Protein AF-A0AA37W764-F1 (afdb_monomer_lite)

InterPro domains:
  IPR003367 Thrombospondin, type 3-like repeat [PF02412] (171-203)
  IPR003367 Thrombospondin, type 3-like repeat [PF02412] (281-312)
  IPR003367 Thrombospondin, type 3-like repeat [PF02412] (316-348)
  IPR003367 Thrombospondin, type 3-like repeat [PF02412] (392-423)
  IPR013783 Immunoglobulin-like fold [G3DSA:2.60.40.10] (619-708)
  IPR028974 TSP type-3 repeat [G3DSA:4.10.1080.10] (48-159)
  IPR028974 TSP type-3 repeat [G3DSA:4.10.1080.10] (160-237)
  IPR028974 TSP type-3 repeat [G3DSA:4.10.1080.10] (282-380)
  IPR028974 TSP type-3 repeat [G3DSA:4.10.1080.10] (381-455)
  IPR028974 TSP type-3 repeat [G3DSA:4.10.1080.10] (456-530)
  IPR028974 TSP type-3 repeat [G3DSA:4.10.1080.10] (531-614)
  IPR028974 TSP type-3 repeat [SSF103647] (56-159)
  IPR028974 TSP type-3 repeat [SSF103647] (162-278)
  IPR028974 TSP type-3 repeat [SSF103647] (284-381)
  IPR028974 TSP type-3 repeat [SSF103647] (383-454)
  IPR028974 TSP type-3 repeat [SSF103647] (457-532)
  IPR028974 TSP type-3 repeat [SSF103647] (515-608)
  IPR059100 Bacterial TSP3 repeat [PF18884] (147-166)
  IPR059100 Bacterial TSP3 repeat [PF18884] (220-241)
  IPR059100 Bacterial TSP3 repeat [PF18884] (367-386)

Structure (mmCIF, N/CA/C/O backbone):
data_AF-A0AA37W764-F1
#
_entry.id   AF-A0AA37W764-F1
#
loop_
_atom_site.group_PDB
_atom_site.id
_atom_site.type_symbol
_atom_site.label_atom_id
_atom_site.label_alt_id
_atom_site.label_comp_id
_atom_site.label_asym_id
_atom_site.label_entity_id
_atom_site.label_seq_id
_atom_site.pdbx_PDB_ins_code
_atom_site.Cartn_x
_atom_site.Cartn_y
_atom_site.Cartn_z
_atom_site.occupancy
_atom_site.B_iso_or_equiv
_atom_site.auth_seq_id
_atom_site.auth_comp_id
_atom_site.auth_asym_id
_atom_site.auth_atom_id
_atom_site.pdbx_PDB_model_num
ATOM 1 N N . MET A 1 1 ? -7.351 -2.931 47.004 1.00 35.28 1 MET A N 1
ATOM 2 C CA . MET A 1 1 ? -6.899 -2.934 48.425 1.00 35.28 1 MET A CA 1
ATOM 3 C C . MET A 1 1 ? -5.927 -1.769 48.658 1.00 35.28 1 MET A C 1
ATOM 5 O O . MET A 1 1 ? -5.354 -1.312 47.680 1.00 35.28 1 MET A O 1
ATOM 9 N N . PRO A 1 2 ? -5.862 -1.166 49.862 1.00 55.09 2 PRO A N 1
ATOM 10 C CA . PRO A 1 2 ? -6.569 0.113 50.032 1.00 55.09 2 PRO A CA 1
ATOM 11 C C . PRO A 1 2 ? -5.695 1.365 50.213 1.00 55.09 2 PRO A C 1
ATOM 13 O O . PRO A 1 2 ? -4.593 1.311 50.752 1.00 55.09 2 PRO A O 1
ATOM 16 N N . ASN A 1 3 ? -6.300 2.518 49.907 1.00 31.22 3 ASN A N 1
ATOM 17 C CA . ASN A 1 3 ? -5.935 3.823 50.458 1.00 31.22 3 ASN A CA 1
ATOM 18 C C . ASN A 1 3 ? -7.087 4.380 51.319 1.00 31.22 3 ASN A C 1
ATOM 20 O O . ASN A 1 3 ? -8.260 4.134 51.055 1.00 31.22 3 ASN A O 1
ATOM 24 N N . LEU A 1 4 ? -6.723 5.137 52.355 1.00 39.97 4 LEU A N 1
ATOM 25 C CA . LEU A 1 4 ? -7.597 6.025 53.145 1.00 39.97 4 LEU A CA 1
ATOM 26 C C . LEU A 1 4 ? -7.902 7.319 52.335 1.00 39.97 4 LEU A C 1
ATOM 28 O O . LEU A 1 4 ? -7.205 7.526 51.340 1.00 39.97 4 LEU A O 1
ATOM 32 N N . PRO A 1 5 ? -8.818 8.243 52.740 1.00 49.19 5 PRO A N 1
ATOM 33 C CA . PRO A 1 5 ? -9.393 8.431 54.089 1.00 49.19 5 PRO A CA 1
ATOM 34 C C . PRO A 1 5 ? -10.896 8.829 54.156 1.00 49.19 5 PRO A C 1
ATOM 36 O O . PRO A 1 5 ? -11.517 9.112 53.144 1.00 49.19 5 PRO A O 1
ATOM 39 N N . PHE A 1 6 ? -11.461 8.977 55.368 1.00 31.19 6 PHE A N 1
ATOM 40 C CA . PHE A 1 6 ? -11.915 10.277 55.928 1.00 31.19 6 PHE A CA 1
ATOM 41 C C . PHE A 1 6 ? -12.577 10.126 57.314 1.00 31.19 6 PHE A C 1
ATOM 43 O O . PHE A 1 6 ? -13.236 9.138 57.606 1.00 31.19 6 PHE A O 1
ATOM 50 N N . THR A 1 7 ? -12.448 11.152 58.168 1.00 33.25 7 THR A N 1
ATOM 51 C CA . THR A 1 7 ? -13.275 11.326 59.385 1.00 33.25 7 THR A CA 1
ATOM 52 C C . THR A 1 7 ? -13.580 12.807 59.602 1.00 33.25 7 THR A C 1
ATOM 54 O O . THR A 1 7 ? -12.686 13.647 59.463 1.00 33.25 7 THR A O 1
ATOM 57 N N . LEU A 1 8 ? -14.820 13.143 59.970 1.00 31.52 8 LEU A N 1
ATOM 58 C CA . LEU A 1 8 ? -15.278 14.519 60.209 1.00 31.52 8 LEU A CA 1
ATOM 59 C C . LEU A 1 8 ? -16.082 14.645 61.519 1.00 31.52 8 LEU A C 1
ATOM 61 O O . LEU A 1 8 ? -16.435 13.655 62.147 1.00 31.52 8 LEU A O 1
ATOM 65 N N . LYS A 1 9 ? -16.273 15.883 62.002 1.00 32.34 9 LYS A N 1
ATOM 66 C CA . LYS A 1 9 ? -16.597 16.198 63.413 1.00 32.34 9 LYS A CA 1
ATOM 67 C C . LYS A 1 9 ? -17.902 16.985 63.581 1.00 32.34 9 LYS A C 1
ATOM 69 O O . LYS A 1 9 ? -18.085 17.949 62.840 1.00 32.34 9 LYS A O 1
ATOM 74 N N . LYS A 1 10 ? -18.631 16.735 64.684 1.00 29.45 10 LYS A N 1
ATOM 75 C CA . LYS A 1 10 ? -19.266 17.684 65.659 1.00 29.45 10 LYS A CA 1
ATOM 76 C C . LYS A 1 10 ? -19.907 16.833 66.794 1.00 29.45 10 LYS A C 1
ATOM 78 O O . LYS A 1 10 ? -20.270 15.705 66.517 1.00 29.45 10 LYS A O 1
ATOM 83 N N . ARG A 1 11 ? -19.864 17.148 68.106 1.00 32.59 11 ARG A N 1
ATOM 84 C CA . ARG A 1 11 ? -20.290 18.335 68.909 1.00 32.59 11 ARG A CA 1
ATOM 85 C C . ARG A 1 11 ? -21.831 18.494 68.956 1.00 32.59 11 ARG A C 1
ATOM 87 O O . ARG A 1 11 ? -22.416 18.493 67.888 1.00 32.59 11 ARG A O 1
ATOM 94 N N . HIS A 1 12 ? -22.510 18.730 70.097 1.00 30.16 12 HIS A N 1
ATOM 95 C CA . HIS A 1 12 ? -22.062 19.057 71.478 1.00 30.16 12 HIS A CA 1
ATOM 96 C C . HIS A 1 12 ? -23.191 18.915 72.555 1.00 30.16 12 HIS A C 1
ATOM 98 O O . HIS A 1 12 ? -24.293 18.530 72.200 1.00 30.16 12 HIS A O 1
ATOM 104 N N . PHE A 1 13 ? -22.915 19.357 73.807 1.00 30.58 13 PHE A N 1
ATOM 105 C CA . PHE A 1 13 ? -23.752 19.404 75.050 1.00 30.58 13 PHE A CA 1
ATOM 106 C C . PHE A 1 13 ? -23.756 18.095 75.891 1.00 30.58 13 PHE A C 1
ATOM 108 O O . PHE A 1 13 ? -23.715 17.029 75.299 1.00 30.58 13 PHE A O 1
ATOM 115 N N . LYS A 1 14 ? -23.575 18.036 77.237 1.00 32.16 14 LYS A N 1
ATOM 116 C CA . LYS A 1 14 ? -23.908 18.855 78.456 1.00 32.16 14 LYS A CA 1
ATOM 117 C C . LYS A 1 14 ? -25.303 18.512 79.043 1.00 32.16 14 LYS A C 1
ATOM 119 O O . LYS A 1 14 ? -26.220 18.392 78.254 1.00 32.16 14 LYS A O 1
ATOM 124 N N . GLN A 1 15 ? -25.545 18.414 80.369 1.00 31.00 15 GLN A N 1
ATOM 125 C CA . GLN A 1 15 ? -24.768 18.820 81.572 1.00 31.00 15 GLN A CA 1
ATOM 126 C C . GLN A 1 15 ? -25.272 18.145 82.892 1.00 31.00 15 GLN A C 1
ATOM 128 O O . GLN A 1 15 ? -26.470 17.948 83.002 1.00 31.00 15 GLN A O 1
ATOM 133 N N . ILE A 1 16 ? -24.402 18.022 83.926 1.00 30.77 16 ILE A N 1
ATOM 134 C CA . ILE A 1 16 ? -24.704 17.975 85.403 1.00 30.77 16 ILE A CA 1
ATOM 135 C C . ILE A 1 16 ? -25.405 16.705 85.990 1.00 30.77 16 ILE A C 1
ATOM 137 O O . ILE A 1 16 ? -26.176 16.080 85.285 1.00 30.77 16 ILE A O 1
ATOM 141 N N . ALA A 1 17 ? -25.310 16.342 87.292 1.00 30.30 17 ALA A N 1
ATOM 142 C CA . ALA A 1 17 ? -24.194 16.080 88.254 1.00 30.30 17 ALA A CA 1
ATOM 143 C C . ALA A 1 17 ? -24.726 15.961 89.728 1.00 30.30 17 ALA A C 1
ATOM 145 O O . ALA A 1 17 ? -25.899 16.232 89.948 1.00 30.30 17 ALA A O 1
ATOM 146 N N . ILE A 1 18 ? -23.835 15.696 90.721 1.00 31.00 18 ILE A N 1
ATOM 147 C CA . ILE A 1 18 ? -24.025 15.722 92.215 1.00 31.00 18 ILE A CA 1
ATOM 148 C C . ILE A 1 18 ? -24.622 14.400 92.782 1.00 31.00 18 ILE A C 1
ATOM 150 O O . ILE A 1 18 ? -25.724 14.045 92.403 1.00 31.00 18 ILE A O 1
ATOM 154 N N . VAL A 1 19 ? -23.934 13.509 93.531 1.00 31.00 19 VAL A N 1
ATOM 155 C CA . VAL A 1 19 ? -23.111 13.536 94.787 1.00 31.00 19 VAL A CA 1
ATOM 156 C C . VAL A 1 19 ? -23.912 13.221 96.071 1.00 31.00 19 VAL A C 1
ATOM 158 O O . VAL A 1 19 ? -24.800 13.977 96.443 1.00 31.00 19 VAL A O 1
ATOM 161 N N . ALA A 1 20 ? -23.491 12.176 96.806 1.00 29.81 20 ALA A N 1
ATOM 162 C CA . ALA A 1 20 ? -23.821 11.890 98.216 1.00 29.81 20 ALA A CA 1
ATOM 163 C C . ALA A 1 20 ? -22.661 11.114 98.894 1.00 29.81 20 ALA A C 1
ATOM 165 O O . ALA A 1 20 ? -21.881 10.463 98.194 1.00 29.81 20 ALA A O 1
ATOM 166 N N . VAL A 1 21 ? -22.488 11.215 100.226 1.00 31.22 21 VAL A N 1
ATOM 167 C CA . VAL A 1 21 ? -21.281 10.736 100.948 1.00 31.22 21 VAL A CA 1
ATOM 168 C C . VAL A 1 21 ? -21.562 10.267 102.396 1.00 31.22 21 VAL A C 1
ATOM 170 O O . VAL A 1 21 ? -22.136 11.008 103.185 1.00 31.22 21 VAL A O 1
ATOM 173 N N . SER A 1 22 ? -20.970 9.117 102.763 1.00 30.02 22 SER A N 1
ATOM 174 C CA . SER A 1 22 ? -20.551 8.646 104.113 1.00 30.02 22 SER A CA 1
ATOM 175 C C . SER A 1 22 ? -21.541 8.134 105.182 1.00 30.02 22 SER A C 1
ATOM 177 O O . SER A 1 22 ? -22.572 8.734 105.448 1.00 30.02 22 SER A O 1
ATOM 179 N N . SER A 1 23 ? -21.016 7.159 105.952 1.00 32.88 23 SER A N 1
ATOM 180 C CA . SER A 1 23 ? -21.210 6.907 107.404 1.00 32.88 23 SER A CA 1
ATOM 181 C C . SER A 1 23 ? -22.538 6.308 107.902 1.00 32.88 23 SER A C 1
ATOM 183 O O . SER A 1 23 ? -23.565 6.512 107.277 1.00 32.88 23 SER A O 1
ATOM 185 N N . VAL A 1 24 ? -22.613 5.579 109.033 1.00 29.61 24 VAL A N 1
ATOM 186 C CA . VAL A 1 24 ? -21.646 4.782 109.848 1.00 29.61 24 VAL A CA 1
ATOM 187 C C . VAL A 1 24 ? -22.486 3.772 110.665 1.00 29.61 24 VAL A C 1
ATOM 189 O O . VAL A 1 24 ? -23.594 4.113 111.068 1.00 29.61 24 VAL A O 1
ATOM 192 N N . SER A 1 25 ? -21.989 2.561 110.956 1.00 32.00 25 SER A N 1
ATOM 193 C CA . SER A 1 25 ? -22.797 1.506 111.605 1.00 32.00 25 SER A CA 1
ATOM 194 C C . SER A 1 25 ? -22.419 1.179 113.063 1.00 32.00 25 SER A C 1
ATOM 196 O O . SER A 1 25 ? -21.335 0.661 113.312 1.00 32.00 25 SER A O 1
ATOM 198 N N . ILE A 1 26 ? -23.414 1.332 113.951 1.00 33.06 26 ILE A N 1
ATOM 199 C CA . ILE A 1 26 ? -23.757 0.453 115.098 1.00 33.06 26 ILE A CA 1
ATOM 200 C C . ILE A 1 26 ? -22.831 0.455 116.348 1.00 33.06 26 ILE A C 1
ATOM 202 O O . ILE A 1 26 ? -21.656 0.812 116.320 1.00 33.06 26 ILE A O 1
ATOM 206 N N . VAL A 1 27 ? -23.447 0.131 117.495 1.00 32.53 27 VAL A N 1
ATOM 207 C CA . VAL A 1 27 ? -22.997 0.345 118.888 1.00 32.53 27 VAL A CA 1
ATOM 208 C C . VAL A 1 27 ? -22.489 -0.956 119.556 1.00 32.53 27 VAL A C 1
ATOM 210 O O . VAL A 1 27 ? -22.656 -2.053 119.031 1.00 32.53 27 VAL A O 1
ATOM 213 N N . LEU A 1 28 ? -21.822 -0.827 120.713 1.00 30.91 28 LEU A N 1
ATOM 214 C CA . LEU A 1 28 ? -21.277 -1.919 121.536 1.00 30.91 28 LEU A CA 1
ATOM 215 C C . LEU A 1 28 ? -22.355 -2.843 122.145 1.00 30.91 28 LEU A C 1
ATOM 217 O O . LEU A 1 28 ? -23.489 -2.432 122.366 1.00 30.91 28 LEU A O 1
ATOM 221 N N . ALA A 1 29 ? -21.935 -4.046 122.561 1.00 29.19 29 ALA A N 1
ATOM 222 C CA . ALA A 1 29 ? -22.719 -4.975 123.382 1.00 29.19 29 ALA A CA 1
ATOM 223 C C . ALA A 1 29 ? -21.942 -5.452 124.632 1.00 29.19 29 ALA A C 1
ATOM 225 O O . ALA A 1 29 ? -20.758 -5.778 124.528 1.00 29.19 29 ALA A O 1
ATOM 226 N N . ALA A 1 30 ? -22.612 -5.538 125.793 1.00 29.69 30 ALA A N 1
ATOM 227 C CA . ALA A 1 30 ? -22.152 -6.236 127.010 1.00 29.69 30 ALA A CA 1
ATOM 228 C C . ALA A 1 30 ? -23.317 -6.447 128.024 1.00 29.69 30 ALA A C 1
ATOM 230 O O . ALA A 1 30 ? -23.956 -5.457 128.376 1.00 29.69 30 ALA A O 1
ATOM 231 N N . PRO A 1 31 ? -23.604 -7.678 128.515 1.00 44.97 31 PRO A N 1
ATOM 232 C CA . PRO A 1 31 ? -24.740 -7.947 129.422 1.00 44.97 31 PRO A CA 1
ATOM 233 C C . PRO A 1 31 ? -24.382 -8.538 130.817 1.00 44.97 31 PRO A C 1
ATOM 235 O O . PRO A 1 31 ? -23.252 -8.955 131.056 1.00 44.97 31 PRO A O 1
ATOM 238 N N . ALA A 1 32 ? -25.422 -8.686 131.663 1.00 31.56 32 ALA A N 1
ATOM 239 C CA . ALA A 1 32 ? -25.536 -9.444 132.937 1.00 31.56 32 ALA A CA 1
ATOM 240 C C . ALA A 1 32 ? -24.781 -8.904 134.192 1.00 31.56 32 ALA A C 1
ATOM 242 O O . ALA A 1 32 ? -23.623 -8.522 134.087 1.00 31.56 32 ALA A O 1
ATOM 243 N N . VAL A 1 33 ? -25.318 -8.770 135.428 1.00 33.53 33 VAL A N 1
ATOM 244 C CA . VAL A 1 33 ? -26.439 -9.354 136.243 1.00 33.53 33 VAL A CA 1
ATOM 245 C C . VAL A 1 33 ? -26.031 -10.487 137.212 1.00 33.53 33 VAL A C 1
ATOM 247 O O . VAL A 1 33 ? -25.592 -11.535 136.755 1.00 33.53 33 VAL A O 1
ATOM 250 N N . MET A 1 34 ? -26.285 -10.312 138.532 1.00 29.25 34 MET A N 1
ATOM 251 C CA . MET A 1 34 ? -26.860 -11.305 139.493 1.00 29.25 34 MET A CA 1
ATOM 252 C C . MET A 1 34 ? -27.095 -10.719 140.922 1.00 29.25 34 MET A C 1
ATOM 254 O O . MET A 1 34 ? -26.723 -9.575 141.171 1.00 29.25 34 MET A O 1
ATOM 258 N N . LYS A 1 35 ? -27.791 -11.447 141.831 1.00 35.25 35 LYS A N 1
ATOM 259 C CA . LYS A 1 35 ? -28.535 -10.901 143.009 1.00 35.25 35 LYS A CA 1
ATOM 260 C C . LYS A 1 35 ? -28.219 -11.512 144.414 1.00 35.25 35 LYS A C 1
ATOM 262 O O . LYS A 1 35 ? -27.923 -12.695 144.508 1.00 35.25 35 LYS A O 1
ATOM 267 N N . SER A 1 36 ? -28.448 -10.694 145.468 1.00 41.16 36 SER A N 1
ATOM 268 C CA . SER A 1 36 ? -29.111 -10.933 146.800 1.00 41.16 36 SER A CA 1
ATOM 269 C C . SER A 1 36 ? -28.681 -11.993 147.860 1.00 41.16 36 SER A C 1
ATOM 271 O O . SER A 1 36 ? -28.599 -13.165 147.524 1.00 41.16 36 SER A O 1
ATOM 273 N N . GLU A 1 37 ? -28.621 -11.572 149.153 1.00 35.47 37 GLU A N 1
ATOM 274 C CA . GLU A 1 37 ? -28.712 -12.286 150.483 1.00 35.47 37 GLU A CA 1
ATOM 275 C C . GLU A 1 37 ? -28.703 -11.205 151.638 1.00 35.47 37 GLU A C 1
ATOM 277 O O . GLU A 1 37 ? -28.213 -10.110 151.369 1.00 35.47 37 GLU A O 1
ATOM 282 N N . LEU A 1 38 ? -29.090 -11.354 152.935 1.00 35.12 38 LEU A N 1
ATOM 283 C CA . LEU A 1 38 ? -30.257 -11.991 153.608 1.00 35.12 38 LEU A CA 1
ATOM 284 C C . LEU A 1 38 ? -30.482 -11.491 155.095 1.00 35.12 38 LEU A C 1
ATOM 286 O O . LEU A 1 38 ? -29.537 -11.159 155.800 1.00 35.12 38 LEU A O 1
ATOM 290 N N . PHE A 1 39 ? -31.750 -11.452 155.558 1.00 35.97 39 PHE A N 1
ATOM 291 C CA . PHE A 1 39 ? -32.364 -11.424 156.934 1.00 35.97 39 PHE A CA 1
ATOM 292 C C . PHE A 1 39 ? -31.683 -10.874 158.245 1.00 35.97 39 PHE A C 1
ATOM 294 O O . PHE A 1 39 ? -30.873 -11.549 158.872 1.00 35.97 39 PHE A O 1
ATOM 301 N N . ARG A 1 40 ? -32.208 -9.723 158.754 1.00 42.88 40 ARG A N 1
ATOM 302 C CA . ARG A 1 40 ? -32.985 -9.422 160.028 1.00 42.88 40 ARG A CA 1
ATOM 303 C C . ARG A 1 40 ? -32.824 -10.316 161.307 1.00 42.88 40 ARG A C 1
ATOM 305 O O . ARG A 1 40 ? -32.708 -11.522 161.162 1.00 42.88 40 ARG A O 1
ATOM 312 N N . LYS A 1 41 ? -33.019 -9.902 162.595 1.00 41.78 41 LYS A N 1
ATOM 313 C CA . LYS A 1 41 ? -33.270 -8.629 163.375 1.00 41.78 41 LYS A CA 1
ATOM 314 C C . LYS A 1 41 ? -33.261 -8.915 164.920 1.00 41.78 41 LYS A C 1
ATOM 316 O O . LYS A 1 41 ? -33.660 -10.013 165.292 1.00 41.78 41 LYS A O 1
ATOM 321 N N . LEU A 1 42 ? -32.949 -7.958 165.834 1.00 37.91 42 LEU A N 1
ATOM 322 C CA . LEU A 1 42 ? -33.240 -8.040 167.310 1.00 37.91 42 LEU A CA 1
ATOM 323 C C . LEU A 1 42 ? -33.350 -6.658 168.052 1.00 37.91 42 LEU A C 1
ATOM 325 O O . LEU A 1 42 ? -33.452 -5.645 167.369 1.00 37.91 42 LEU A O 1
ATOM 329 N N . THR A 1 43 ? -33.434 -6.628 169.403 1.00 46.44 43 THR A N 1
ATOM 330 C CA . THR A 1 43 ? -33.664 -5.490 170.374 1.00 46.44 43 THR A CA 1
ATOM 331 C C . THR A 1 43 ? -32.993 -5.829 171.761 1.00 46.44 43 THR A C 1
ATOM 333 O O . THR A 1 43 ? -32.269 -6.822 171.761 1.00 46.44 43 THR A O 1
ATOM 336 N N . GLU A 1 44 ? -33.019 -5.179 172.960 1.00 38.59 44 GLU A N 1
ATOM 337 C CA . GLU A 1 44 ? -33.830 -4.213 173.798 1.00 38.59 44 GLU A CA 1
ATOM 338 C C . GLU A 1 44 ? -32.904 -3.615 174.939 1.00 38.59 44 GLU A C 1
ATOM 340 O O . GLU A 1 44 ? -31.793 -4.121 175.078 1.00 38.59 44 GLU A O 1
ATOM 345 N N . GLY A 1 45 ? -33.184 -2.649 175.858 1.00 39.28 45 GLY A N 1
ATOM 346 C CA . GLY A 1 45 ? -34.216 -1.588 176.037 1.00 39.28 45 GLY A CA 1
ATOM 347 C C . GLY A 1 45 ? -34.816 -1.390 177.478 1.00 39.28 45 GLY A C 1
ATOM 348 O O . GLY A 1 45 ? -35.786 -2.082 177.767 1.00 39.28 45 GLY A O 1
ATOM 349 N N . SER A 1 46 ? -34.369 -0.457 178.378 1.00 40.66 46 SER A N 1
ATOM 350 C CA . SER A 1 46 ? -35.115 -0.160 179.662 1.00 40.66 46 SER A CA 1
ATOM 351 C C . SER A 1 46 ? -34.825 1.120 180.532 1.00 40.66 46 SER A C 1
ATOM 353 O O . SER A 1 46 ? -33.672 1.398 180.846 1.00 40.66 46 SER A O 1
ATOM 355 N N . HIS A 1 47 ? -35.910 1.690 181.117 1.00 40.91 47 HIS A N 1
ATOM 356 C CA . HIS A 1 47 ? -36.119 2.278 182.488 1.00 40.91 47 HIS A CA 1
ATOM 357 C C . HIS A 1 47 ? -35.885 3.772 182.934 1.00 40.91 47 HIS A C 1
ATOM 359 O O . HIS A 1 47 ? -34.802 4.139 183.372 1.00 40.91 47 HIS A O 1
ATOM 365 N N . LEU A 1 48 ? -37.030 4.468 183.157 1.00 37.88 48 LEU A N 1
ATOM 366 C CA . LEU A 1 48 ? -37.472 5.325 184.310 1.00 37.88 48 LEU A CA 1
ATOM 367 C C . LEU A 1 48 ? -36.988 6.789 184.570 1.00 37.88 48 LEU A C 1
ATOM 369 O O . LEU A 1 48 ? -35.869 7.184 184.280 1.00 37.88 48 LEU A O 1
ATOM 373 N N . GLN A 1 49 ? -37.892 7.579 185.191 1.00 49.44 49 GLN A N 1
ATOM 374 C CA . GLN A 1 49 ? -37.867 9.051 185.397 1.00 49.44 49 GLN A CA 1
ATOM 375 C C . GLN A 1 49 ? -37.571 9.505 186.851 1.00 49.44 49 GLN A C 1
ATOM 377 O O . GLN A 1 49 ? -37.941 8.786 187.780 1.00 49.44 49 GLN A O 1
ATOM 382 N N . LEU A 1 50 ? -37.072 10.750 187.049 1.00 37.31 50 LEU A N 1
ATOM 383 C CA . LEU A 1 50 ? -37.731 11.813 187.870 1.00 37.31 50 LEU A CA 1
ATOM 384 C C . LEU A 1 50 ? -36.953 13.162 187.990 1.00 37.31 50 LEU A C 1
ATOM 386 O O . LEU A 1 50 ? -35.980 13.271 188.728 1.00 37.31 50 LEU A O 1
ATOM 390 N N . ALA A 1 51 ? -37.482 14.191 187.313 1.00 46.03 51 ALA A N 1
ATOM 391 C CA . ALA A 1 51 ? -37.495 15.650 187.571 1.00 46.03 51 ALA A CA 1
ATOM 392 C C . ALA A 1 51 ? -36.423 16.388 188.429 1.00 46.03 51 ALA A C 1
ATOM 394 O O . ALA A 1 51 ? -36.357 16.222 189.648 1.00 46.03 51 ALA A O 1
ATOM 395 N N . ALA A 1 52 ? -35.801 17.422 187.827 1.00 42.81 52 ALA A N 1
ATOM 396 C CA . ALA A 1 52 ? -35.450 18.701 188.480 1.00 42.81 52 ALA A CA 1
ATOM 397 C C . ALA A 1 52 ? -35.234 19.847 187.451 1.00 42.81 52 ALA A C 1
ATOM 399 O O . ALA A 1 52 ? -34.383 19.709 186.585 1.00 42.81 52 ALA A O 1
ATOM 400 N N . ASN A 1 53 ? -35.971 20.966 187.585 1.00 50.81 53 ASN A N 1
ATOM 401 C CA . ASN A 1 53 ? -35.859 22.271 186.882 1.00 50.81 53 ASN A CA 1
ATOM 402 C C . ASN A 1 53 ? -35.126 22.332 185.516 1.00 50.81 53 ASN A C 1
ATOM 404 O O . ASN A 1 53 ? -33.897 22.398 185.471 1.00 50.81 53 ASN A O 1
ATOM 408 N N . VAL A 1 54 ? -35.894 22.502 184.433 1.00 56.75 54 VAL A N 1
ATOM 409 C CA . VAL A 1 54 ? -35.418 22.667 183.042 1.00 56.75 54 VAL A CA 1
ATOM 410 C C . VAL A 1 54 ? -35.964 23.986 182.442 1.00 56.75 54 VAL A C 1
ATOM 412 O O . VAL A 1 54 ? -36.776 24.662 183.080 1.00 56.75 54 VAL A O 1
ATOM 415 N N . GLY A 1 55 ? -35.450 24.411 181.281 1.00 62.44 55 GLY A N 1
ATOM 416 C CA . GLY A 1 55 ? -35.964 25.551 180.501 1.00 62.44 55 GLY A CA 1
ATOM 417 C C . GLY A 1 55 ? -37.181 25.189 179.629 1.00 62.44 55 GLY A C 1
ATOM 418 O O . GLY A 1 55 ? -37.810 24.169 179.894 1.00 62.44 55 GLY A O 1
ATOM 419 N N . PRO A 1 56 ? -37.522 26.020 178.622 1.00 68.00 56 PRO A N 1
ATOM 420 C CA . PRO A 1 56 ? -38.488 25.669 177.578 1.00 68.00 56 PRO A CA 1
ATOM 421 C C . PRO A 1 56 ? -38.070 24.420 176.793 1.00 68.00 56 PRO A C 1
ATOM 423 O O . PRO A 1 56 ? -36.874 24.167 176.634 1.00 68.00 56 PRO A O 1
ATOM 426 N N . ASP A 1 57 ? -39.087 23.670 176.389 1.00 72.19 57 ASP A N 1
ATOM 427 C CA . ASP A 1 57 ? -39.072 22.319 175.830 1.00 72.19 57 ASP A CA 1
ATOM 428 C C . ASP A 1 57 ? -40.445 22.175 175.129 1.00 72.19 57 ASP A C 1
ATOM 430 O O . ASP A 1 57 ? -41.487 22.309 175.792 1.00 72.19 57 ASP A O 1
ATOM 434 N N . MET A 1 58 ? -40.461 22.130 173.791 1.00 78.19 58 MET A N 1
ATOM 435 C CA . MET A 1 58 ? -41.664 22.400 172.986 1.00 78.19 58 MET A CA 1
ATOM 436 C C . MET A 1 58 ? -42.517 21.156 172.722 1.00 78.19 58 MET A C 1
ATOM 438 O O . MET A 1 58 ? -43.726 21.203 172.971 1.00 78.19 58 MET A O 1
ATOM 442 N N . ASP A 1 59 ? -41.916 20.053 172.278 1.00 72.19 59 ASP A N 1
ATOM 443 C CA . ASP A 1 59 ? -42.595 18.773 172.034 1.00 72.19 59 ASP A CA 1
ATOM 444 C C . ASP A 1 59 ? -42.760 17.943 173.332 1.00 72.19 59 ASP A C 1
ATOM 446 O O . ASP A 1 59 ? -43.740 17.211 173.485 1.00 72.19 59 ASP A O 1
ATOM 450 N N . ASN A 1 60 ? -41.905 18.198 174.336 1.00 72.94 60 ASN A N 1
ATOM 451 C CA . ASN A 1 60 ? -41.813 17.533 175.642 1.00 72.94 60 ASN A CA 1
ATOM 452 C C . ASN A 1 60 ? -41.134 16.143 175.617 1.00 72.94 60 ASN A C 1
ATOM 454 O O . ASN A 1 60 ? -41.421 15.311 176.489 1.00 72.94 60 ASN A O 1
ATOM 458 N N . ASP A 1 61 ? -40.195 15.906 174.691 1.00 76.50 61 ASP A N 1
ATOM 459 C CA . ASP A 1 61 ? -39.250 14.771 174.727 1.00 76.50 61 ASP A CA 1
ATOM 460 C C . ASP A 1 61 ? -38.341 14.812 175.984 1.00 76.50 61 ASP A C 1
ATOM 462 O O . ASP A 1 61 ? -38.084 13.777 176.619 1.00 76.50 61 ASP A O 1
ATOM 466 N N . GLY A 1 62 ? -37.926 16.016 176.406 1.00 70.12 62 GLY A N 1
ATOM 467 C CA . GLY A 1 62 ? -36.996 16.258 177.517 1.00 70.12 62 GLY A CA 1
ATOM 468 C C . GLY A 1 62 ? -35.696 16.993 177.146 1.00 70.12 62 GLY A C 1
ATOM 469 O O . GLY A 1 62 ? -34.891 17.299 178.043 1.00 70.12 62 GLY A O 1
ATOM 470 N N . ILE A 1 63 ? -35.458 17.269 175.864 1.00 77.25 63 ILE A N 1
ATOM 471 C CA . ILE A 1 63 ? -34.368 18.084 175.326 1.00 77.25 63 ILE A CA 1
ATOM 472 C C . ILE A 1 63 ? -34.860 19.542 175.193 1.00 77.25 63 ILE A C 1
ATOM 474 O O . ILE A 1 63 ? -35.858 19.815 174.540 1.00 77.25 63 ILE A O 1
ATOM 478 N N . PRO A 1 64 ? -34.179 20.544 175.786 1.00 76.69 64 PRO A N 1
ATOM 479 C CA . PRO A 1 64 ? -34.703 21.911 175.765 1.00 76.69 64 PRO A CA 1
ATOM 480 C C . PRO A 1 64 ? -34.403 22.600 174.425 1.00 76.69 64 PRO A C 1
ATOM 482 O O . PRO A 1 64 ? -33.216 22.771 174.123 1.00 76.69 64 PRO A O 1
ATOM 485 N N . ASP A 1 65 ? -35.431 23.084 173.714 1.00 74.88 65 ASP A N 1
ATOM 486 C CA . ASP A 1 65 ? -35.474 23.765 172.396 1.00 74.88 65 ASP A CA 1
ATOM 487 C C . ASP A 1 65 ? -34.112 24.057 171.730 1.00 74.88 65 ASP A C 1
ATOM 489 O O . ASP A 1 65 ? -33.769 23.533 170.678 1.00 74.88 65 ASP A O 1
ATOM 493 N N . HIS A 1 66 ? -33.287 24.906 172.358 1.00 73.00 66 HIS A N 1
ATOM 494 C CA . HIS A 1 66 ? -31.961 25.353 171.896 1.00 73.00 66 HIS A CA 1
ATOM 495 C C . HIS A 1 66 ? -30.907 24.251 171.631 1.00 73.00 66 HIS A C 1
ATOM 497 O O . HIS A 1 66 ? -29.736 24.579 171.404 1.00 73.00 66 HIS A O 1
ATOM 503 N N . ARG A 1 67 ? -31.271 22.973 171.756 1.00 69.56 67 ARG A N 1
ATOM 504 C CA . ARG A 1 67 ? -30.421 21.802 171.515 1.00 69.56 67 ARG A CA 1
ATOM 505 C C . ARG A 1 67 ? -31.083 20.724 170.670 1.00 69.56 67 ARG A C 1
ATOM 507 O O . ARG A 1 67 ? -30.389 19.744 170.403 1.00 69.56 67 ARG A O 1
ATOM 514 N N . ASP A 1 68 ? -32.340 20.897 170.273 1.00 73.31 68 ASP A N 1
ATOM 515 C CA . ASP A 1 68 ? -32.983 19.907 169.425 1.00 73.31 68 ASP A CA 1
ATOM 516 C C . ASP A 1 68 ? -32.635 20.072 167.943 1.00 73.31 68 ASP A C 1
ATOM 518 O O . ASP A 1 68 ? -32.291 21.158 167.461 1.00 73.31 68 ASP A O 1
ATOM 522 N N . ILE A 1 69 ? -32.696 18.946 167.245 1.00 79.00 69 ILE A N 1
ATOM 523 C CA . ILE A 1 69 ? -32.569 18.796 165.800 1.00 79.00 69 ILE A CA 1
ATOM 524 C C . ILE A 1 69 ? -33.932 18.588 165.125 1.00 79.00 69 ILE A C 1
ATOM 526 O O . ILE A 1 69 ? -33.999 18.776 163.919 1.00 79.00 69 ILE A O 1
ATOM 530 N N . ASP A 1 70 ? -34.984 18.292 165.889 1.00 77.25 70 ASP A N 1
ATOM 531 C CA . ASP A 1 70 ? -36.398 18.302 165.493 1.00 77.25 70 ASP A CA 1
ATOM 532 C C . ASP A 1 70 ? -37.159 19.002 166.638 1.00 77.25 70 ASP A C 1
ATOM 534 O O . ASP A 1 70 ? -37.275 18.473 167.739 1.00 77.25 70 ASP A O 1
ATOM 538 N N . MET A 1 71 ? -37.533 20.275 166.458 1.00 77.44 71 MET A N 1
ATOM 539 C CA . MET A 1 71 ? -38.024 21.123 167.563 1.00 77.44 71 MET A CA 1
ATOM 540 C C . MET A 1 71 ? -39.526 20.958 167.848 1.00 77.44 71 MET A C 1
ATOM 542 O O . MET A 1 71 ? -40.004 21.449 168.874 1.00 77.44 71 MET A O 1
ATOM 546 N N . ASP A 1 72 ? -40.279 20.302 166.968 1.00 77.69 72 ASP A N 1
ATOM 547 C CA . ASP A 1 72 ? -41.725 20.114 167.126 1.00 77.69 72 ASP A CA 1
ATOM 548 C C . ASP A 1 72 ? -42.206 18.657 167.000 1.00 77.69 72 ASP A C 1
ATOM 550 O O . ASP A 1 72 ? -43.357 18.377 167.355 1.00 77.69 72 ASP A O 1
ATOM 554 N N . GLY A 1 73 ? -41.309 17.734 166.644 1.00 74.25 73 GLY A N 1
ATOM 555 C CA . GLY A 1 73 ? -41.479 16.288 166.741 1.00 74.25 73 GLY A CA 1
ATOM 556 C C . GLY A 1 73 ? -42.128 15.642 165.517 1.00 74.25 73 GLY A C 1
ATOM 557 O O . GLY A 1 73 ? -42.802 14.617 165.676 1.00 74.25 73 GLY A O 1
ATOM 558 N N . ASP A 1 74 ? -41.999 16.238 164.327 1.00 74.62 74 ASP A N 1
ATOM 559 C CA . ASP A 1 74 ? -42.664 15.760 163.102 1.00 74.62 74 ASP A CA 1
ATOM 560 C C . ASP A 1 74 ? -41.859 14.731 162.293 1.00 74.62 74 ASP A C 1
ATOM 562 O O . ASP A 1 74 ? -42.438 13.974 161.506 1.00 74.62 74 ASP A O 1
ATOM 566 N N . GLY A 1 75 ? -40.561 14.596 162.584 1.00 76.31 75 GLY A N 1
ATOM 567 C CA . GLY A 1 75 ? -39.653 13.637 161.959 1.00 76.31 75 GLY A CA 1
ATOM 568 C C . GLY A 1 75 ? -38.806 14.202 160.815 1.00 76.31 75 GLY A C 1
ATOM 569 O O . GLY A 1 75 ? -37.915 13.492 160.335 1.00 76.31 75 GLY A O 1
ATOM 570 N N . ILE A 1 76 ? -39.030 15.450 160.395 1.00 73.81 76 ILE A N 1
ATOM 571 C CA . ILE A 1 76 ? -38.126 16.197 159.515 1.00 73.81 76 ILE A CA 1
ATOM 572 C C . ILE A 1 76 ? -37.094 16.948 160.376 1.00 73.81 76 ILE A C 1
ATOM 574 O O . ILE A 1 76 ? -37.366 17.384 161.489 1.00 73.81 76 ILE A O 1
ATOM 578 N N . ASP A 1 77 ? -35.856 17.069 159.888 1.00 76.31 77 ASP A N 1
ATOM 579 C CA . ASP A 1 77 ? -34.799 17.778 160.616 1.00 76.31 77 ASP A CA 1
ATOM 580 C C . ASP A 1 77 ? -34.899 19.306 160.426 1.00 76.31 77 ASP A C 1
ATOM 582 O O . ASP A 1 77 ? -35.015 19.806 159.300 1.00 76.31 77 ASP A O 1
ATOM 586 N N . ASN A 1 78 ? -34.746 20.046 161.530 1.00 79.81 78 ASN A N 1
ATOM 587 C CA . ASN A 1 78 ? -34.775 21.510 161.615 1.00 79.81 78 ASN A CA 1
ATOM 588 C C . ASN A 1 78 ? -33.884 22.196 160.553 1.00 79.81 78 ASN A C 1
ATOM 590 O O . ASN A 1 78 ? -34.128 23.344 160.173 1.00 79.81 78 ASN A O 1
ATOM 594 N N . HIS A 1 79 ? -32.797 21.554 160.103 1.00 80.00 79 HIS A N 1
ATOM 595 C CA . HIS A 1 79 ? -31.925 22.087 159.058 1.00 80.00 79 HIS A CA 1
ATOM 596 C C . HIS A 1 79 ? -32.539 21.963 157.660 1.00 80.00 79 HIS A C 1
ATOM 598 O O . HIS A 1 79 ? -32.477 22.935 156.899 1.00 80.00 79 HIS A O 1
ATOM 604 N N . TYR A 1 80 ? -33.127 20.809 157.330 1.00 76.69 80 TYR A N 1
ATOM 605 C CA . TYR A 1 80 ? -33.790 20.568 156.052 1.00 76.69 80 TYR A CA 1
ATOM 606 C C . TYR A 1 80 ? -34.983 21.509 155.854 1.00 76.69 80 TYR A C 1
ATOM 608 O O . TYR A 1 80 ? -35.083 22.144 154.801 1.00 76.69 80 TYR A O 1
ATOM 616 N N . GLU A 1 81 ? -35.830 21.689 156.870 1.00 79.38 81 GLU A N 1
ATOM 617 C CA . GLU A 1 81 ? -36.949 22.642 156.822 1.00 79.38 81 GLU A CA 1
ATOM 618 C 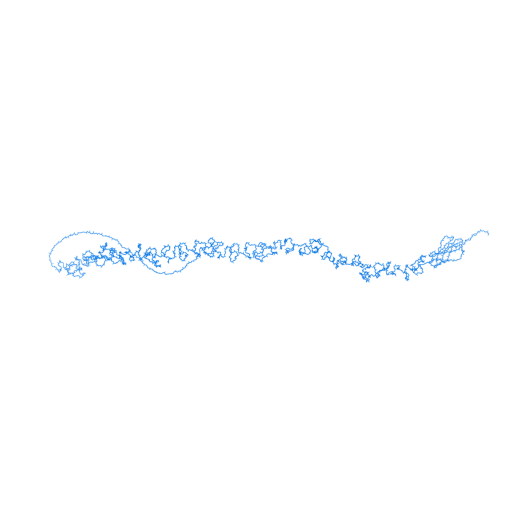C . GLU A 1 81 ? -36.486 24.079 156.562 1.00 79.38 81 GLU A C 1
ATOM 620 O O . GLU A 1 81 ? -36.973 24.742 155.645 1.00 79.38 81 GLU A O 1
ATOM 625 N N . LEU A 1 82 ? -35.486 24.559 157.313 1.00 78.81 82 LEU A N 1
ATOM 626 C CA . LEU A 1 82 ? -34.936 25.908 157.133 1.00 78.81 82 LEU A CA 1
ATOM 627 C C . LEU A 1 82 ? -34.289 26.110 155.758 1.00 78.81 82 LEU A C 1
ATOM 629 O O . LEU A 1 82 ? -34.196 27.247 155.290 1.00 78.81 82 LEU A O 1
ATOM 633 N N . GLN A 1 83 ? -33.818 25.034 155.125 1.00 77.56 83 GLN A N 1
ATOM 634 C CA . GLN A 1 83 ? -33.264 25.066 153.775 1.00 77.56 83 GLN A CA 1
ATOM 635 C C . GLN A 1 83 ? -34.353 25.021 152.689 1.00 77.56 83 GLN A C 1
ATOM 637 O O . GLN A 1 83 ? -34.163 25.620 151.630 1.00 77.56 83 GLN A O 1
ATOM 642 N N . THR A 1 84 ? -35.481 24.354 152.942 1.00 72.94 84 THR A N 1
ATOM 643 C CA . THR A 1 84 ? -36.605 24.220 151.995 1.00 72.94 84 THR A CA 1
ATOM 644 C C . THR A 1 84 ? -37.667 25.319 152.150 1.00 72.94 84 THR A C 1
ATOM 646 O O . THR A 1 84 ? -38.405 25.592 151.208 1.00 72.94 84 THR A O 1
ATOM 649 N N . GLY A 1 85 ? -37.681 26.038 153.278 1.00 76.06 85 GLY A N 1
ATOM 650 C CA . GLY A 1 85 ? -38.538 27.204 153.543 1.00 76.06 85 GLY A CA 1
ATOM 651 C C . GLY A 1 85 ? -39.713 26.943 154.491 1.00 76.06 85 GLY A C 1
ATOM 652 O O . GLY A 1 85 ? -40.564 27.821 154.655 1.00 76.06 85 GLY A O 1
ATOM 653 N N . TYR A 1 86 ? -39.739 25.770 155.116 1.00 81.06 86 TYR A N 1
ATOM 654 C CA . TYR A 1 86 ? -40.691 25.371 156.149 1.00 81.06 86 TYR A CA 1
ATOM 655 C C . TYR A 1 86 ? -40.280 25.936 157.537 1.00 81.06 86 TYR A C 1
ATOM 657 O O . TYR A 1 86 ? -39.176 26.469 157.696 1.00 81.06 86 TYR A O 1
ATOM 665 N N . ASP A 1 87 ? -41.202 25.976 158.510 1.00 75.31 87 ASP A N 1
ATOM 666 C CA . ASP A 1 87 ? -41.010 26.651 159.814 1.00 75.31 87 ASP A CA 1
ATOM 667 C C . ASP A 1 87 ? -40.848 25.609 160.939 1.00 75.31 87 ASP A C 1
ATOM 669 O O . ASP A 1 87 ? -41.888 25.149 161.414 1.00 75.31 87 ASP A O 1
ATOM 673 N N . PRO A 1 88 ? -39.609 25.325 161.416 1.00 80.69 88 PRO A N 1
ATOM 674 C CA . PRO A 1 88 ? -39.235 24.188 162.287 1.00 80.69 88 PRO A CA 1
ATOM 675 C C . PRO A 1 88 ? -39.665 24.363 163.752 1.00 80.69 88 PRO A C 1
ATOM 677 O O . PRO A 1 88 ? -38.856 24.395 164.682 1.00 80.69 88 PRO A O 1
ATOM 680 N N . ARG A 1 89 ? -40.939 24.710 163.918 1.00 78.81 89 ARG A N 1
ATOM 681 C CA . ARG A 1 89 ? -41.710 24.967 165.147 1.00 78.81 89 ARG A CA 1
ATOM 682 C C . ARG A 1 89 ? -43.204 24.682 164.896 1.00 78.81 89 ARG A C 1
ATOM 684 O O . ARG A 1 89 ? -44.076 25.279 165.541 1.00 78.81 89 ARG A O 1
ATOM 691 N N . ARG A 1 90 ? -43.506 23.902 163.856 1.00 79.56 90 ARG A N 1
ATOM 692 C CA . ARG A 1 90 ? -44.817 23.579 163.303 1.00 79.56 90 ARG A CA 1
ATOM 693 C C . ARG A 1 90 ? -44.771 22.215 162.602 1.00 79.56 90 ARG A C 1
ATOM 695 O O . ARG A 1 90 ? -44.674 22.175 161.377 1.00 79.56 90 ARG A O 1
ATOM 702 N N . ALA A 1 91 ? -45.100 21.164 163.353 1.00 74.75 91 ALA A N 1
ATOM 703 C CA . ALA A 1 91 ? -45.341 19.781 162.906 1.00 74.75 91 ALA A CA 1
ATOM 704 C C . ALA A 1 91 ? -46.513 19.575 161.907 1.00 74.75 91 ALA A C 1
ATOM 706 O O . ALA A 1 91 ? -47.231 18.574 161.913 1.00 74.75 91 ALA A O 1
ATOM 707 N N . ASN A 1 92 ? -46.826 20.599 161.119 1.00 76.19 92 ASN A N 1
ATOM 708 C CA . ASN A 1 92 ? -47.799 20.620 160.040 1.00 76.19 92 ASN A CA 1
ATOM 709 C C . ASN A 1 92 ? -47.259 21.420 158.832 1.00 76.19 92 ASN A C 1
ATOM 711 O O . ASN A 1 92 ? -48.045 21.949 158.040 1.00 76.19 92 ASN A O 1
ATOM 715 N N . SER A 1 93 ? -45.931 21.559 158.745 1.00 81.94 93 SER A N 1
ATOM 716 C CA . SER A 1 93 ? -45.185 22.340 157.757 1.00 81.94 93 SER A CA 1
ATOM 717 C C . SER A 1 93 ? -44.374 21.433 156.817 1.00 81.94 93 SER A C 1
ATOM 719 O O . SER A 1 93 ? -43.286 21.801 156.396 1.00 81.94 93 SER A O 1
ATOM 721 N N . THR A 1 94 ? -44.892 20.251 156.483 1.00 74.06 94 THR A N 1
ATOM 722 C CA . THR A 1 94 ? -44.177 19.221 155.714 1.00 74.06 94 THR A CA 1
ATOM 723 C C . THR A 1 94 ? -44.303 19.394 154.186 1.00 74.06 94 THR A C 1
ATOM 725 O O . THR A 1 94 ? -45.276 19.995 153.713 1.00 74.06 94 THR A O 1
ATOM 728 N N . PRO A 1 95 ? -43.380 18.817 153.388 1.00 78.00 95 PRO A N 1
ATOM 729 C CA . PRO A 1 95 ? -43.524 18.691 151.934 1.00 78.00 95 PRO A CA 1
ATOM 730 C C . PRO A 1 95 ? -44.702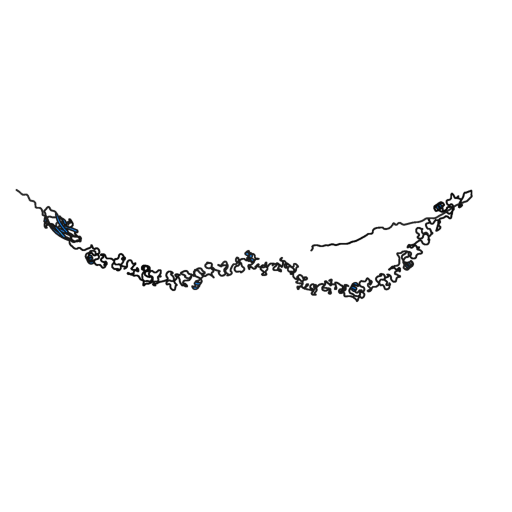 17.793 151.480 1.00 78.00 95 PRO A C 1
ATOM 732 O O . PRO A 1 95 ? -45.275 17.070 152.301 1.00 78.00 95 PRO A O 1
ATOM 735 N N . PRO A 1 96 ? -45.055 17.810 150.176 1.00 79.81 96 PRO A N 1
ATOM 736 C CA . PRO A 1 96 ? -45.964 16.845 149.545 1.00 79.81 96 PRO A CA 1
ATOM 737 C C . PRO A 1 96 ? -45.372 15.433 149.421 1.00 79.81 96 PRO A C 1
ATOM 739 O O . PRO A 1 96 ? -44.169 15.287 149.215 1.00 79.81 96 PRO A O 1
ATOM 742 N N . ASP A 1 97 ? -46.247 14.432 149.522 1.00 80.69 97 ASP A N 1
ATOM 743 C CA . ASP A 1 97 ? -45.968 12.990 149.469 1.00 80.69 97 ASP A CA 1
ATOM 744 C C . ASP A 1 97 ? -47.242 12.280 148.935 1.00 80.69 97 ASP A C 1
ATOM 746 O O . ASP A 1 97 ? -48.321 12.323 149.561 1.00 80.69 97 ASP A O 1
ATOM 750 N N . LEU A 1 98 ? -47.165 11.729 147.719 1.00 85.25 98 LEU A N 1
ATOM 751 C CA . LEU A 1 98 ? -48.292 11.213 146.935 1.00 85.25 98 LEU A CA 1
ATOM 752 C C . LEU A 1 98 ? -48.684 9.774 147.312 1.00 85.25 98 LEU A C 1
ATOM 754 O O . LEU A 1 98 ? -49.873 9.550 147.588 1.00 85.25 98 LEU A O 1
ATOM 758 N N . ASP A 1 99 ? -47.742 8.834 147.408 1.00 78.62 99 ASP A N 1
ATOM 759 C CA . ASP A 1 99 ? -48.014 7.434 147.781 1.00 78.62 99 ASP A CA 1
ATOM 760 C C . ASP A 1 99 ? -48.148 7.228 149.313 1.00 78.62 99 ASP A C 1
ATOM 762 O O . ASP A 1 99 ? -48.991 6.436 149.755 1.00 78.62 99 ASP A O 1
ATOM 766 N N . LYS A 1 100 ? -47.457 8.055 150.117 1.00 81.38 100 LYS A N 1
ATOM 767 C CA . LYS A 1 100 ? -47.343 8.040 151.592 1.00 81.38 100 LYS A CA 1
ATOM 768 C C . LYS A 1 100 ? -46.387 6.999 152.179 1.00 81.38 100 LYS A C 1
ATOM 770 O O . LYS A 1 100 ? -46.652 6.484 153.273 1.00 81.38 100 LYS A O 1
ATOM 775 N N . ASP A 1 101 ? -45.265 6.726 151.512 1.00 80.62 101 ASP A N 1
ATOM 776 C CA . ASP A 1 101 ? -44.122 5.995 152.086 1.00 80.62 101 ASP A CA 1
ATOM 777 C C . ASP A 1 101 ? -43.345 6.814 153.145 1.00 80.62 101 ASP A C 1
ATOM 779 O O . ASP A 1 101 ? -42.790 6.227 154.085 1.00 80.62 101 ASP A O 1
ATOM 783 N N . GLY A 1 102 ? -43.389 8.152 153.062 1.00 73.12 102 GLY A N 1
ATOM 784 C CA . GLY A 1 102 ? -42.676 9.088 153.938 1.00 73.12 102 GLY A CA 1
ATOM 785 C C . GLY A 1 102 ? -41.536 9.872 153.268 1.00 73.12 102 GLY A C 1
ATOM 786 O O . GLY A 1 102 ? -40.863 10.652 153.951 1.00 73.12 102 GLY A O 1
ATOM 787 N N . LEU A 1 103 ? -41.298 9.688 151.968 1.00 80.00 103 LEU A N 1
ATOM 788 C CA . LEU A 1 103 ? -40.401 10.503 151.147 1.00 80.00 103 LEU A CA 1
ATOM 789 C C . LEU A 1 103 ? -41.178 11.585 150.366 1.00 80.00 103 LEU A C 1
ATOM 791 O O . LEU A 1 103 ? -42.209 11.297 149.768 1.00 80.00 103 LEU A O 1
ATOM 795 N N . PRO A 1 104 ? -40.682 12.837 150.304 1.00 80.38 104 PRO A N 1
ATOM 796 C CA . PRO A 1 104 ? -41.295 13.865 149.467 1.00 80.38 104 PRO A CA 1
ATOM 797 C C . PRO A 1 104 ? -41.259 13.583 147.956 1.00 80.38 104 PRO A C 1
ATOM 799 O O . PRO A 1 104 ? -40.230 13.153 147.432 1.00 80.38 104 PRO A O 1
ATOM 802 N N . ASP A 1 105 ? -42.314 13.997 147.241 1.00 81.19 105 ASP A N 1
ATOM 803 C CA . ASP A 1 105 ? -42.522 13.829 145.782 1.00 81.19 105 ASP A CA 1
ATOM 804 C C . ASP A 1 105 ? -41.356 14.305 144.882 1.00 81.19 105 ASP A C 1
ATOM 806 O O . ASP A 1 105 ? -41.244 13.897 143.721 1.00 81.19 105 ASP A O 1
ATOM 810 N N . GLU A 1 106 ? -40.517 15.218 145.390 1.00 81.12 106 GLU A N 1
ATOM 811 C CA . GLU A 1 106 ? -39.343 15.777 144.700 1.00 81.12 106 GLU A CA 1
ATOM 812 C C . GLU A 1 106 ? -38.080 14.900 144.806 1.00 81.12 106 GLU A C 1
ATOM 814 O O . GLU A 1 106 ? -37.125 15.116 144.055 1.00 81.12 106 GLU A O 1
ATOM 819 N N . ILE A 1 107 ? -38.044 13.945 145.744 1.00 78.25 107 ILE A N 1
ATOM 820 C CA . ILE A 1 107 ? -36.916 13.018 145.947 1.00 78.25 107 ILE A CA 1
ATOM 821 C C . ILE A 1 107 ? -37.304 11.540 145.844 1.00 78.25 107 ILE A C 1
ATOM 823 O O . ILE A 1 107 ? -36.404 10.698 145.783 1.00 78.25 107 ILE A O 1
ATOM 827 N N . ASP A 1 108 ? -38.599 11.231 145.814 1.00 82.50 108 ASP A N 1
ATOM 828 C CA . ASP A 1 108 ? -39.086 9.883 145.554 1.00 82.50 108 ASP A CA 1
ATOM 829 C C . ASP A 1 108 ? -38.949 9.462 144.068 1.00 82.50 108 ASP A C 1
ATOM 831 O O . ASP A 1 108 ? -38.818 10.270 143.140 1.00 82.50 108 ASP A O 1
ATOM 835 N N . VAL A 1 109 ? -38.901 8.147 143.858 1.00 85.44 109 VAL A N 1
ATOM 836 C CA . VAL A 1 109 ? -38.538 7.456 142.624 1.00 85.44 109 VAL A CA 1
ATOM 837 C C . VAL A 1 109 ? -39.664 6.570 142.054 1.00 85.44 109 VAL A C 1
ATOM 839 O O . VAL A 1 109 ? -39.450 5.973 140.996 1.00 85.44 109 VAL A O 1
ATOM 842 N N . ASP A 1 110 ? -40.819 6.480 142.719 1.00 85.06 110 ASP A N 1
ATOM 843 C CA . ASP A 1 110 ? -41.950 5.562 142.458 1.00 85.06 110 ASP A CA 1
ATOM 844 C C . ASP A 1 110 ? -43.262 6.255 142.917 1.00 85.06 110 ASP A C 1
ATOM 846 O O . ASP A 1 110 ? -43.952 5.784 143.821 1.00 85.06 110 ASP A O 1
ATOM 850 N N . ARG A 1 111 ? -43.551 7.454 142.367 1.00 88.75 111 ARG A N 1
ATOM 851 C CA . ARG A 1 111 ? -44.323 8.514 143.068 1.00 88.75 111 ARG A CA 1
ATOM 852 C C . ARG A 1 111 ? -45.770 8.132 143.386 1.00 88.75 111 ARG A C 1
ATOM 854 O O . ARG A 1 111 ? -46.370 8.675 144.310 1.00 88.75 111 ARG A O 1
ATOM 861 N N . ASP A 1 112 ? -46.363 7.231 142.617 1.00 86.62 112 ASP A N 1
ATOM 862 C CA . ASP A 1 112 ? -47.739 6.771 142.805 1.00 86.62 112 ASP A CA 1
ATOM 863 C C . ASP A 1 112 ? -47.849 5.305 143.284 1.00 86.62 112 ASP A C 1
ATOM 865 O O . ASP A 1 112 ? -48.965 4.784 143.449 1.00 86.62 112 ASP A O 1
ATOM 869 N N . GLY A 1 113 ? -46.698 4.670 143.543 1.00 85.38 113 GLY A N 1
ATOM 870 C CA . GLY A 1 113 ? -46.545 3.334 144.111 1.00 85.38 113 GLY A CA 1
ATOM 871 C C . GLY A 1 113 ? -46.855 2.161 143.171 1.00 85.38 113 GLY A C 1
ATOM 872 O O . GLY A 1 113 ? -47.094 1.046 143.665 1.00 85.38 113 GLY A O 1
ATOM 873 N N . ASP A 1 114 ? -46.901 2.367 141.849 1.00 85.88 114 ASP A N 1
ATOM 874 C CA . ASP A 1 114 ? -47.138 1.298 140.864 1.00 85.88 114 ASP A CA 1
ATOM 875 C C . ASP A 1 114 ? -45.951 0.307 140.729 1.00 85.88 114 ASP A C 1
ATOM 877 O O . ASP A 1 114 ? -46.178 -0.893 140.500 1.00 85.88 114 ASP A O 1
ATOM 881 N N . ARG A 1 115 ? -44.722 0.750 141.063 1.00 87.12 115 ARG A N 1
ATOM 882 C CA . ARG A 1 115 ? -43.412 0.053 141.002 1.00 87.12 115 ARG A CA 1
ATOM 883 C C . ARG A 1 115 ? -42.659 0.125 139.676 1.00 87.12 115 ARG A C 1
ATOM 885 O O . ARG A 1 115 ? -41.600 -0.510 139.550 1.00 87.12 115 ARG A O 1
ATOM 892 N N . VAL A 1 116 ? -43.145 0.881 138.706 1.00 84.75 116 VAL A N 1
ATOM 893 C CA . VAL A 1 116 ? -42.360 1.387 137.586 1.00 84.75 116 VAL A CA 1
ATOM 894 C C . VAL A 1 116 ? -41.715 2.697 138.036 1.00 84.75 116 VAL A C 1
ATOM 896 O O . VAL A 1 116 ? -42.290 3.525 138.727 1.00 84.75 116 VAL A O 1
ATOM 899 N N . ASN A 1 117 ? -40.434 2.862 137.722 1.00 87.94 117 ASN A N 1
ATOM 900 C CA . ASN A 1 117 ? -39.695 4.036 138.169 1.00 87.94 117 ASN A CA 1
ATOM 901 C C . ASN A 1 117 ? -40.143 5.285 137.394 1.00 87.94 117 ASN A C 1
ATOM 903 O O . ASN A 1 117 ? -40.270 5.206 136.175 1.00 87.94 117 ASN A O 1
ATOM 907 N N . ASN A 1 118 ? -40.207 6.447 138.054 1.00 85.94 118 ASN A N 1
ATOM 908 C CA . ASN A 1 118 ? -40.581 7.746 137.458 1.00 85.94 118 ASN A CA 1
ATOM 909 C C . ASN A 1 118 ? -39.783 8.157 136.186 1.00 85.94 118 ASN A C 1
ATOM 911 O O . ASN A 1 118 ? -40.147 9.121 135.517 1.00 85.94 118 ASN A O 1
ATOM 915 N N . LEU A 1 119 ? -38.657 7.493 135.874 1.00 85.94 119 LEU A N 1
ATOM 916 C CA . LEU A 1 119 ? -37.832 7.701 134.666 1.00 85.94 119 LEU A CA 1
ATOM 917 C C . LEU A 1 119 ? -38.088 6.686 133.533 1.00 85.94 119 LEU A C 1
ATOM 919 O O . LEU A 1 119 ? -37.471 6.796 132.473 1.00 85.94 119 LEU A O 1
ATOM 923 N N . LEU A 1 120 ? -38.904 5.663 133.784 1.00 84.50 120 LEU A N 1
ATOM 924 C CA . LEU A 1 120 ? -39.243 4.574 132.861 1.00 84.50 120 LEU A CA 1
ATOM 925 C C . LEU A 1 120 ? -40.747 4.496 132.585 1.00 84.50 120 LEU A C 1
ATOM 927 O O . LEU A 1 120 ? -41.128 4.011 131.525 1.00 84.50 120 LEU A O 1
ATOM 931 N N . ASP A 1 121 ? -41.564 4.961 133.526 1.00 86.25 121 ASP A N 1
ATOM 932 C CA . ASP A 1 121 ? -43.003 5.100 133.361 1.00 86.25 121 ASP A CA 1
ATOM 933 C C . ASP A 1 121 ? -43.344 6.247 132.386 1.00 86.25 121 ASP A C 1
ATOM 935 O O . ASP A 1 121 ? -42.738 7.324 132.421 1.00 86.25 121 ASP A O 1
ATOM 939 N N . LYS A 1 122 ? -44.323 6.001 131.511 1.00 88.94 122 LYS A N 1
ATOM 940 C CA . LYS A 1 122 ? -44.939 6.987 130.614 1.00 88.94 122 LYS A CA 1
ATOM 941 C C . LYS A 1 122 ? -45.976 7.866 131.331 1.00 88.94 122 LYS A C 1
ATOM 943 O O . LYS A 1 122 ? -46.147 9.020 130.937 1.00 88.94 122 LYS A O 1
ATOM 948 N N . PHE A 1 123 ? -46.610 7.372 132.397 1.00 89.50 123 PHE A N 1
ATOM 949 C CA . PHE A 1 123 ? -47.662 8.057 133.155 1.00 89.50 123 PHE A CA 1
ATOM 950 C C . PHE A 1 123 ? -47.386 8.089 134.684 1.00 89.50 123 PHE A C 1
ATOM 952 O O . PHE A 1 123 ? -48.269 7.692 135.444 1.00 89.50 123 PHE A O 1
ATOM 959 N N . PRO A 1 124 ? -46.244 8.654 135.155 1.00 87.50 124 PRO A N 1
ATOM 960 C CA . PRO A 1 124 ? -45.716 8.581 136.541 1.00 87.50 124 PRO A CA 1
ATOM 961 C C . PRO A 1 124 ? -46.510 9.322 137.641 1.00 87.50 124 PRO A C 1
ATOM 963 O O . PRO A 1 124 ? -45.943 9.793 138.628 1.00 87.50 124 PRO A O 1
ATOM 966 N N . ASP A 1 125 ? -47.820 9.465 137.455 1.00 87.88 125 ASP A N 1
ATOM 967 C CA . ASP A 1 125 ? -48.811 9.931 138.425 1.00 87.88 125 ASP A CA 1
ATOM 968 C C . ASP A 1 125 ? -50.144 9.115 138.300 1.00 87.88 125 ASP A C 1
ATOM 970 O O . ASP A 1 125 ? -51.195 9.571 138.769 1.00 87.88 125 ASP A O 1
ATOM 974 N N . ASN A 1 126 ? -50.152 7.950 137.620 1.00 84.94 126 ASN A N 1
ATOM 975 C CA . ASN A 1 126 ? -51.335 7.118 137.321 1.00 84.94 126 ASN A CA 1
ATOM 976 C C . ASN A 1 126 ? -51.065 5.585 137.275 1.00 84.94 126 ASN A C 1
ATOM 978 O O . ASN A 1 126 ? -50.951 4.998 136.200 1.00 84.94 126 ASN A O 1
ATOM 982 N N . ASN A 1 127 ? -51.153 4.930 138.439 1.00 87.12 127 ASN A N 1
ATOM 983 C CA . ASN A 1 127 ? -50.897 3.502 138.724 1.00 87.12 127 ASN A CA 1
ATOM 984 C C . ASN A 1 127 ? -51.818 2.448 138.061 1.00 87.12 127 ASN A C 1
ATOM 986 O O . ASN A 1 127 ? -52.270 1.477 138.686 1.00 87.12 127 ASN A O 1
ATOM 990 N N . ARG A 1 128 ? -52.132 2.646 136.783 1.00 87.81 128 ARG A N 1
ATOM 991 C CA . ARG A 1 128 ? -52.895 1.748 135.907 1.00 87.81 128 ARG A CA 1
ATOM 992 C C . ARG A 1 128 ? -52.339 1.667 134.497 1.00 87.81 128 ARG A C 1
ATOM 994 O O . ARG A 1 128 ? -52.575 0.653 133.855 1.00 87.81 128 ARG A O 1
ATOM 1001 N N . GLU A 1 129 ? -51.649 2.706 134.040 1.00 87.44 129 GLU A N 1
ATOM 1002 C CA . GLU A 1 129 ? -51.017 2.757 132.727 1.00 87.44 129 GLU A CA 1
ATOM 1003 C C . GLU A 1 129 ? -49.532 3.032 132.944 1.00 87.44 129 GLU A C 1
ATOM 1005 O O . GLU A 1 129 ? -49.198 3.997 133.614 1.00 87.44 129 GLU A O 1
ATOM 1010 N N . TRP A 1 130 ? -48.662 2.198 132.383 1.00 86.62 130 TRP A N 1
ATOM 1011 C CA . TRP A 1 130 ? -47.199 2.347 132.469 1.00 86.62 130 TRP A CA 1
ATOM 1012 C C . TRP A 1 130 ? -46.523 2.342 131.087 1.00 86.62 130 TRP A C 1
ATOM 1014 O O . TRP A 1 130 ? -45.308 2.515 130.964 1.00 86.62 130 TRP A O 1
ATOM 1024 N N . GLY A 1 131 ? -47.309 2.059 130.048 1.00 86.62 131 GLY A N 1
ATOM 1025 C CA . GLY A 1 131 ? -46.892 1.821 128.674 1.00 86.62 131 GLY A CA 1
ATOM 1026 C C . GLY A 1 131 ? -47.850 2.506 127.705 1.00 86.62 131 GLY A C 1
ATOM 1027 O O . GLY A 1 131 ? -49.020 2.715 128.021 1.00 86.62 131 GLY A O 1
ATOM 1028 N N . ASP A 1 132 ? -47.271 2.927 126.590 1.00 87.50 132 ASP A N 1
ATOM 1029 C CA . ASP A 1 132 ? -47.835 3.730 125.502 1.00 87.50 132 ASP A CA 1
ATOM 1030 C C . ASP A 1 132 ? -46.939 3.344 124.312 1.00 87.50 132 ASP A C 1
ATOM 1032 O O . ASP A 1 132 ? -45.780 3.785 124.236 1.00 87.50 132 ASP A O 1
ATOM 1036 N N . LEU A 1 133 ? -47.387 2.317 123.577 1.00 88.31 133 LEU A N 1
ATOM 1037 C CA . LEU A 1 133 ? -46.600 1.499 122.642 1.00 88.31 133 LEU A CA 1
ATOM 1038 C C . LEU A 1 133 ? -46.400 2.170 121.275 1.00 88.31 133 LEU A C 1
ATOM 1040 O O . LEU A 1 133 ? -45.262 2.210 120.798 1.00 88.31 133 LEU A O 1
ATOM 1044 N N . ASP A 1 134 ? -47.458 2.728 120.687 1.00 83.12 134 ASP A N 1
ATOM 1045 C CA . ASP A 1 134 ? -47.406 3.489 119.432 1.00 83.12 134 ASP A CA 1
ATOM 1046 C C . ASP A 1 134 ? -46.912 4.940 119.663 1.00 83.12 134 ASP A C 1
ATOM 1048 O O . ASP A 1 134 ? -46.084 5.462 118.907 1.00 83.12 134 ASP A O 1
ATOM 1052 N N . GLY A 1 135 ? -47.330 5.556 120.776 1.00 86.94 135 GLY A N 1
ATOM 1053 C CA . GLY A 1 135 ? -46.983 6.912 121.190 1.00 86.94 135 GLY A CA 1
ATOM 1054 C C . GLY A 1 135 ? -48.104 7.956 121.079 1.00 86.94 135 GLY A C 1
ATOM 1055 O O . GLY A 1 135 ? -47.777 9.150 121.120 1.00 86.94 135 GLY A O 1
ATOM 1056 N N . ASP A 1 136 ? -49.380 7.577 120.909 1.0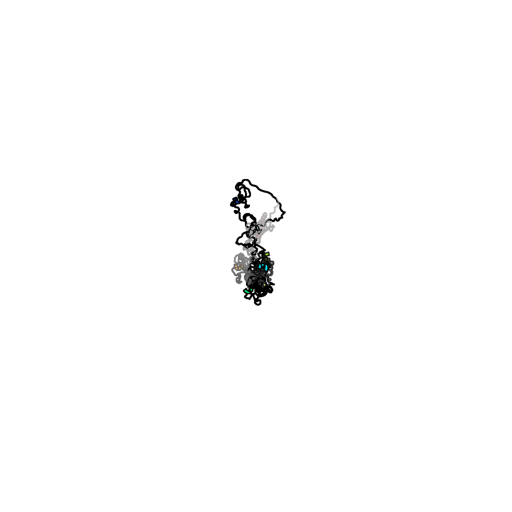0 86.62 136 ASP A N 1
ATOM 1057 C CA . ASP A 1 136 ? -50.502 8.535 120.826 1.00 86.62 136 ASP A CA 1
ATOM 1058 C C . ASP A 1 136 ? -50.806 9.245 122.168 1.00 86.62 136 ASP A C 1
ATOM 1060 O O . ASP A 1 136 ? -51.291 10.386 122.180 1.00 86.62 136 ASP A O 1
ATOM 1064 N N . GLY A 1 137 ? -50.436 8.629 123.299 1.00 86.00 137 GLY A N 1
ATOM 1065 C CA . GLY A 1 137 ? -50.666 9.138 124.654 1.00 86.00 137 GLY A CA 1
ATOM 1066 C C . GLY A 1 137 ? -51.873 8.542 125.393 1.00 86.00 137 GLY A C 1
ATOM 1067 O O . GLY A 1 137 ? -52.187 8.997 126.501 1.00 86.00 137 GLY A O 1
ATOM 1068 N N . ILE A 1 138 ? -52.544 7.538 124.829 1.00 87.00 138 ILE A N 1
ATOM 1069 C CA . ILE A 1 138 ? -53.415 6.585 125.522 1.00 87.00 138 ILE A CA 1
ATOM 1070 C C . ILE A 1 138 ? -52.528 5.461 126.095 1.00 87.00 138 ILE A C 1
ATOM 1072 O O . ILE A 1 138 ? -51.480 5.124 125.557 1.00 87.00 138 ILE A O 1
ATOM 1076 N N . GLY A 1 139 ? -52.907 4.904 127.248 1.00 86.44 139 GLY A N 1
ATOM 1077 C CA . GLY A 1 139 ? -52.181 3.775 127.838 1.00 86.44 139 GLY A CA 1
ATOM 1078 C C . GLY A 1 139 ? -52.573 2.436 127.210 1.00 86.44 139 GLY A C 1
ATOM 1079 O O . GLY A 1 139 ? -53.755 2.223 126.927 1.00 86.44 139 GLY A O 1
ATOM 1080 N N . ASP A 1 140 ? -51.616 1.509 127.080 1.00 85.94 140 ASP A N 1
ATOM 1081 C CA . ASP A 1 140 ? -51.790 0.189 126.439 1.00 85.94 140 ASP A CA 1
ATOM 1082 C C . ASP A 1 140 ? -53.028 -0.603 126.933 1.00 85.94 140 ASP A C 1
ATOM 1084 O O . ASP A 1 140 ? -53.561 -1.454 126.218 1.00 85.94 140 ASP A O 1
ATOM 1088 N N . ASN A 1 141 ? -53.497 -0.385 128.172 1.00 84.00 141 ASN A N 1
ATOM 1089 C CA . ASN A 1 141 ? -54.647 -1.109 128.733 1.00 84.00 141 ASN A CA 1
ATOM 1090 C C . ASN A 1 141 ? -56.011 -0.505 128.345 1.00 84.00 141 ASN A C 1
ATOM 1092 O O . ASN A 1 141 ? -57.050 -1.123 128.613 1.00 84.00 141 ASN A O 1
ATOM 1096 N N . ALA A 1 142 ? -56.023 0.699 127.772 1.00 85.75 142 ALA A N 1
ATOM 1097 C CA . ALA A 1 142 ? -57.217 1.445 127.382 1.00 85.75 142 ALA A CA 1
ATOM 1098 C C . ALA A 1 142 ? -57.416 1.532 125.859 1.00 85.75 142 ALA A C 1
ATOM 1100 O O . ALA A 1 142 ? -58.532 1.830 125.425 1.00 85.75 142 ALA A O 1
ATOM 1101 N N . ASP A 1 143 ? -56.362 1.279 125.083 1.00 86.06 143 ASP A N 1
ATOM 1102 C CA . ASP A 1 143 ? -56.347 1.421 123.629 1.00 86.06 143 ASP A CA 1
ATOM 1103 C C . ASP A 1 143 ? -56.834 0.168 122.850 1.00 86.06 143 ASP A C 1
ATOM 1105 O O . ASP A 1 143 ? -56.934 -0.939 123.393 1.00 86.06 143 ASP A O 1
ATOM 1109 N N . THR A 1 144 ? -57.198 0.372 121.578 1.00 87.88 144 THR A N 1
ATOM 1110 C CA . THR A 1 144 ? -57.805 -0.591 120.644 1.00 87.88 144 THR A CA 1
ATOM 1111 C C . THR A 1 144 ? -57.103 -0.698 119.275 1.00 87.88 144 THR A C 1
ATOM 1113 O O . THR A 1 144 ? -57.656 -1.351 118.385 1.00 87.88 144 THR A O 1
ATOM 1116 N N . GLU A 1 145 ? -55.945 -0.055 119.098 1.00 86.31 145 GLU A N 1
ATOM 1117 C CA . GLU A 1 145 ? -55.079 -0.077 117.902 1.00 86.31 145 GLU A CA 1
ATOM 1118 C C . GLU A 1 145 ? -53.606 0.014 118.365 1.00 86.31 145 GLU A C 1
ATOM 1120 O O . GLU A 1 145 ? -52.881 0.952 118.048 1.00 86.31 145 GLU A O 1
ATOM 1125 N N . LYS A 1 146 ? -53.190 -0.934 119.218 1.00 89.38 146 LYS A N 1
ATOM 1126 C CA . LYS A 1 146 ? -52.094 -0.736 120.198 1.00 89.38 146 LYS A CA 1
ATOM 1127 C C . LYS A 1 146 ? -50.707 -0.429 119.643 1.00 89.38 146 LYS A C 1
ATOM 1129 O O . LYS A 1 146 ? -49.821 -0.059 120.410 1.00 89.38 146 LYS A O 1
ATOM 1134 N N . ASP A 1 147 ? -50.490 -0.646 118.361 1.00 88.31 147 ASP A N 1
ATOM 1135 C CA . ASP A 1 147 ? -49.231 -0.424 117.665 1.00 88.31 147 ASP A CA 1
ATOM 1136 C C . ASP A 1 147 ? -49.338 0.575 116.496 1.00 88.31 147 ASP A C 1
ATOM 1138 O O . ASP A 1 147 ? -48.304 0.943 115.928 1.00 88.31 147 ASP A O 1
ATOM 1142 N N . GLY A 1 148 ? -50.543 1.087 116.210 1.00 87.75 148 GLY A N 1
ATOM 1143 C CA . GLY A 1 148 ? -50.791 2.185 115.274 1.00 87.75 148 GLY A CA 1
ATOM 1144 C C . GLY A 1 148 ? -50.631 1.830 113.792 1.00 87.75 148 GLY A C 1
ATOM 1145 O O . GLY A 1 148 ? -50.156 2.670 113.019 1.00 87.75 148 GLY A O 1
ATOM 1146 N N . ASP A 1 149 ? -50.951 0.593 113.389 1.00 85.75 149 ASP A N 1
ATOM 1147 C CA . ASP A 1 149 ? -50.781 0.125 112.004 1.00 85.75 149 ASP A CA 1
ATOM 1148 C C . ASP A 1 149 ? -51.958 0.425 111.049 1.00 85.75 149 ASP A C 1
ATOM 1150 O O . ASP A 1 149 ? -51.814 0.279 109.832 1.00 85.75 149 ASP A O 1
ATOM 1154 N N . GLY A 1 150 ? -53.087 0.919 111.574 1.00 85.81 150 GLY A N 1
ATOM 1155 C CA . GLY A 1 150 ? -54.323 1.200 110.838 1.00 85.81 150 GLY A CA 1
ATOM 1156 C C . GLY A 1 150 ? -55.439 0.163 111.027 1.00 85.81 150 GLY A C 1
ATOM 1157 O O . GLY A 1 150 ? -56.606 0.477 110.764 1.00 85.81 150 GLY A O 1
ATOM 1158 N N . PHE A 1 151 ? -55.141 -1.041 111.526 1.00 88.38 151 P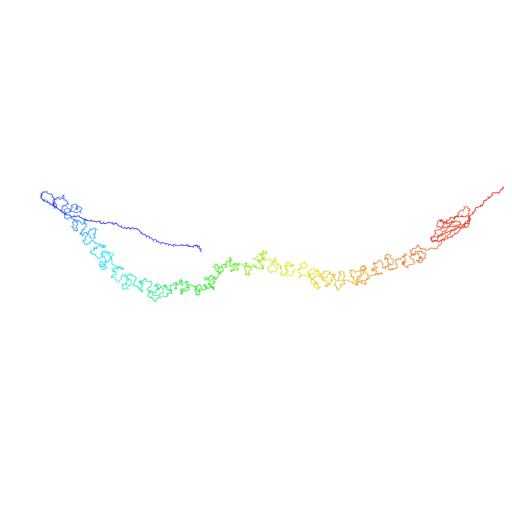HE A N 1
ATOM 1159 C CA . PHE A 1 151 ? -56.133 -2.077 111.809 1.00 88.38 151 PHE A CA 1
ATOM 1160 C C . PHE A 1 151 ? -56.387 -2.206 113.314 1.00 88.38 151 PHE A C 1
ATOM 1162 O O . PHE A 1 151 ? -55.503 -2.474 114.109 1.00 88.38 151 PHE A O 1
ATOM 1169 N N . SER A 1 152 ? -57.649 -2.074 113.738 1.00 88.19 152 SER A N 1
ATOM 1170 C CA . SER A 1 152 ? -57.993 -2.271 115.157 1.00 88.19 152 SER A CA 1
ATOM 1171 C C . SER A 1 152 ? -57.735 -3.714 115.617 1.00 88.19 152 SER A C 1
ATOM 1173 O O . SER A 1 152 ? -58.088 -4.635 114.866 1.00 88.19 152 SER A O 1
ATOM 1175 N N . ASP A 1 153 ? -57.385 -3.903 116.900 1.00 85.94 153 ASP A N 1
ATOM 1176 C CA . ASP A 1 153 ? -57.165 -5.193 117.594 1.00 85.94 153 ASP A CA 1
ATOM 1177 C C . ASP A 1 153 ? -58.092 -6.329 117.122 1.00 85.94 153 ASP A C 1
ATOM 1179 O O . ASP A 1 153 ? -57.760 -7.512 117.039 1.00 85.94 153 ASP A O 1
ATOM 1183 N N . LYS A 1 154 ? -59.365 -5.970 116.935 1.00 88.75 154 LYS A N 1
ATOM 1184 C CA . LYS A 1 154 ? -60.476 -6.882 116.682 1.00 88.75 154 LYS A CA 1
ATOM 1185 C C . LYS A 1 154 ? -60.480 -7.419 115.245 1.00 88.75 154 LYS A C 1
ATOM 1187 O O . LYS A 1 154 ? -61.064 -8.478 115.014 1.00 88.75 154 LYS A O 1
ATOM 1192 N N . VAL A 1 155 ? -59.928 -6.681 114.284 1.00 86.62 155 VAL A N 1
ATOM 1193 C CA . VAL A 1 155 ? -59.786 -7.107 112.882 1.00 86.62 155 VAL A CA 1
ATOM 1194 C C . VAL A 1 155 ? -58.607 -8.065 112.777 1.00 86.62 155 VAL A C 1
ATOM 1196 O O . VAL A 1 155 ? -58.785 -9.191 112.316 1.00 86.62 155 VAL A O 1
ATOM 1199 N N . GLU A 1 156 ? -57.462 -7.682 113.328 1.00 88.19 156 GLU A N 1
ATOM 1200 C CA . GLU A 1 156 ? -56.263 -8.512 113.420 1.00 88.19 156 GLU A CA 1
ATOM 1201 C C . GLU A 1 156 ? -56.523 -9.860 114.105 1.00 88.19 156 GLU A C 1
ATOM 1203 O O . GLU A 1 156 ? -56.328 -10.912 113.501 1.00 88.19 156 GLU A O 1
ATOM 1208 N N . ILE A 1 157 ? -57.092 -9.863 115.322 1.00 85.75 157 ILE A N 1
ATOM 1209 C CA . ILE A 1 157 ? -57.445 -11.092 116.062 1.00 85.75 157 ILE A CA 1
ATOM 1210 C C . ILE A 1 157 ? -58.444 -11.966 115.279 1.00 85.75 157 ILE A C 1
ATOM 1212 O O . ILE A 1 157 ? -58.500 -13.184 115.482 1.00 85.75 157 ILE A O 1
ATOM 1216 N N . GLN A 1 158 ? -59.252 -11.374 114.393 1.00 88.25 158 GLN A N 1
ATOM 1217 C CA . GLN A 1 158 ? -60.184 -12.107 113.533 1.00 88.25 158 GLN A CA 1
ATOM 1218 C C . GLN A 1 158 ? -59.492 -12.726 112.307 1.00 88.25 158 GLN A C 1
ATOM 1220 O O . GLN A 1 158 ? -59.925 -13.791 111.861 1.00 88.25 158 GLN A O 1
ATOM 1225 N N . LEU A 1 159 ? -58.447 -12.087 111.774 1.00 87.25 159 LEU A N 1
ATOM 1226 C CA . LEU A 1 159 ? -57.721 -12.515 110.570 1.00 87.25 159 LEU A CA 1
ATOM 1227 C C . LEU A 1 159 ? -56.428 -13.299 110.877 1.00 87.25 159 LEU A C 1
ATOM 1229 O O . LEU A 1 159 ? -55.948 -14.039 110.022 1.00 87.25 159 LEU A O 1
ATOM 1233 N N . GLY A 1 160 ? -55.953 -13.255 112.124 1.00 86.56 160 GLY A N 1
ATOM 1234 C CA . GLY A 1 160 ? -54.855 -14.068 112.652 1.00 86.56 160 GLY A CA 1
ATOM 1235 C C . GLY A 1 160 ? -53.529 -13.334 112.860 1.00 86.56 160 GLY A C 1
ATOM 1236 O O . GLY A 1 160 ? -52.528 -14.021 113.063 1.00 86.56 160 GLY A O 1
ATOM 1237 N N . THR A 1 161 ? -53.532 -12.001 112.811 1.00 90.69 161 THR A N 1
ATOM 1238 C CA . THR A 1 161 ? -52.348 -11.141 112.970 1.00 90.69 161 THR A CA 1
ATOM 1239 C C . THR A 1 161 ? -52.244 -10.589 114.412 1.00 90.69 161 THR A C 1
ATOM 1241 O O . THR A 1 161 ? -52.970 -11.084 115.289 1.00 90.69 161 THR A O 1
ATOM 1244 N N . ASN A 1 162 ? -51.303 -9.686 114.724 1.00 88.12 162 ASN A N 1
ATOM 1245 C CA . ASN A 1 162 ? -50.837 -9.450 116.102 1.00 88.12 162 ASN A CA 1
ATOM 1246 C C . ASN A 1 162 ? -50.892 -7.969 116.577 1.00 88.12 162 ASN A C 1
ATOM 1248 O O . ASN A 1 162 ? -49.934 -7.257 116.280 1.00 88.12 162 ASN A O 1
ATOM 1252 N N . PRO A 1 163 ? -51.843 -7.598 117.479 1.00 90.75 163 PRO A N 1
ATOM 1253 C CA . PRO A 1 163 ? -52.080 -6.220 117.983 1.00 90.75 163 PRO A CA 1
ATOM 1254 C C . PRO A 1 163 ? -51.012 -5.628 118.929 1.00 90.75 163 PRO A C 1
ATOM 1256 O O . PRO A 1 163 ? -51.330 -5.050 119.978 1.00 90.75 163 PRO A O 1
ATOM 1259 N N . TYR A 1 164 ? -49.744 -5.913 118.642 1.00 88.56 164 TYR A N 1
ATOM 1260 C CA . TYR A 1 164 ? -48.541 -5.533 119.385 1.00 88.56 164 TYR A CA 1
ATOM 1261 C C . TYR A 1 164 ? -47.266 -5.519 118.493 1.00 88.56 164 TYR A C 1
ATOM 1263 O O . TYR A 1 164 ? -46.154 -5.503 119.032 1.00 88.56 164 TYR A O 1
ATOM 1271 N N . ASP A 1 165 ? -47.385 -5.627 117.165 1.00 89.88 165 ASP A N 1
ATOM 1272 C CA . ASP A 1 165 ? -46.288 -5.554 116.189 1.00 89.88 165 ASP A CA 1
ATOM 1273 C C . ASP A 1 165 ? -46.808 -4.951 114.862 1.00 89.88 165 ASP A C 1
ATOM 1275 O O . ASP A 1 165 ? -47.374 -5.693 114.058 1.00 89.88 165 ASP A O 1
ATOM 1279 N N . PRO A 1 166 ? -46.541 -3.658 114.564 1.00 87.44 166 PRO A N 1
ATOM 1280 C CA . PRO A 1 166 ? -47.131 -2.916 113.435 1.00 87.44 166 PRO A CA 1
ATOM 1281 C C . PRO A 1 166 ? -46.497 -3.272 112.073 1.00 87.44 166 PRO A C 1
ATOM 1283 O O . PRO A 1 166 ? -46.309 -2.445 111.178 1.00 87.44 166 PRO A O 1
ATOM 1286 N N . ASN A 1 167 ? -46.063 -4.523 111.950 1.00 89.19 167 ASN A N 1
ATOM 1287 C CA . ASN A 1 167 ? -45.520 -5.169 110.764 1.00 89.19 167 ASN A CA 1
ATOM 1288 C C . ASN A 1 167 ? -46.266 -6.491 110.467 1.00 89.19 167 ASN A C 1
ATOM 1290 O O . ASN A 1 167 ? -45.913 -7.171 109.502 1.00 89.19 167 ASN A O 1
ATOM 1294 N N . ASP A 1 168 ? -47.249 -6.867 111.296 1.00 91.12 168 ASP A N 1
ATOM 1295 C CA . ASP A 1 168 ? -48.116 -8.042 111.163 1.00 91.12 168 ASP A CA 1
ATOM 1296 C C . ASP A 1 168 ? -49.575 -7.571 111.017 1.00 91.12 168 ASP A C 1
ATOM 1298 O O . ASP A 1 168 ? -50.397 -7.746 111.913 1.00 91.12 168 ASP A O 1
ATOM 1302 N N . TYR A 1 169 ? -49.877 -6.951 109.870 1.00 87.56 169 TYR A N 1
ATOM 1303 C CA . TYR A 1 169 ? -51.221 -6.521 109.467 1.00 87.56 169 TYR A CA 1
ATOM 1304 C C . TYR A 1 169 ? -51.852 -7.464 108.427 1.00 87.56 169 TYR A C 1
ATOM 1306 O O . TYR A 1 169 ? -51.145 -8.163 107.687 1.00 87.56 169 TYR A O 1
ATOM 1314 N N . PRO A 1 170 ? -53.193 -7.482 108.309 1.00 90.06 170 PRO A N 1
ATOM 1315 C CA . PRO A 1 170 ? -53.885 -8.100 107.182 1.00 90.06 170 PRO A CA 1
ATOM 1316 C C . PRO A 1 170 ? -53.443 -7.515 105.832 1.00 90.06 170 PRO A C 1
ATOM 1318 O O . PRO A 1 170 ? -53.179 -6.322 105.725 1.00 90.06 170 PRO A O 1
ATOM 1321 N N . LYS A 1 171 ? -53.414 -8.337 104.775 1.00 88.62 171 LYS A N 1
ATOM 1322 C CA . LYS A 1 171 ? -53.188 -7.828 103.414 1.00 88.62 171 LYS A CA 1
ATOM 1323 C C . LYS A 1 171 ? -54.413 -7.039 102.941 1.00 88.62 171 LYS A C 1
ATOM 1325 O O . LYS A 1 171 ? -55.540 -7.511 103.082 1.00 88.62 171 LYS A O 1
ATOM 1330 N N . ASP A 1 172 ? -54.122 -5.871 102.397 1.00 88.94 172 ASP A N 1
ATOM 1331 C CA . ASP A 1 172 ? -54.988 -4.853 101.811 1.00 88.94 172 ASP A CA 1
ATOM 1332 C C . ASP A 1 172 ? -54.216 -4.384 100.558 1.00 88.94 172 ASP A C 1
ATOM 1334 O O . ASP A 1 172 ? -52.983 -4.249 100.617 1.00 88.94 172 ASP A O 1
ATOM 1338 N N . THR A 1 173 ? -54.878 -4.310 99.401 1.00 90.25 173 THR A N 1
ATOM 1339 C CA . 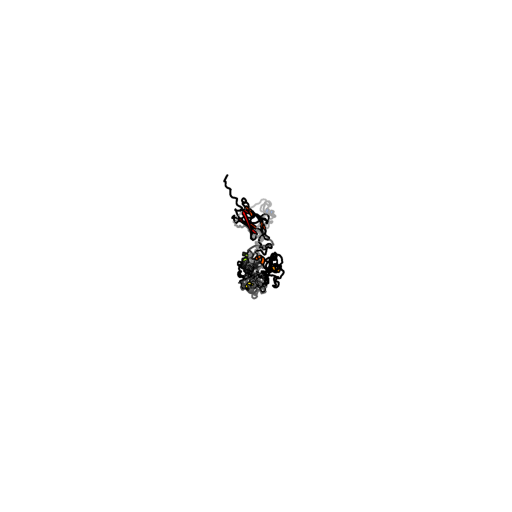THR A 1 173 ? -54.206 -4.254 98.086 1.00 90.25 173 THR A CA 1
ATOM 1340 C C . THR A 1 173 ? -54.300 -2.889 97.421 1.00 90.25 173 THR A C 1
ATOM 1342 O O . THR A 1 173 ? -53.292 -2.430 96.875 1.00 90.25 173 THR A O 1
ATOM 1345 N N . ASP A 1 174 ? -55.452 -2.225 97.501 1.00 87.12 174 ASP A N 1
ATOM 1346 C CA . ASP A 1 174 ? -55.630 -0.848 97.037 1.00 87.12 174 ASP A CA 1
ATOM 1347 C C . ASP A 1 174 ? -55.284 0.190 98.133 1.00 87.12 174 ASP A C 1
ATOM 1349 O O . ASP A 1 174 ? -54.834 1.299 97.818 1.00 87.12 174 ASP A O 1
ATOM 1353 N N . GLY A 1 175 ? -55.403 -0.185 99.413 1.00 88.19 175 GLY A N 1
ATOM 1354 C CA . GLY A 1 175 ? -55.171 0.661 100.581 1.00 88.19 175 GLY A CA 1
ATOM 1355 C C . GLY A 1 175 ? -56.411 1.392 101.115 1.00 88.19 175 GLY A C 1
ATOM 1356 O O . GLY A 1 175 ? -56.243 2.441 101.749 1.00 88.19 175 GLY A O 1
ATOM 1357 N N . ASP A 1 176 ? -57.633 0.914 100.852 1.00 86.69 176 ASP A N 1
ATOM 1358 C CA . ASP A 1 176 ? -58.890 1.513 101.346 1.00 86.69 176 ASP A CA 1
ATOM 1359 C C . ASP A 1 176 ? -59.121 1.310 102.865 1.00 86.69 176 ASP A C 1
ATOM 1361 O O . ASP A 1 176 ? -59.797 2.131 103.504 1.00 86.69 176 ASP A O 1
ATOM 1365 N N . GLY A 1 177 ? -58.508 0.281 103.465 1.00 85.44 177 GLY A N 1
ATOM 1366 C CA . GLY A 1 177 ? -58.699 -0.130 104.860 1.00 85.44 177 GLY A CA 1
ATOM 1367 C C . GLY A 1 177 ? -59.581 -1.375 105.046 1.00 85.44 177 GLY A C 1
ATOM 1368 O O . GLY A 1 177 ? -59.833 -1.784 106.188 1.00 85.44 177 GLY A O 1
ATOM 1369 N N . ILE A 1 178 ? -60.062 -1.992 103.963 1.00 88.19 178 ILE A N 1
ATOM 1370 C CA . ILE A 1 178 ? -60.707 -3.307 103.949 1.00 88.19 178 ILE A CA 1
ATOM 1371 C C . ILE A 1 178 ? -59.671 -4.368 103.521 1.00 88.19 178 ILE A C 1
ATOM 1373 O O . ILE A 1 178 ? -59.200 -4.361 102.391 1.00 88.19 178 ILE A O 1
ATOM 1377 N N . PRO A 1 179 ? -59.331 -5.348 104.382 1.00 89.88 179 PRO A N 1
ATOM 1378 C CA . PRO A 1 179 ? -58.434 -6.435 103.989 1.00 89.88 179 PRO A CA 1
ATOM 1379 C C . PRO A 1 179 ? -59.003 -7.293 102.850 1.00 89.88 179 PRO A C 1
ATOM 1381 O O . PRO A 1 179 ? -60.185 -7.636 102.917 1.00 89.88 179 PRO A O 1
ATOM 1384 N N . ASP A 1 180 ? -58.154 -7.774 101.926 1.00 89.19 180 ASP A N 1
ATOM 1385 C CA . ASP A 1 180 ? -58.496 -8.546 100.704 1.00 89.19 180 ASP A CA 1
ATOM 1386 C C . ASP A 1 180 ? -59.625 -9.583 100.901 1.00 89.19 180 ASP A C 1
ATOM 1388 O O . ASP A 1 180 ? -60.451 -9.849 100.036 1.00 89.19 180 ASP A O 1
ATOM 1392 N N . VAL A 1 181 ? -59.623 -10.249 102.061 1.00 87.38 181 VAL A N 1
ATOM 1393 C CA . VAL A 1 181 ? -60.512 -11.368 102.422 1.00 87.38 181 VAL A CA 1
ATOM 1394 C C . VAL A 1 181 ? -61.959 -10.915 102.699 1.00 87.38 181 VAL A C 1
ATOM 1396 O O . VAL A 1 181 ? -62.856 -11.751 102.849 1.00 87.38 181 VAL A O 1
ATOM 1399 N N . LEU A 1 182 ? -62.184 -9.608 102.823 1.00 87.62 182 LEU A N 1
ATOM 1400 C CA . LEU A 1 182 ? -63.458 -8.963 103.140 1.00 87.62 182 LEU A CA 1
ATOM 1401 C C . LEU A 1 182 ? -63.904 -7.955 102.070 1.00 87.62 182 LEU A C 1
ATOM 1403 O O . LEU A 1 182 ? -64.967 -7.358 102.246 1.00 87.62 182 LEU A O 1
ATOM 1407 N N . ASP A 1 183 ? -63.117 -7.790 101.008 1.00 89.62 183 ASP A N 1
ATOM 1408 C CA . ASP A 1 183 ? -63.386 -6.874 99.906 1.00 89.62 183 ASP A CA 1
ATOM 1409 C C . ASP A 1 183 ? -64.082 -7.581 98.723 1.00 89.62 183 ASP A C 1
ATOM 1411 O O . ASP A 1 183 ? -63.886 -8.775 98.469 1.00 89.62 183 ASP A O 1
ATOM 1415 N N . ASP A 1 184 ? -64.917 -6.830 98.009 1.00 92.44 184 ASP A N 1
ATOM 1416 C CA . ASP A 1 184 ? -65.609 -7.236 96.785 1.00 92.44 184 ASP A CA 1
ATOM 1417 C C . ASP A 1 184 ? -64.891 -6.713 95.506 1.00 92.44 184 ASP A C 1
ATOM 1419 O O . ASP A 1 184 ? -65.243 -7.181 94.421 1.00 92.44 184 ASP A O 1
ATOM 1423 N N . ASP A 1 185 ? -63.907 -5.799 95.609 1.00 92.06 185 ASP A N 1
ATOM 1424 C CA . ASP A 1 185 ? -63.236 -5.071 94.497 1.00 92.06 185 ASP A CA 1
ATOM 1425 C C . ASP A 1 185 ? -61.743 -4.790 94.843 1.00 92.06 185 ASP A C 1
ATOM 1427 O O . ASP A 1 185 ? -61.353 -3.653 95.092 1.00 92.06 185 ASP A O 1
ATOM 1431 N N . ILE A 1 186 ? -60.921 -5.854 94.932 1.00 93.38 186 ILE A N 1
ATOM 1432 C CA . ILE A 1 186 ? -59.642 -5.897 95.694 1.00 93.38 186 ILE A CA 1
ATOM 1433 C C . ILE A 1 186 ? -58.576 -4.878 95.258 1.00 93.38 186 ILE A C 1
ATOM 1435 O O . ILE A 1 186 ? -57.687 -4.558 96.047 1.00 93.38 186 ILE A O 1
ATOM 1439 N N . ASP A 1 187 ? -58.609 -4.381 94.025 1.00 91.94 187 ASP A N 1
ATOM 1440 C CA . ASP A 1 187 ? -57.653 -3.382 93.532 1.00 91.94 187 ASP A CA 1
ATOM 1441 C C . ASP A 1 187 ? -58.290 -2.052 93.079 1.00 91.94 187 ASP A C 1
ATOM 1443 O O . ASP A 1 187 ? -57.568 -1.116 92.712 1.00 91.94 187 ASP A O 1
ATOM 1447 N N . ASN A 1 188 ? -59.615 -1.923 93.233 1.00 91.56 188 ASN A N 1
ATOM 1448 C CA . ASN A 1 188 ? -60.395 -0.697 93.038 1.00 91.56 188 ASN A CA 1
ATOM 1449 C C . ASN A 1 188 ? -60.389 -0.160 91.590 1.00 91.56 188 ASN A C 1
ATOM 1451 O O . ASN A 1 188 ? -60.468 1.053 91.353 1.00 91.56 188 ASN A O 1
ATOM 1455 N N . ASP A 1 189 ? -60.305 -1.055 90.601 1.00 90.44 189 ASP A N 1
ATOM 1456 C CA . ASP A 1 189 ? -60.486 -0.722 89.182 1.00 90.44 189 ASP A CA 1
ATOM 1457 C C . ASP A 1 189 ? -61.976 -0.479 88.819 1.00 90.44 189 ASP A C 1
ATOM 1459 O O . ASP A 1 189 ? -62.290 0.311 87.916 1.00 90.44 189 ASP A O 1
ATOM 1463 N N . GLY A 1 190 ? -62.899 -1.068 89.595 1.00 91.44 190 GLY A N 1
ATOM 1464 C CA . GLY A 1 190 ? -64.352 -0.948 89.453 1.00 91.44 190 GLY A CA 1
ATOM 1465 C C . GLY A 1 190 ? -65.072 -2.201 88.929 1.00 91.44 190 GLY A C 1
ATOM 1466 O O . GLY A 1 190 ? -66.303 -2.162 88.754 1.00 91.44 190 GLY A O 1
ATOM 1467 N N . TYR A 1 191 ? -64.357 -3.299 88.674 1.00 91.75 191 TYR A N 1
ATOM 1468 C CA . TYR A 1 191 ? -64.902 -4.614 88.348 1.00 91.75 191 TYR A CA 1
ATOM 1469 C C . TYR A 1 191 ? -64.759 -5.570 89.539 1.00 91.75 191 TYR A C 1
ATOM 1471 O O . TYR A 1 191 ? -63.714 -6.140 89.805 1.00 91.75 191 TYR A O 1
ATOM 1479 N N . ALA A 1 192 ? -65.878 -5.840 90.217 1.00 93.12 192 ALA A N 1
ATOM 1480 C CA . ALA A 1 192 ? -65.883 -6.762 91.353 1.00 93.12 192 ALA A CA 1
ATOM 1481 C C . ALA A 1 192 ? -65.274 -8.151 91.038 1.00 93.12 192 ALA A C 1
ATOM 1483 O O . ALA A 1 192 ? -65.562 -8.734 89.983 1.00 93.12 192 ALA A O 1
ATOM 1484 N N . ASN A 1 193 ? -64.582 -8.719 92.033 1.00 90.25 193 ASN A N 1
ATOM 1485 C CA . ASN A 1 193 ? -63.765 -9.949 92.020 1.00 90.25 193 ASN A CA 1
ATOM 1486 C C . ASN A 1 193 ? -64.427 -11.224 91.429 1.00 90.25 193 ASN A C 1
ATOM 1488 O O . ASN A 1 193 ? -63.769 -12.250 91.269 1.00 90.25 193 ASN A O 1
ATOM 1492 N N . ASP A 1 194 ? -65.746 -11.226 91.187 1.00 91.88 194 ASP A N 1
ATOM 1493 C CA . ASP A 1 194 ? -66.502 -12.338 90.581 1.00 91.88 194 ASP A CA 1
ATOM 1494 C C . ASP A 1 194 ? -66.746 -12.187 89.065 1.00 91.88 194 ASP A C 1
ATOM 1496 O O . ASP A 1 194 ? -67.396 -13.049 88.462 1.00 91.88 194 ASP A O 1
ATOM 1500 N N . LYS A 1 195 ? -66.279 -11.087 88.463 1.00 91.69 195 LYS A N 1
ATOM 1501 C CA . LYS A 1 195 ? -66.410 -10.759 87.030 1.00 91.69 195 LYS A CA 1
ATOM 1502 C C . LYS A 1 195 ? -65.105 -10.323 86.377 1.00 91.69 195 LYS A C 1
ATOM 1504 O O . LYS A 1 195 ? -65.000 -10.463 85.164 1.00 91.69 195 LYS A O 1
ATOM 1509 N N . ASP A 1 196 ? -64.186 -9.797 87.167 1.00 92.12 196 ASP A N 1
ATOM 1510 C CA . ASP A 1 196 ? -62.813 -9.542 86.768 1.00 92.12 196 ASP A CA 1
ATOM 1511 C C . ASP A 1 196 ? -62.034 -10.867 86.578 1.00 92.12 196 ASP A C 1
ATOM 1513 O O . ASP A 1 196 ? -62.253 -11.849 87.299 1.00 92.12 196 ASP A O 1
ATOM 1517 N N . VAL A 1 197 ? -61.164 -10.904 85.565 1.00 93.38 197 VAL A N 1
ATOM 1518 C CA . VAL A 1 197 ? -60.246 -12.010 85.257 1.00 93.38 197 VAL A CA 1
ATOM 1519 C C . VAL A 1 197 ? -58.909 -11.879 86.008 1.00 93.38 197 VAL A C 1
ATOM 1521 O O . VAL A 1 197 ? -58.305 -12.905 86.339 1.00 93.38 197 VAL A O 1
ATOM 1524 N N . PHE A 1 198 ? -58.493 -10.663 86.382 1.00 93.31 198 PHE A N 1
ATOM 1525 C CA . PHE A 1 198 ? -57.252 -10.372 87.106 1.00 93.31 198 PHE A CA 1
ATOM 1526 C C . PHE A 1 198 ? -57.459 -9.560 88.418 1.00 93.31 198 PHE A C 1
ATOM 1528 O O . PHE A 1 198 ? -56.829 -8.512 88.530 1.00 93.31 198 PHE A O 1
ATOM 1535 N N . PRO A 1 199 ? -58.171 -10.072 89.464 1.00 92.31 199 PRO A N 1
ATOM 1536 C CA . PRO A 1 199 ? -58.566 -9.339 90.702 1.00 92.31 199 PRO A CA 1
ATOM 1537 C C . PRO A 1 199 ? -57.455 -8.879 91.669 1.00 92.31 199 PRO A C 1
ATOM 1539 O O . PRO A 1 199 ? -57.570 -9.049 92.885 1.00 92.31 199 PRO A O 1
ATOM 1542 N N . THR A 1 200 ? -56.337 -8.399 91.126 1.00 90.69 200 THR A N 1
ATOM 1543 C CA . THR A 1 200 ? -55.144 -7.852 91.790 1.00 90.69 200 THR A CA 1
ATOM 1544 C C . THR A 1 200 ? -54.257 -6.977 90.864 1.00 90.69 200 THR A C 1
ATOM 1546 O O . THR A 1 200 ? -53.194 -6.543 91.323 1.00 90.69 200 THR A O 1
ATOM 1549 N N . ASP A 1 201 ? -54.601 -6.743 89.584 1.00 91.62 201 ASP A N 1
ATOM 1550 C CA . ASP A 1 201 ? -53.960 -5.706 88.751 1.00 91.62 201 ASP A CA 1
ATOM 1551 C C . ASP A 1 201 ? -55.006 -4.707 88.194 1.00 91.62 201 ASP A C 1
ATOM 1553 O O . ASP A 1 201 ? -55.644 -5.013 87.183 1.00 91.62 201 ASP A O 1
ATOM 1557 N N . PRO A 1 202 ? -55.108 -3.476 88.753 1.00 91.75 202 PRO A N 1
ATOM 1558 C CA . PRO A 1 202 ? -56.175 -2.501 88.473 1.00 91.75 202 PRO A CA 1
ATOM 1559 C C . PRO A 1 202 ? -56.003 -1.758 87.136 1.00 91.75 202 PRO A C 1
ATOM 1561 O O . PRO A 1 202 ? -56.014 -0.523 87.043 1.00 91.75 202 PRO A O 1
ATOM 1564 N N . LYS A 1 203 ? -55.738 -2.528 86.084 1.00 93.12 203 LYS A N 1
ATOM 1565 C CA . LYS A 1 203 ? -55.622 -2.122 84.682 1.00 93.12 203 LYS A CA 1
ATOM 1566 C C . LYS A 1 203 ? -56.211 -3.156 83.726 1.00 93.12 203 LYS A C 1
ATOM 1568 O O . LYS A 1 203 ? -56.396 -2.804 82.567 1.00 93.12 203 LYS A O 1
ATOM 1573 N N . GLU A 1 204 ? -56.465 -4.386 84.170 1.00 93.12 204 GLU A N 1
ATOM 1574 C CA . GLU A 1 204 ? -56.888 -5.491 83.313 1.00 93.12 204 GLU A CA 1
ATOM 1575 C C . GLU A 1 204 ? -58.076 -6.220 83.936 1.00 93.12 204 GLU A C 1
ATOM 1577 O O . GLU A 1 204 ? -57.930 -6.850 84.970 1.00 93.12 204 GLU A O 1
ATOM 1582 N N . TRP A 1 205 ? -59.239 -6.169 83.284 1.00 92.81 205 TRP A N 1
ATOM 1583 C CA . TRP A 1 205 ? -60.487 -6.765 83.789 1.00 92.81 205 TRP A CA 1
ATOM 1584 C C . TRP A 1 205 ? -61.052 -7.879 82.891 1.00 92.81 205 TRP A C 1
ATOM 1586 O O . TRP A 1 205 ? -62.085 -8.481 83.196 1.00 92.81 205 TRP A O 1
ATOM 1596 N N . ALA A 1 206 ? -60.428 -8.105 81.733 1.00 92.94 206 ALA A N 1
ATOM 1597 C CA . ALA A 1 206 ? -60.892 -9.002 80.680 1.00 92.94 206 ALA A CA 1
ATOM 1598 C C . ALA A 1 206 ? -59.714 -9.612 79.904 1.00 92.94 206 ALA A C 1
ATOM 1600 O O . ALA A 1 206 ? -58.629 -9.036 79.862 1.00 92.94 206 ALA A O 1
ATOM 1601 N N . ASP A 1 207 ? -59.981 -10.787 79.342 1.00 92.81 207 ASP A N 1
ATOM 1602 C CA . ASP A 1 207 ? -59.078 -11.719 78.660 1.00 92.81 207 ASP A CA 1
ATOM 1603 C C . ASP A 1 207 ? -59.949 -12.371 77.569 1.00 92.81 207 ASP A C 1
ATOM 1605 O O . ASP A 1 207 ? -60.804 -13.218 77.871 1.00 92.81 207 ASP A O 1
ATOM 1609 N N . LEU A 1 208 ? -59.902 -11.824 76.350 1.00 93.25 208 LEU A N 1
ATOM 1610 C CA . LEU A 1 208 ? -60.848 -12.150 75.275 1.00 93.25 208 LEU A CA 1
ATOM 1611 C C . LEU A 1 208 ? -60.596 -13.532 74.647 1.00 93.25 208 LEU A C 1
ATOM 1613 O O . LEU A 1 208 ? -61.567 -14.233 74.330 1.00 93.25 208 LEU A O 1
ATOM 1617 N N . ASP A 1 209 ? -59.333 -13.935 74.487 1.00 90.62 209 ASP A N 1
ATOM 1618 C CA . ASP A 1 209 ? -58.939 -15.206 73.867 1.00 90.62 209 ASP A CA 1
ATOM 1619 C C . ASP A 1 209 ? -58.708 -16.339 74.900 1.00 90.62 209 ASP A C 1
ATOM 1621 O O . ASP A 1 209 ? -59.041 -17.504 74.633 1.00 90.62 209 ASP A O 1
ATOM 1625 N N . GLY A 1 210 ? -58.230 -16.005 76.106 1.00 91.69 210 GLY A N 1
ATOM 1626 C CA . GLY A 1 210 ? -57.880 -16.932 77.183 1.00 91.69 210 GLY A CA 1
ATOM 1627 C C . GLY A 1 210 ? -56.381 -17.248 77.336 1.00 91.69 210 GLY A C 1
ATOM 1628 O O . GLY A 1 210 ? -56.065 -18.287 77.935 1.00 91.69 210 GLY A O 1
ATOM 1629 N N . ASP A 1 211 ? -55.471 -16.437 76.786 1.00 90.50 211 ASP A N 1
ATOM 1630 C CA . ASP A 1 211 ? -54.007 -16.553 76.927 1.00 90.50 211 ASP A CA 1
ATOM 1631 C C . ASP A 1 211 ? -53.526 -16.261 78.367 1.00 90.50 211 ASP A C 1
ATOM 1633 O O . ASP A 1 211 ? -52.640 -16.961 78.887 1.00 90.50 211 ASP A O 1
ATOM 1637 N N . GLY A 1 212 ? -54.160 -15.296 79.044 1.00 90.62 212 GLY A N 1
ATOM 1638 C CA . GLY A 1 212 ? -53.775 -14.817 80.375 1.00 90.62 212 GLY A CA 1
ATOM 1639 C C . GLY A 1 212 ? -52.980 -13.501 80.400 1.00 90.62 212 GLY A C 1
ATOM 1640 O O . GLY A 1 212 ? -52.415 -13.158 81.447 1.00 90.62 212 GLY A O 1
ATOM 1641 N N . ILE A 1 213 ? -52.933 -12.766 79.290 1.00 92.00 213 ILE A N 1
ATOM 1642 C CA . ILE A 1 213 ? -52.682 -11.320 79.215 1.00 92.00 213 ILE A CA 1
ATOM 1643 C C . ILE A 1 213 ? -54.042 -10.591 79.219 1.00 92.00 213 ILE A C 1
ATOM 1645 O O . ILE A 1 213 ? -55.061 -11.148 78.829 1.00 92.00 213 ILE A O 1
ATOM 1649 N N . GLY A 1 214 ? -54.085 -9.358 79.732 1.00 93.00 214 GLY A N 1
ATOM 1650 C CA . GLY A 1 214 ? -55.313 -8.560 79.768 1.00 93.00 214 GLY A CA 1
ATOM 1651 C C . GLY A 1 214 ? -55.539 -7.713 78.515 1.00 93.00 214 GLY A C 1
ATOM 1652 O O . GLY A 1 214 ? -54.582 -7.153 77.971 1.00 93.00 214 GLY A O 1
ATOM 1653 N N . ASP A 1 215 ? -56.807 -7.553 78.120 1.00 93.06 215 ASP A N 1
ATOM 1654 C CA . ASP A 1 215 ? -57.287 -6.854 76.913 1.00 93.06 215 ASP A CA 1
ATOM 1655 C C . ASP A 1 215 ? -56.659 -5.463 76.645 1.00 93.06 215 ASP A C 1
ATOM 1657 O O . ASP A 1 215 ? -56.672 -4.999 75.495 1.00 93.06 215 ASP A O 1
ATOM 1661 N N . ASN A 1 216 ? -56.163 -4.752 77.671 1.00 90.56 216 ASN A N 1
ATOM 1662 C CA . ASN A 1 216 ? -55.558 -3.417 77.532 1.00 90.56 216 ASN A CA 1
ATOM 1663 C C . ASN A 1 216 ? -54.028 -3.450 77.354 1.00 90.56 216 ASN A C 1
ATOM 1665 O O . ASN A 1 216 ? -53.453 -2.464 76.879 1.00 90.56 216 ASN A O 1
ATOM 1669 N N . SER A 1 217 ? -53.373 -4.552 77.725 1.00 92.75 217 SER A N 1
ATOM 1670 C CA . SER A 1 217 ? -51.933 -4.794 77.544 1.00 92.75 217 SER A CA 1
ATOM 1671 C C . SER A 1 217 ? -51.617 -5.750 76.387 1.00 92.75 217 SER A C 1
ATOM 1673 O O . SER A 1 217 ? -50.460 -5.824 75.965 1.00 92.75 217 SER A O 1
ATOM 1675 N N . ASP A 1 218 ? -52.621 -6.464 75.882 1.00 92.88 218 ASP A N 1
ATOM 1676 C CA . ASP A 1 218 ? -52.498 -7.460 74.822 1.00 92.88 218 ASP A CA 1
ATOM 1677 C C . ASP A 1 218 ? -52.108 -6.854 73.449 1.00 92.88 218 ASP A C 1
ATOM 1679 O O . ASP A 1 218 ? -52.740 -5.891 72.988 1.00 92.88 218 ASP A O 1
ATOM 1683 N N . PRO A 1 219 ? -51.061 -7.368 72.768 1.00 92.56 219 PRO A N 1
ATOM 1684 C CA . PRO A 1 219 ? -50.760 -7.023 71.381 1.00 92.56 219 PRO A CA 1
ATOM 1685 C C . PRO A 1 219 ? -51.676 -7.655 70.310 1.00 92.56 219 PRO A C 1
ATOM 1687 O O . PRO A 1 219 ? -51.687 -7.095 69.217 1.00 92.56 219 PRO A O 1
ATOM 1690 N N . ASP A 1 220 ? -52.396 -8.750 70.567 1.00 92.94 220 ASP A N 1
ATOM 1691 C CA . ASP A 1 220 ? -53.241 -9.506 69.611 1.00 92.94 220 ASP A CA 1
ATOM 1692 C C . ASP A 1 220 ? -54.440 -10.093 70.383 1.00 92.94 220 ASP A C 1
ATOM 1694 O O . ASP A 1 220 ? -54.358 -11.178 70.952 1.00 92.94 220 ASP A O 1
ATOM 1698 N N . ARG A 1 221 ? -55.539 -9.326 70.474 1.00 93.94 221 ARG A N 1
ATOM 1699 C CA . ARG A 1 221 ? -56.597 -9.568 71.479 1.00 93.94 221 ARG A CA 1
ATOM 1700 C C . ARG A 1 221 ? -57.515 -10.750 71.148 1.00 93.94 221 ARG A C 1
ATOM 1702 O O . ARG A 1 221 ? -58.251 -11.210 72.017 1.00 93.94 221 ARG A O 1
ATOM 1709 N N . ASP A 1 222 ? -57.552 -11.216 69.904 1.00 93.25 222 ASP A N 1
ATOM 1710 C CA . ASP A 1 222 ? -58.401 -12.350 69.513 1.00 93.25 222 ASP A CA 1
ATOM 1711 C C . ASP A 1 222 ? -57.631 -13.570 68.979 1.00 93.25 222 ASP A C 1
ATOM 1713 O O . ASP A 1 222 ? -58.241 -14.627 68.768 1.00 93.25 222 ASP A O 1
ATOM 1717 N N . ASN A 1 223 ? -56.295 -13.473 68.928 1.00 92.94 223 ASN A N 1
ATOM 1718 C CA . ASN A 1 223 ? -55.352 -14.554 68.647 1.00 92.94 223 ASN A CA 1
ATOM 1719 C C . ASN A 1 223 ? -55.549 -15.145 67.239 1.00 92.94 223 ASN A C 1
ATOM 1721 O O . ASN A 1 223 ? -55.526 -16.369 67.042 1.00 92.94 223 ASN A O 1
ATOM 1725 N N . ASP A 1 224 ? -55.776 -14.269 66.251 1.00 91.88 224 ASP A N 1
ATOM 1726 C CA . ASP A 1 224 ? -55.757 -14.626 64.826 1.00 91.88 224 ASP A CA 1
ATOM 1727 C C . ASP A 1 224 ? -54.331 -14.656 64.238 1.00 91.88 224 ASP A C 1
ATOM 1729 O O . ASP A 1 224 ? -54.088 -15.374 63.259 1.00 91.88 224 ASP A O 1
ATOM 1733 N N . GLY A 1 225 ? -53.378 -13.997 64.912 1.00 91.31 225 GLY A N 1
ATOM 1734 C CA . GLY A 1 225 ? -51.964 -13.898 64.553 1.00 91.31 225 GLY A CA 1
ATOM 1735 C C . GLY A 1 225 ? -51.536 -12.513 64.057 1.00 91.31 225 GLY A C 1
ATOM 1736 O O . GLY A 1 225 ? -50.332 -12.260 63.958 1.00 91.31 225 GLY A O 1
ATOM 1737 N N . ILE A 1 226 ? -52.481 -11.617 63.759 1.00 92.75 226 ILE A N 1
ATOM 1738 C CA . ILE A 1 226 ? -52.225 -10.236 63.350 1.00 92.75 226 ILE A CA 1
ATOM 1739 C C . ILE A 1 226 ? -52.273 -9.312 64.569 1.00 92.75 226 ILE A C 1
ATOM 1741 O O . ILE A 1 226 ? -53.047 -9.464 65.507 1.00 92.75 226 ILE A O 1
ATOM 1745 N N . ARG A 1 227 ? -51.402 -8.304 64.571 1.00 93.69 227 ARG A N 1
ATOM 1746 C CA . ARG A 1 227 ? -51.253 -7.409 65.718 1.00 93.69 227 ARG A CA 1
ATOM 1747 C C . ARG A 1 227 ? -52.310 -6.299 65.733 1.00 93.69 227 ARG A C 1
ATOM 1749 O O . ARG A 1 227 ? -52.517 -5.628 64.721 1.00 93.69 227 ARG A O 1
ATOM 1756 N N . ASN A 1 228 ? -52.864 -6.007 66.912 1.00 92.38 228 ASN A N 1
ATOM 1757 C CA . ASN A 1 228 ? -53.889 -4.981 67.164 1.00 92.38 228 ASN A CA 1
ATOM 1758 C C . ASN A 1 228 ? -53.574 -3.615 66.502 1.00 92.38 228 ASN A C 1
ATOM 1760 O O . ASN A 1 228 ? -54.472 -2.936 66.005 1.00 92.38 228 ASN A O 1
ATOM 1764 N N . ASP A 1 229 ? -52.301 -3.188 66.486 1.00 94.25 229 ASP A N 1
ATOM 1765 C CA . ASP A 1 229 ? -51.875 -1.914 65.883 1.00 94.25 229 ASP A CA 1
ATOM 1766 C C . ASP A 1 229 ? -51.691 -1.963 64.354 1.00 94.25 229 ASP A C 1
ATOM 1768 O O . ASP A 1 229 ? -51.782 -0.922 63.698 1.00 94.25 229 ASP A O 1
ATOM 1772 N N . TYR A 1 230 ? -51.507 -3.148 63.769 1.00 95.06 230 TYR A N 1
ATOM 1773 C CA . TYR A 1 230 ? -51.560 -3.362 62.320 1.00 95.06 230 TYR A CA 1
ATOM 1774 C C . TYR A 1 230 ? -53.003 -3.425 61.815 1.00 95.06 230 TYR A C 1
ATOM 1776 O O . TYR A 1 230 ? -53.327 -2.792 60.808 1.00 95.06 230 TYR A O 1
ATOM 1784 N N . GLU A 1 231 ? -53.887 -4.095 62.552 1.00 93.69 231 GLU A N 1
ATOM 1785 C CA . GLU A 1 231 ? -55.321 -4.148 62.268 1.00 93.69 231 GLU A CA 1
ATOM 1786 C C . GLU A 1 231 ? -55.990 -2.770 62.280 1.00 93.69 231 GLU A C 1
ATOM 1788 O O . GLU A 1 231 ? -56.660 -2.399 61.311 1.00 93.69 231 GLU A O 1
ATOM 1793 N N . GLU A 1 232 ? -55.744 -1.951 63.313 1.00 93.00 232 GLU A N 1
ATOM 1794 C CA . GLU A 1 232 ? -56.213 -0.556 63.340 1.00 93.00 232 GLU A CA 1
ATOM 1795 C C . GLU A 1 232 ? -55.682 0.265 62.145 1.00 93.00 232 GLU A C 1
ATOM 1797 O O . GLU A 1 232 ? -56.349 1.202 61.687 1.00 93.00 232 GLU A O 1
ATOM 1802 N N . GLN A 1 233 ? -54.498 -0.076 61.618 1.00 94.00 233 GLN A N 1
ATOM 1803 C CA . GLN A 1 233 ? -53.878 0.613 60.485 1.00 94.00 233 GLN A CA 1
ATOM 1804 C C . GLN A 1 233 ? -54.489 0.211 59.129 1.00 94.00 233 GLN A C 1
ATOM 1806 O O . GLN A 1 233 ? -54.622 1.078 58.258 1.00 94.00 233 GLN A O 1
ATOM 1811 N N . VAL A 1 234 ? -54.890 -1.054 58.939 1.00 94.00 234 VAL A N 1
ATOM 1812 C CA . VAL A 1 234 ? -55.563 -1.525 57.706 1.00 94.00 234 VAL A CA 1
ATOM 1813 C C . VAL A 1 234 ? -57.092 -1.404 57.752 1.00 94.00 234 VAL A C 1
ATOM 1815 O O . VAL A 1 234 ? -57.730 -1.310 56.700 1.00 94.00 234 VAL A O 1
ATOM 1818 N N . GLY A 1 235 ? -57.677 -1.305 58.947 1.00 91.44 235 GLY A N 1
ATOM 1819 C CA . GLY A 1 235 ? -59.106 -1.081 59.176 1.00 91.44 235 GLY A CA 1
ATOM 1820 C C . GLY A 1 235 ? -59.936 -2.350 59.388 1.00 91.44 235 GLY A C 1
ATOM 1821 O O . GLY A 1 235 ? -61.112 -2.356 59.007 1.00 91.44 235 GLY A O 1
ATOM 1822 N N . THR A 1 236 ? -59.336 -3.396 59.956 1.00 93.38 236 THR A N 1
ATOM 1823 C CA . THR A 1 236 ? -60.020 -4.605 60.450 1.00 93.38 236 THR A CA 1
ATOM 1824 C C . THR A 1 236 ? -60.471 -4.403 61.915 1.00 93.38 236 THR A C 1
ATOM 1826 O O . THR A 1 236 ? -60.571 -3.253 62.354 1.00 93.38 236 THR A O 1
ATOM 1829 N N . ASP A 1 237 ? -60.894 -5.450 62.635 1.00 93.44 237 ASP A N 1
ATOM 1830 C CA . ASP A 1 237 ? -61.536 -5.313 63.961 1.00 93.44 237 ASP A CA 1
ATOM 1831 C C . ASP A 1 237 ? -60.828 -6.229 64.975 1.00 93.44 237 ASP A C 1
ATOM 1833 O O . ASP A 1 237 ? -61.139 -7.419 64.966 1.00 93.44 237 ASP A O 1
ATOM 1837 N N . PRO A 1 238 ? -59.937 -5.688 65.839 1.00 93.81 238 PRO A N 1
ATOM 1838 C CA . PRO A 1 238 ? -59.088 -6.447 66.773 1.00 93.81 238 PRO A CA 1
ATOM 1839 C C . PRO A 1 238 ? -59.845 -6.970 68.001 1.00 93.81 238 PRO A C 1
ATOM 1841 O O . PRO A 1 238 ? -59.504 -6.689 69.157 1.00 93.81 238 PRO A O 1
ATOM 1844 N N . ASN A 1 239 ? -60.978 -7.616 67.727 1.00 93.56 239 ASN A N 1
ATOM 1845 C CA . ASN A 1 239 ? -61.910 -8.257 68.653 1.00 93.56 239 ASN A CA 1
ATOM 1846 C C . ASN A 1 239 ? -62.752 -9.366 67.951 1.00 93.56 239 ASN A C 1
ATOM 1848 O O . ASN A 1 239 ? -63.742 -9.842 68.522 1.00 93.56 239 ASN A O 1
ATOM 1852 N N . ASP A 1 240 ? -62.446 -9.715 66.697 1.00 94.44 240 ASP A N 1
ATOM 1853 C CA . ASP A 1 240 ? -63.120 -10.716 65.862 1.00 94.44 240 ASP A CA 1
ATOM 1854 C C . ASP A 1 240 ? -62.094 -11.397 64.937 1.00 94.44 240 ASP A C 1
ATOM 1856 O O . ASP A 1 240 ? -61.922 -10.980 63.793 1.00 94.44 240 ASP A O 1
ATOM 1860 N N . ALA A 1 241 ? -61.532 -12.528 65.385 1.00 92.44 241 ALA A N 1
ATOM 1861 C CA . ALA A 1 241 ? -60.600 -13.418 64.664 1.00 92.44 241 ALA A CA 1
ATOM 1862 C C . ALA A 1 241 ? -61.130 -14.025 63.335 1.00 92.44 241 ALA A C 1
ATOM 1864 O O . ALA A 1 241 ? -60.655 -15.053 62.839 1.00 92.44 241 ALA A O 1
ATOM 1865 N N . SER A 1 242 ? -62.201 -13.465 62.767 1.00 92.44 242 SER A N 1
ATOM 1866 C CA . SER A 1 242 ? -62.644 -13.682 61.388 1.00 92.44 242 SER A CA 1
ATOM 1867 C C . SER A 1 242 ? -62.542 -12.429 60.501 1.00 92.44 242 SER A C 1
ATOM 1869 O O . SER A 1 242 ? -62.931 -12.483 59.329 1.00 92.44 242 SER A O 1
ATOM 1871 N N . SER A 1 243 ? -62.002 -11.332 61.044 1.00 93.62 243 SER A N 1
ATOM 1872 C CA . SER A 1 243 ? -61.752 -10.038 60.397 1.00 93.62 243 SER A CA 1
ATOM 1873 C C . SER A 1 243 ? -60.390 -9.959 59.689 1.00 93.62 243 SER A C 1
ATOM 1875 O O . SER A 1 243 ? -60.147 -8.966 59.004 1.00 93.62 243 SER A O 1
ATOM 1877 N N . VAL A 1 244 ? -59.558 -11.009 59.798 1.00 89.62 244 VAL A N 1
ATOM 1878 C CA . VAL A 1 244 ? -58.184 -11.111 59.270 1.00 89.62 244 VAL A CA 1
ATOM 1879 C C . VAL A 1 244 ? -57.986 -10.374 57.928 1.00 89.62 244 VAL A C 1
ATOM 1881 O O . VAL A 1 244 ? -58.717 -10.649 56.960 1.00 89.62 244 VAL A O 1
ATOM 1884 N N . PRO A 1 245 ? -56.995 -9.468 57.812 1.00 92.25 245 PRO A N 1
ATOM 1885 C CA . PRO A 1 245 ? -56.573 -8.910 56.529 1.00 92.25 245 PRO A CA 1
ATOM 1886 C C . PRO A 1 245 ? -55.893 -9.971 55.636 1.00 92.25 245 PRO A C 1
ATOM 1888 O O . PRO A 1 245 ? -55.856 -11.157 55.959 1.00 92.25 245 PRO A O 1
ATOM 1891 N N . LEU A 1 246 ? -55.375 -9.563 54.469 1.00 91.56 246 LEU A N 1
ATOM 1892 C CA . LEU A 1 246 ? -54.414 -10.412 53.758 1.00 91.56 246 LEU A CA 1
ATOM 1893 C C . LEU A 1 246 ? -53.034 -10.274 54.407 1.00 91.56 246 LEU A C 1
ATOM 1895 O O . LEU A 1 246 ? -52.588 -9.159 54.675 1.00 91.56 246 LEU A O 1
ATOM 1899 N N . ASP A 1 247 ? -52.407 -11.424 54.591 1.00 92.31 247 ASP A N 1
ATOM 1900 C CA . ASP A 1 247 ? -51.024 -11.685 54.972 1.00 92.31 247 ASP A CA 1
ATOM 1901 C C . ASP A 1 247 ? -50.612 -12.865 54.066 1.00 92.31 247 ASP A C 1
ATOM 1903 O O . ASP A 1 247 ? -51.323 -13.883 54.013 1.00 92.31 247 ASP A O 1
ATOM 1907 N N . SER A 1 248 ? -49.583 -12.670 53.237 1.00 92.44 248 SER A N 1
ATOM 1908 C CA . SER A 1 248 ? -49.255 -13.567 52.120 1.00 92.44 248 SER A CA 1
ATOM 1909 C C . SER A 1 248 ? -48.114 -14.540 52.418 1.00 92.44 248 SER A C 1
ATOM 1911 O O . SER A 1 248 ? -48.144 -15.659 51.888 1.00 92.44 248 SER A O 1
ATOM 1913 N N . ASP A 1 249 ? -47.152 -14.169 53.267 1.00 91.69 249 ASP A N 1
ATOM 1914 C CA . ASP A 1 249 ? -46.061 -15.045 53.714 1.00 91.69 249 ASP A CA 1
ATOM 1915 C C . ASP A 1 249 ? -46.369 -15.729 55.067 1.00 91.69 249 ASP A C 1
ATOM 1917 O O . ASP A 1 249 ? -45.990 -16.891 55.276 1.00 91.69 249 ASP A O 1
ATOM 1921 N N . GLY A 1 250 ? -47.156 -15.073 55.928 1.00 92.12 250 GLY A N 1
ATOM 1922 C CA . GLY A 1 250 ? -47.562 -15.526 57.254 1.00 92.12 250 GLY A CA 1
ATOM 1923 C C . GLY A 1 250 ? -46.696 -15.015 58.413 1.00 92.12 250 GLY A C 1
ATOM 1924 O O . GLY A 1 250 ? -46.609 -15.728 59.421 1.00 92.12 250 GLY A O 1
ATOM 1925 N N . ASP A 1 251 ? -46.017 -13.866 58.291 1.00 91.81 251 ASP A N 1
ATOM 1926 C CA . ASP A 1 251 ? -45.200 -13.274 59.368 1.00 91.81 251 ASP A CA 1
ATOM 1927 C C . ASP A 1 251 ? -46.009 -12.516 60.447 1.00 91.81 251 ASP A C 1
ATOM 1929 O O . ASP A 1 251 ? -45.530 -12.380 61.581 1.00 91.81 251 ASP A O 1
ATOM 1933 N N . GLY A 1 252 ? -47.244 -12.099 60.136 1.00 91.06 252 GLY A N 1
ATOM 1934 C CA . GLY A 1 252 ? -48.119 -11.308 61.010 1.00 91.06 252 GLY A CA 1
ATOM 1935 C C . GLY A 1 252 ? -48.261 -9.824 60.630 1.00 91.06 252 GLY A C 1
ATOM 1936 O O . GLY A 1 252 ? -49.000 -9.090 61.302 1.00 91.06 252 GLY A O 1
ATOM 1937 N N . ILE A 1 253 ? -47.582 -9.352 59.578 1.00 93.12 253 ILE A N 1
ATOM 1938 C CA . ILE A 1 253 ? -47.730 -8.005 59.009 1.00 93.12 253 ILE A CA 1
ATOM 1939 C C . ILE A 1 253 ? -48.628 -8.063 57.751 1.00 93.12 253 ILE A C 1
ATOM 1941 O O . ILE A 1 253 ? -48.311 -8.742 56.781 1.00 93.12 253 ILE A O 1
ATOM 1945 N N . PRO A 1 254 ? -49.744 -7.311 57.694 1.00 94.75 254 PRO A N 1
ATOM 1946 C CA . PRO A 1 254 ? -50.636 -7.345 56.535 1.00 94.75 254 PRO A CA 1
ATOM 1947 C C . PRO A 1 254 ? -50.037 -6.800 55.222 1.00 94.75 254 PRO A C 1
ATOM 1949 O O . PRO A 1 254 ? -49.467 -5.705 55.205 1.00 94.75 254 PRO A O 1
ATOM 1952 N N . ASP A 1 255 ? -50.361 -7.457 54.098 1.00 93.50 255 ASP A N 1
ATOM 1953 C CA . ASP A 1 255 ? -50.037 -7.160 52.679 1.00 93.50 255 ASP A CA 1
ATOM 1954 C C . ASP A 1 255 ? -49.985 -5.670 52.278 1.00 93.50 255 ASP A C 1
ATOM 1956 O O . ASP A 1 255 ? -49.327 -5.284 51.304 1.00 93.50 255 ASP A O 1
ATOM 1960 N N . ALA A 1 256 ? -50.820 -4.858 52.931 1.00 92.06 256 ALA A N 1
ATOM 1961 C CA . ALA A 1 256 ? -51.083 -3.457 52.619 1.00 92.06 256 ALA A CA 1
ATOM 1962 C C . ALA A 1 256 ? -50.168 -2.470 53.366 1.00 92.06 256 ALA A C 1
ATOM 1964 O O . ALA A 1 256 ? -50.200 -1.272 53.064 1.00 92.06 256 ALA A O 1
ATOM 1965 N N . ILE A 1 257 ? -49.420 -2.951 54.361 1.00 92.94 257 ILE A N 1
ATOM 1966 C CA . ILE A 1 257 ? -48.496 -2.164 55.190 1.00 92.94 257 ILE A CA 1
ATOM 1967 C C . ILE A 1 257 ? -47.123 -2.826 55.347 1.00 92.94 257 ILE A C 1
ATOM 1969 O O . ILE A 1 257 ? -46.226 -2.185 55.890 1.00 92.94 257 ILE A O 1
ATOM 1973 N N . ASP A 1 258 ? -46.978 -4.063 54.877 1.00 93.50 258 ASP A N 1
ATOM 1974 C CA . ASP A 1 258 ? -45.703 -4.751 54.773 1.00 93.50 258 ASP A CA 1
ATOM 1975 C C . ASP A 1 258 ? -44.824 -4.222 53.617 1.00 93.50 258 ASP A C 1
ATOM 1977 O O . ASP A 1 258 ? -45.306 -3.774 52.567 1.00 93.50 258 ASP A O 1
ATOM 1981 N N . ASP A 1 259 ? -43.511 -4.284 53.830 1.00 94.88 259 ASP A N 1
ATOM 1982 C CA . ASP A 1 259 ? -42.458 -3.881 52.904 1.00 94.88 259 ASP A CA 1
ATOM 1983 C C . ASP A 1 259 ? -41.811 -5.088 52.166 1.00 94.88 259 ASP A C 1
ATOM 1985 O O . ASP A 1 259 ? -41.007 -4.818 51.277 1.00 94.88 259 ASP A O 1
ATOM 1989 N N . ASP A 1 260 ? -42.147 -6.363 52.449 1.00 94.00 260 ASP A N 1
ATOM 1990 C CA . ASP A 1 260 ? -41.532 -7.605 51.893 1.00 94.00 260 ASP A CA 1
ATOM 1991 C C . ASP A 1 260 ? -42.593 -8.740 51.740 1.00 94.00 260 ASP A C 1
ATOM 1993 O O . ASP A 1 260 ? -42.488 -9.787 52.377 1.00 94.00 260 ASP A O 1
ATOM 1997 N N . ARG A 1 261 ? -43.654 -8.520 50.925 1.00 94.56 261 ARG A N 1
ATOM 1998 C CA . ARG A 1 261 ? -44.990 -9.182 51.055 1.00 94.56 261 ARG A CA 1
ATOM 1999 C C . ARG A 1 261 ? -44.961 -10.709 51.077 1.00 94.56 261 ARG A C 1
ATOM 2001 O O . ARG A 1 261 ? -45.857 -11.338 51.642 1.00 94.56 261 ARG A O 1
ATOM 2008 N N . ASP A 1 262 ? -44.029 -11.305 50.352 1.00 93.44 262 ASP A N 1
ATOM 2009 C CA . ASP A 1 262 ? -43.965 -12.749 50.162 1.00 93.44 262 ASP A CA 1
ATOM 2010 C C . ASP A 1 262 ? -42.813 -13.414 50.949 1.00 93.44 262 ASP A C 1
ATOM 2012 O O . ASP A 1 262 ? -42.700 -14.644 50.975 1.00 93.44 262 ASP A O 1
ATOM 2016 N N . GLY A 1 263 ? -42.023 -12.622 51.684 1.00 92.94 263 GLY A N 1
ATOM 2017 C CA . GLY A 1 263 ? -41.012 -13.100 52.625 1.00 92.94 263 GLY A CA 1
ATOM 2018 C C . GLY A 1 263 ? -39.762 -13.706 51.975 1.00 92.94 263 GLY A C 1
ATOM 2019 O O . GLY A 1 263 ? -39.020 -14.443 52.639 1.00 92.94 263 GLY A O 1
ATOM 2020 N N . ASP A 1 264 ? -39.502 -13.441 50.687 1.00 91.44 264 ASP A N 1
ATOM 2021 C CA . ASP A 1 264 ? -38.274 -13.879 50.002 1.00 91.44 264 ASP A CA 1
ATOM 2022 C C . ASP A 1 264 ? -37.016 -13.110 50.478 1.00 91.44 264 ASP A C 1
ATOM 2024 O O . ASP A 1 264 ? -35.903 -13.663 50.447 1.00 91.44 264 ASP A O 1
ATOM 2028 N N . GLY A 1 265 ? -37.197 -11.913 51.057 1.00 91.62 265 GLY A N 1
ATOM 2029 C CA . GLY A 1 265 ? -36.138 -11.074 51.626 1.00 91.62 265 GLY A CA 1
ATOM 2030 C C . GLY A 1 265 ? -35.777 -9.852 50.776 1.00 91.62 265 GLY A C 1
ATOM 2031 O O . GLY A 1 265 ? -34.717 -9.244 51.002 1.00 91.62 265 GLY A O 1
ATOM 2032 N N . CYS A 1 266 ? -36.606 -9.519 49.786 1.00 91.56 266 CYS A N 1
ATOM 2033 C CA . CYS A 1 266 ? -36.422 -8.428 48.842 1.00 91.56 266 CYS A CA 1
ATOM 2034 C C . CYS A 1 266 ? -37.608 -7.460 48.921 1.00 91.56 266 CYS A C 1
ATOM 2036 O O . CYS A 1 266 ? -38.751 -7.808 48.664 1.00 91.56 266 CYS A O 1
ATOM 2038 N N . LEU A 1 267 ? -37.323 -6.200 49.267 1.00 93.62 267 LEU A N 1
ATOM 2039 C CA . LEU A 1 267 ? -38.373 -5.219 49.543 1.00 93.62 267 LEU A CA 1
ATOM 2040 C C . LEU A 1 267 ? -39.291 -5.009 48.327 1.00 93.62 267 LEU A C 1
ATOM 2042 O O . LEU A 1 267 ? -38.789 -4.791 47.225 1.00 93.62 267 LEU A O 1
ATOM 2046 N N . ASN A 1 268 ? -40.598 -4.858 48.562 1.00 90.88 268 ASN A N 1
ATOM 2047 C CA . ASN A 1 268 ? -41.697 -4.547 47.625 1.00 90.88 268 ASN A CA 1
ATOM 2048 C C . ASN A 1 268 ? -41.453 -3.345 46.668 1.00 90.88 268 ASN A C 1
ATOM 2050 O O . ASN A 1 268 ? -42.299 -3.020 45.831 1.00 90.88 268 ASN A O 1
ATOM 2054 N N . THR A 1 269 ? -40.345 -2.613 46.829 1.00 92.50 269 THR A N 1
ATOM 2055 C CA . THR A 1 269 ? -39.928 -1.460 46.007 1.00 92.50 269 THR A CA 1
ATOM 2056 C C . THR A 1 269 ? -38.586 -1.640 45.285 1.00 92.50 269 THR A C 1
ATOM 2058 O O . THR A 1 269 ? -38.245 -0.804 44.446 1.00 92.50 269 THR A O 1
ATOM 2061 N N . GLU A 1 270 ? -37.838 -2.698 45.604 1.00 91.56 270 GLU A N 1
ATOM 2062 C CA . GLU A 1 270 ? -36.588 -3.113 44.951 1.00 91.56 270 GLU A CA 1
ATOM 2063 C C . GLU A 1 270 ? -36.737 -4.467 44.227 1.00 91.56 270 GLU A C 1
ATOM 2065 O O . GLU A 1 270 ? -35.939 -4.757 43.338 1.00 91.56 270 GLU A O 1
ATOM 2070 N N . ASP A 1 271 ? -37.764 -5.252 44.568 1.00 91.81 271 ASP A N 1
ATOM 2071 C CA . ASP A 1 271 ? -38.157 -6.493 43.901 1.00 91.81 271 ASP A CA 1
ATOM 2072 C C . ASP A 1 271 ? -38.960 -6.255 42.601 1.00 91.81 271 ASP A C 1
ATOM 2074 O O . ASP A 1 271 ? -39.759 -5.319 42.481 1.00 91.81 271 ASP A O 1
ATOM 2078 N N . ALA A 1 272 ? -38.742 -7.134 41.624 1.00 92.56 272 ALA A N 1
ATOM 2079 C CA . ALA A 1 272 ? -39.464 -7.213 40.362 1.00 92.56 272 ALA A CA 1
ATOM 2080 C C . ALA A 1 272 ? -40.728 -8.099 40.418 1.00 92.56 272 ALA A C 1
ATOM 2082 O O . ALA A 1 272 ? -41.640 -7.887 39.612 1.00 92.56 272 ALA A O 1
ATOM 2083 N N . PHE A 1 273 ? -40.817 -9.052 41.355 1.00 93.31 273 PHE A N 1
ATOM 2084 C CA . PHE A 1 273 ? -41.930 -10.003 41.474 1.00 93.31 273 PHE A CA 1
ATOM 2085 C C . PHE A 1 273 ? -42.551 -10.052 42.893 1.00 93.31 273 PHE A C 1
ATOM 2087 O O . PHE A 1 273 ? -42.683 -11.155 43.419 1.00 93.31 273 PHE A O 1
ATOM 2094 N N . PRO A 1 274 ? -43.032 -8.922 43.470 1.00 92.62 274 PRO A N 1
ATOM 2095 C CA . PRO A 1 274 ? -43.424 -8.784 44.892 1.00 92.62 274 PRO A CA 1
ATOM 2096 C C . PRO A 1 274 ? -44.767 -9.443 45.277 1.00 92.62 274 PRO A C 1
ATOM 2098 O O . PRO A 1 274 ? -45.570 -8.869 46.018 1.00 92.62 274 PRO A O 1
ATOM 2101 N N . ASP A 1 275 ? -45.036 -10.614 44.695 1.00 91.25 275 ASP A N 1
ATOM 2102 C CA . ASP A 1 275 ? -46.118 -11.560 44.976 1.00 91.25 275 ASP A CA 1
ATOM 2103 C C . ASP A 1 275 ? -45.699 -13.037 44.595 1.00 91.25 275 ASP A C 1
ATOM 2105 O O . ASP A 1 275 ? -46.578 -13.894 44.429 1.00 91.25 275 ASP A O 1
ATOM 2109 N N . ASP A 1 276 ? -44.404 -13.368 44.383 1.00 91.81 276 ASP A N 1
ATOM 2110 C CA . ASP A 1 276 ? -43.855 -14.727 44.099 1.00 91.81 276 ASP A CA 1
ATOM 2111 C C . ASP A 1 276 ? -42.544 -15.009 44.899 1.00 91.81 276 ASP A C 1
ATOM 2113 O O . ASP A 1 276 ? -41.453 -14.657 44.431 1.00 91.81 276 ASP A O 1
ATOM 2117 N N . PRO A 1 277 ? -42.616 -15.740 46.042 1.00 92.25 277 PRO A N 1
ATOM 2118 C CA . PRO A 1 277 ? -41.588 -15.830 47.103 1.00 92.25 277 PRO A CA 1
ATOM 2119 C C . PRO A 1 277 ? -40.361 -16.675 46.738 1.00 92.25 277 PRO A C 1
ATOM 2121 O O . PRO A 1 277 ? -40.095 -17.759 47.285 1.00 92.25 277 PRO A O 1
ATOM 2124 N N . LYS A 1 278 ? -39.657 -16.242 45.700 1.00 91.25 278 LYS A N 1
ATOM 2125 C CA . LYS A 1 278 ? -38.633 -17.027 45.010 1.00 91.25 278 LYS A CA 1
ATOM 2126 C C . LYS A 1 278 ? -37.705 -16.191 44.126 1.00 91.25 278 LYS A C 1
ATOM 2128 O O . LYS A 1 278 ? -36.670 -16.719 43.693 1.00 91.25 278 LYS A O 1
ATOM 2133 N N . TYR A 1 279 ? -38.115 -14.982 43.748 1.00 91.31 279 TYR A N 1
ATOM 2134 C CA . TYR A 1 279 ? -37.628 -14.318 42.548 1.00 91.31 279 TYR A CA 1
ATOM 2135 C C . TYR A 1 279 ? -37.474 -12.790 42.689 1.00 91.31 279 TYR A C 1
ATOM 2137 O O . TYR A 1 279 ? -37.954 -12.080 41.826 1.00 91.31 279 TYR A O 1
ATOM 2145 N N . CYS A 1 280 ? -36.668 -12.296 43.634 1.00 89.31 280 CYS A N 1
ATOM 2146 C CA . CYS A 1 280 ? -36.243 -10.878 43.754 1.00 89.31 280 CYS A CA 1
ATOM 2147 C C . CYS A 1 280 ? -35.964 -10.026 42.476 1.00 89.31 280 CYS A C 1
ATOM 2149 O O . CYS A 1 280 ? -35.741 -8.818 42.597 1.00 89.31 280 CYS A O 1
ATOM 2151 N N . LYS A 1 281 ? -35.702 -10.619 41.297 1.00 90.69 281 LYS A N 1
ATOM 2152 C CA . LYS A 1 281 ? -34.933 -9.960 40.221 1.00 90.69 281 LYS A CA 1
ATOM 2153 C C . LYS A 1 281 ? -35.357 -10.265 38.792 1.00 90.69 281 LYS A C 1
ATOM 2155 O O . LYS A 1 281 ? -35.453 -11.430 38.410 1.00 90.69 281 LYS A O 1
ATOM 2160 N N . ASP A 1 282 ? -35.447 -9.179 38.032 1.00 91.00 282 ASP A N 1
ATOM 2161 C CA . ASP A 1 282 ? -35.602 -9.057 36.584 1.00 91.00 282 ASP A CA 1
ATOM 2162 C C . ASP A 1 282 ? -34.694 -7.890 36.146 1.00 91.00 282 ASP A C 1
ATOM 2164 O O . ASP A 1 282 ? -34.987 -6.731 36.461 1.00 91.00 282 ASP A O 1
ATOM 2168 N N . ALA A 1 283 ? -33.526 -8.176 35.566 1.00 89.56 283 ALA A N 1
ATOM 2169 C CA . ALA A 1 283 ? -32.523 -7.145 35.282 1.00 89.56 283 ALA A CA 1
ATOM 2170 C C . ALA A 1 283 ? -32.740 -6.379 33.955 1.00 89.56 283 ALA A C 1
ATOM 2172 O O . ALA A 1 283 ? -32.263 -5.243 33.858 1.00 89.56 283 ALA A O 1
ATOM 2173 N N . ASP A 1 284 ? -33.505 -6.918 32.994 1.00 89.75 284 ASP A N 1
ATOM 2174 C CA . ASP A 1 284 ? -33.898 -6.219 31.754 1.00 89.75 284 ASP A CA 1
ATOM 2175 C C . ASP A 1 284 ? -35.344 -5.667 31.792 1.00 89.75 284 ASP A C 1
ATOM 2177 O O . ASP A 1 284 ? -35.624 -4.602 31.223 1.00 89.75 284 ASP A O 1
ATOM 2181 N N . GLY A 1 285 ? -36.248 -6.321 32.531 1.00 89.75 285 GLY A N 1
ATOM 2182 C CA . GLY A 1 285 ? -37.658 -5.959 32.680 1.00 89.75 285 GLY A CA 1
ATOM 2183 C C . GLY A 1 285 ? -38.628 -6.696 31.742 1.00 89.75 285 GLY A C 1
ATOM 2184 O O . GLY A 1 285 ? -39.732 -6.183 31.510 1.00 89.75 285 GLY A O 1
ATOM 2185 N N . ASP A 1 286 ? -38.244 -7.840 31.164 1.00 90.38 286 ASP A N 1
ATOM 2186 C CA . ASP A 1 286 ? -39.078 -8.694 30.297 1.00 90.38 286 ASP A CA 1
ATOM 2187 C C . ASP A 1 286 ? -40.222 -9.406 31.057 1.00 90.38 286 ASP A C 1
ATOM 2189 O O . ASP A 1 286 ? -41.308 -9.624 30.495 1.00 90.38 286 ASP A O 1
ATOM 2193 N N . GLY A 1 287 ? -40.021 -9.715 32.343 1.00 90.50 287 GLY A N 1
ATOM 2194 C CA . GLY A 1 287 ? -40.910 -10.535 33.168 1.00 90.50 287 GLY A CA 1
ATOM 2195 C C . GLY A 1 287 ? -40.462 -11.994 33.346 1.00 90.50 287 GLY A C 1
ATOM 2196 O O . GLY A 1 287 ? -41.246 -12.808 33.853 1.00 90.50 287 GLY A O 1
ATOM 2197 N N . ILE A 1 288 ? -39.234 -12.349 32.957 1.00 90.81 288 ILE A N 1
ATOM 2198 C CA . ILE A 1 288 ? -38.566 -13.609 33.310 1.00 90.81 288 ILE A CA 1
ATOM 2199 C C . ILE A 1 288 ? -37.482 -13.318 34.364 1.00 90.81 288 ILE A C 1
ATOM 2201 O O . ILE A 1 288 ? -36.617 -12.482 34.142 1.00 90.81 288 ILE A O 1
ATOM 2205 N N . PRO A 1 289 ? -37.468 -14.018 35.514 1.00 92.31 289 PRO A N 1
ATOM 2206 C CA . PRO A 1 289 ? -36.505 -13.712 36.567 1.00 92.31 289 PRO A CA 1
ATOM 2207 C C . PRO A 1 289 ? -35.089 -14.191 36.228 1.00 92.31 289 PRO A C 1
ATOM 2209 O O . PRO A 1 289 ? -34.942 -15.305 35.711 1.00 92.31 289 PRO A O 1
ATOM 2212 N N . ASP A 1 290 ? -34.058 -13.434 36.641 1.00 90.31 290 ASP A N 1
ATOM 2213 C CA . ASP A 1 290 ? -32.621 -13.636 36.339 1.00 90.31 290 ASP A CA 1
ATOM 2214 C C . ASP A 1 290 ? -32.200 -15.119 36.286 1.00 90.31 290 ASP A C 1
ATOM 2216 O O . ASP A 1 290 ? -31.506 -15.570 35.378 1.00 90.31 290 ASP A O 1
ATOM 2220 N N . GLN A 1 291 ? -32.598 -15.908 37.291 1.00 88.44 291 GLN A N 1
ATOM 2221 C CA . GLN A 1 291 ? -32.199 -17.312 37.455 1.00 88.44 291 GLN A CA 1
ATOM 2222 C C . GLN A 1 291 ? -32.705 -18.242 36.332 1.00 88.44 291 GLN A C 1
ATOM 2224 O O . GLN A 1 291 ? -32.129 -19.312 36.113 1.00 88.44 291 GLN A O 1
ATOM 2229 N N . ASN A 1 292 ? -33.801 -17.874 35.672 1.00 91.88 292 ASN A N 1
ATOM 2230 C CA . ASN A 1 292 ? -34.390 -18.616 34.563 1.00 91.88 292 ASN A CA 1
ATOM 2231 C C . ASN A 1 292 ? -33.947 -18.082 33.195 1.00 91.88 292 ASN A C 1
ATOM 2233 O O . ASN A 1 292 ? -34.089 -18.822 32.213 1.00 91.88 292 ASN A O 1
ATOM 2237 N N . ASP A 1 293 ? -33.474 -16.835 33.127 1.00 92.38 293 ASP A N 1
ATOM 2238 C CA . ASP A 1 293 ? -33.165 -16.197 31.856 1.00 92.38 293 ASP A CA 1
ATOM 2239 C C . ASP A 1 293 ? -31.815 -16.633 31.261 1.00 92.38 293 ASP A C 1
ATOM 2241 O O . ASP A 1 293 ? -30.986 -17.310 31.881 1.00 92.38 293 ASP A O 1
ATOM 2245 N N . LYS A 1 294 ? -31.648 -16.310 29.984 1.00 94.62 294 LYS A N 1
ATOM 2246 C CA . LYS A 1 294 ? -30.495 -16.585 29.140 1.00 94.62 294 LYS A CA 1
ATOM 2247 C C . LYS A 1 294 ? -29.836 -15.327 28.602 1.00 94.62 294 LYS A C 1
ATOM 2249 O O . LYS A 1 294 ? -28.748 -15.502 28.082 1.00 94.62 294 LYS A O 1
ATOM 2254 N N . ASP A 1 295 ? -30.481 -14.172 28.679 1.00 94.12 295 ASP A N 1
ATOM 2255 C CA . ASP A 1 295 ? -30.108 -12.870 28.111 1.00 94.12 295 ASP A CA 1
ATOM 2256 C C . ASP A 1 295 ? -30.431 -11.852 29.222 1.00 94.12 295 ASP A C 1
ATOM 2258 O O . ASP A 1 295 ? -31.487 -11.231 29.240 1.00 94.12 295 ASP A O 1
ATOM 2262 N N . GLN A 1 296 ? -29.611 -11.861 30.284 1.00 94.44 296 GLN A N 1
ATOM 2263 C CA . GLN A 1 296 ? -29.993 -11.369 31.621 1.00 94.44 296 GLN A CA 1
ATOM 2264 C C . GLN A 1 296 ? -30.207 -9.854 31.693 1.00 94.44 296 GLN A C 1
ATOM 2266 O O . GLN A 1 296 ? -30.806 -9.385 32.656 1.00 94.44 296 GLN A O 1
ATOM 2271 N N . ASP A 1 297 ? -29.726 -9.097 30.713 1.00 93.19 297 ASP A N 1
ATOM 2272 C CA . ASP A 1 297 ? -29.885 -7.647 30.631 1.00 93.19 297 ASP A CA 1
ATOM 2273 C C . ASP A 1 297 ? -30.540 -7.160 29.318 1.00 93.19 297 ASP A C 1
ATOM 2275 O O . ASP A 1 297 ? -30.749 -5.953 29.140 1.00 93.19 297 ASP A O 1
ATOM 2279 N N . GLY A 1 298 ? -30.959 -8.092 28.451 1.00 93.56 298 GLY A N 1
ATOM 2280 C CA . GLY A 1 298 ? -31.798 -7.835 27.279 1.00 93.56 298 GLY A CA 1
ATOM 2281 C C . GLY A 1 298 ? -31.073 -7.199 26.089 1.00 93.56 298 GLY A C 1
ATOM 2282 O O . GLY A 1 298 ? -31.719 -6.584 25.228 1.00 93.56 298 GLY A O 1
ATOM 2283 N N . ASP A 1 299 ? -29.743 -7.295 26.027 1.00 93.38 299 ASP A N 1
ATOM 2284 C CA . ASP A 1 299 ? -28.936 -6.735 24.939 1.00 93.38 299 ASP A CA 1
ATOM 2285 C C . ASP A 1 299 ? -29.022 -7.560 23.630 1.00 93.38 299 ASP A C 1
ATOM 2287 O O . ASP A 1 299 ? -28.882 -7.005 22.528 1.00 93.38 299 ASP A O 1
ATOM 2291 N N . GLY A 1 300 ? -29.357 -8.855 23.730 1.00 93.81 300 GLY A N 1
ATOM 2292 C CA . GLY A 1 300 ? -29.514 -9.780 22.606 1.00 93.81 300 GLY A CA 1
ATOM 2293 C C . GLY A 1 300 ? -28.432 -10.862 22.478 1.00 93.81 300 GLY A C 1
ATOM 2294 O O . GLY A 1 300 ? -28.504 -11.668 21.534 1.00 93.81 300 GLY A O 1
ATOM 2295 N N . TYR A 1 301 ? -27.436 -10.898 23.366 1.00 94.19 301 TYR A N 1
ATOM 2296 C CA . TYR A 1 301 ? -26.466 -11.985 23.495 1.00 94.19 301 TYR A CA 1
ATOM 2297 C C . TYR A 1 301 ? -26.795 -12.868 24.708 1.00 94.19 301 TYR A C 1
ATOM 2299 O O . TYR A 1 301 ? -27.209 -12.405 25.761 1.00 94.19 301 TYR A O 1
ATOM 2307 N N . ASN A 1 302 ? -26.606 -14.188 24.580 1.00 94.69 302 ASN A N 1
ATOM 2308 C CA . ASN A 1 302 ? -26.854 -15.060 25.725 1.00 94.69 302 ASN A CA 1
ATOM 2309 C C . ASN A 1 302 ? -25.709 -14.977 26.754 1.00 94.69 302 ASN A C 1
ATOM 2311 O O . ASN A 1 302 ? -24.541 -15.091 26.377 1.00 94.69 302 ASN A O 1
ATOM 2315 N N . ASN A 1 303 ? -26.052 -15.102 28.036 1.00 92.25 303 ASN A N 1
ATOM 2316 C CA . ASN A 1 303 ? -25.194 -15.306 29.215 1.00 92.25 303 ASN A CA 1
ATOM 2317 C C . ASN A 1 303 ? -24.162 -16.460 29.102 1.00 92.25 303 ASN A C 1
ATOM 2319 O O . ASN A 1 303 ? -23.340 -16.640 30.001 1.00 92.25 303 ASN A O 1
ATOM 2323 N N . ASP A 1 304 ? -24.245 -17.318 28.072 1.00 94.38 304 ASP A N 1
ATOM 2324 C CA . ASP A 1 304 ? -23.298 -18.414 27.799 1.00 94.38 304 ASP A CA 1
ATOM 2325 C C . ASP A 1 304 ? -22.261 -18.113 26.698 1.00 94.38 304 ASP A C 1
ATOM 2327 O O . ASP A 1 304 ? -21.350 -18.919 26.482 1.00 94.38 304 ASP A O 1
ATOM 2331 N N . VAL A 1 305 ? -22.377 -16.960 26.031 1.00 94.56 305 VAL A N 1
ATOM 2332 C CA . VAL A 1 305 ? -21.419 -16.429 25.040 1.00 94.56 305 VAL A CA 1
ATOM 2333 C C . VAL A 1 305 ? -20.998 -14.981 25.306 1.00 94.56 305 VAL A C 1
ATOM 2335 O O . VAL A 1 305 ? -19.988 -14.547 24.759 1.00 94.56 305 VAL A O 1
ATOM 2338 N N . ASP A 1 306 ? -21.761 -14.271 26.129 1.00 94.38 306 ASP A N 1
ATOM 2339 C CA . ASP A 1 306 ? -21.510 -12.919 26.608 1.00 94.38 306 ASP A CA 1
ATOM 2340 C C . ASP A 1 306 ? -20.424 -12.884 27.712 1.00 94.38 306 ASP A C 1
ATOM 2342 O O . ASP A 1 306 ? -20.316 -13.791 28.546 1.00 94.38 306 ASP A O 1
ATOM 2346 N N . ALA A 1 307 ? -19.596 -11.837 27.686 1.00 95.19 307 ALA A N 1
ATOM 2347 C CA . ALA A 1 307 ? -18.556 -11.541 28.666 1.00 95.19 307 ALA A CA 1
ATOM 2348 C C . ALA A 1 307 ? -19.056 -10.762 29.906 1.00 95.19 307 ALA A C 1
ATOM 2350 O O . ALA A 1 307 ? -18.486 -10.948 30.988 1.00 95.19 307 ALA A O 1
ATOM 2351 N N . PHE A 1 308 ? -20.119 -9.953 29.798 1.00 95.12 308 PHE A N 1
ATOM 2352 C CA . PHE A 1 308 ? -20.683 -9.158 30.900 1.00 95.12 308 PHE A CA 1
ATOM 2353 C C . PHE A 1 308 ? -22.225 -9.268 30.995 1.00 95.12 308 PHE A C 1
ATOM 2355 O O . PHE A 1 308 ? -22.888 -8.248 30.842 1.00 95.12 308 PHE A O 1
ATOM 2362 N N . PRO A 1 309 ? -22.799 -10.431 31.392 1.00 93.62 309 PRO A N 1
ATOM 2363 C CA . PRO A 1 309 ? -24.256 -10.702 31.379 1.00 93.62 309 PRO A CA 1
ATOM 2364 C C . PRO A 1 309 ? -25.146 -9.925 32.366 1.00 93.62 309 PRO A C 1
ATOM 2366 O O . PRO A 1 309 ? -26.120 -10.471 32.878 1.00 93.62 309 PRO A O 1
ATOM 2369 N N . LEU A 1 310 ? -24.749 -8.708 32.742 1.00 91.75 310 LEU A N 1
ATOM 2370 C CA . LEU A 1 310 ? -25.411 -7.785 33.667 1.00 91.75 310 LEU A CA 1
ATOM 2371 C C . LEU A 1 310 ? -25.112 -6.297 33.325 1.00 91.75 310 LEU A C 1
ATOM 2373 O O . LEU A 1 310 ? -25.353 -5.424 34.168 1.00 91.75 310 LEU A O 1
ATOM 2377 N N . ASP A 1 311 ? -24.538 -5.983 32.157 1.00 93.31 311 ASP A N 1
ATOM 2378 C CA . ASP A 1 311 ? -24.470 -4.618 31.622 1.00 93.31 311 ASP A CA 1
ATOM 2379 C C . ASP A 1 311 ? -24.787 -4.596 30.102 1.00 93.31 311 ASP A C 1
ATOM 2381 O O . ASP A 1 311 ? -23.881 -4.846 29.299 1.00 93.31 311 ASP A O 1
ATOM 2385 N N . PRO A 1 312 ? -26.003 -4.162 29.682 1.00 93.69 312 PRO A N 1
ATOM 2386 C CA . PRO A 1 312 ? -26.527 -4.276 28.308 1.00 93.69 312 PRO A CA 1
ATOM 2387 C C . PRO A 1 312 ? -25.957 -3.218 27.347 1.00 93.69 312 PRO A C 1
ATOM 2389 O O . PRO A 1 312 ? -26.654 -2.518 26.601 1.00 93.69 312 PRO A O 1
ATOM 2392 N N . LYS A 1 313 ? -24.647 -3.017 27.446 1.00 94.94 313 LYS A N 1
ATOM 2393 C CA . LYS A 1 313 ? -23.793 -2.177 26.609 1.00 94.94 313 LYS A CA 1
ATOM 2394 C C . LYS A 1 313 ? -22.465 -2.866 26.285 1.00 94.94 313 LYS A C 1
ATOM 2396 O O . LYS A 1 313 ? -21.726 -2.316 25.477 1.00 94.94 313 LYS A O 1
ATOM 2401 N N . GLU A 1 314 ? -22.148 -4.007 26.898 1.00 95.75 314 GLU A N 1
ATOM 2402 C CA . GLU A 1 314 ? -20.863 -4.694 26.763 1.00 95.75 314 GLU A CA 1
ATOM 2403 C C . GLU A 1 314 ? -21.066 -6.213 26.673 1.00 95.75 314 GLU A C 1
ATOM 2405 O O . GLU A 1 314 ? -21.205 -6.872 27.688 1.00 95.75 314 GLU A O 1
ATOM 2410 N N . TRP A 1 315 ? -21.033 -6.790 25.470 1.00 94.88 315 TRP A N 1
ATOM 2411 C CA . TRP A 1 315 ? -21.265 -8.235 25.270 1.00 94.88 315 TRP A CA 1
ATOM 2412 C C . TRP A 1 315 ? -19.987 -9.058 25.017 1.00 94.88 315 TRP A C 1
ATOM 2414 O O . TRP A 1 315 ? -20.029 -10.269 24.779 1.00 94.88 315 TRP A O 1
ATOM 2424 N N . LYS A 1 316 ? -18.826 -8.396 24.939 1.00 95.12 316 LYS A N 1
ATOM 2425 C CA . LYS A 1 316 ? -17.565 -8.979 24.457 1.00 95.12 316 LYS A CA 1
ATOM 2426 C C . LYS A 1 316 ? -16.359 -8.291 25.090 1.00 95.12 316 LYS A C 1
ATOM 2428 O O . LYS A 1 316 ? -16.361 -7.080 25.272 1.00 95.12 316 LYS A O 1
ATOM 2433 N N . ASP A 1 317 ? -15.359 -9.107 25.396 1.00 95.06 317 ASP A N 1
ATOM 2434 C CA . ASP A 1 317 ? -14.055 -8.778 25.976 1.00 95.06 317 ASP A CA 1
ATOM 2435 C C . ASP A 1 317 ? -13.021 -9.479 25.074 1.00 95.06 317 ASP A C 1
ATOM 2437 O O . ASP A 1 317 ? -13.101 -10.702 24.885 1.00 95.06 317 ASP A O 1
ATOM 2441 N N . THR A 1 318 ? -12.162 -8.719 24.389 1.00 94.62 318 THR A N 1
ATOM 2442 C CA . THR A 1 318 ? -11.310 -9.253 23.307 1.00 94.62 318 THR A CA 1
ATOM 2443 C C . THR A 1 318 ? -9.960 -9.758 23.806 1.00 94.62 318 THR A C 1
ATOM 2445 O O . THR A 1 318 ? -9.512 -10.815 23.345 1.00 94.62 318 THR A O 1
ATOM 2448 N N . ASP A 1 319 ? -9.329 -9.056 24.747 1.00 93.31 319 ASP A N 1
ATOM 2449 C CA . ASP A 1 319 ? -8.033 -9.429 25.320 1.00 93.31 319 ASP A CA 1
ATOM 2450 C C . ASP A 1 319 ? -8.162 -10.232 26.637 1.00 93.31 319 ASP A C 1
ATOM 2452 O O . ASP A 1 319 ? -7.312 -11.085 26.933 1.00 93.31 319 ASP A O 1
ATOM 2456 N N . GLY A 1 320 ? -9.245 -10.024 27.396 1.00 93.88 320 GLY A N 1
ATOM 2457 C CA . GLY A 1 320 ? -9.488 -10.587 28.723 1.00 93.88 320 GLY A CA 1
ATOM 2458 C C . GLY A 1 320 ? -9.139 -9.668 29.906 1.00 93.88 320 GLY A C 1
ATOM 2459 O O . GLY A 1 320 ? -8.911 -10.196 31.004 1.00 93.88 320 GLY A O 1
ATOM 2460 N N . ASP A 1 321 ? -9.044 -8.345 29.719 1.00 93.75 321 ASP A N 1
ATOM 2461 C CA . ASP A 1 321 ? -8.808 -7.337 30.772 1.00 93.75 321 ASP A CA 1
ATOM 2462 C C . ASP A 1 321 ? -9.976 -7.247 31.773 1.00 93.75 321 ASP A C 1
ATOM 2464 O O . ASP A 1 321 ? -9.757 -7.122 32.989 1.00 93.75 321 ASP A O 1
ATOM 2468 N N . GLY A 1 322 ? -11.213 -7.384 31.283 1.00 93.19 322 GLY A N 1
ATOM 2469 C CA . GLY A 1 322 ? -12.440 -7.132 32.041 1.00 93.19 322 GLY A CA 1
ATOM 2470 C C . GLY A 1 322 ? -13.045 -5.734 31.840 1.00 93.19 322 GLY A C 1
ATOM 2471 O O . GLY A 1 322 ? -13.839 -5.294 32.681 1.00 93.19 322 GLY A O 1
ATOM 2472 N N . ILE A 1 323 ? -12.702 -5.052 30.745 1.00 94.31 323 ILE A N 1
ATOM 2473 C CA . ILE A 1 323 ? -13.460 -3.938 30.155 1.00 94.31 323 ILE A CA 1
ATOM 2474 C C . ILE A 1 323 ? -14.061 -4.442 28.832 1.00 94.31 323 ILE A C 1
ATOM 2476 O O . ILE A 1 323 ? -13.453 -5.246 28.136 1.00 94.31 323 ILE A O 1
ATOM 2480 N N . GLY A 1 324 ? -15.287 -4.026 28.506 1.00 95.44 324 GLY A N 1
ATOM 2481 C CA . GLY A 1 324 ? -15.951 -4.461 27.276 1.00 95.44 324 GLY A CA 1
ATOM 2482 C C . GLY A 1 324 ? -15.549 -3.662 26.039 1.00 95.44 324 GLY A C 1
ATOM 2483 O O . GLY A 1 324 ? -15.270 -2.463 26.133 1.00 95.44 324 GLY A O 1
ATOM 2484 N N . ASP A 1 325 ? -15.589 -4.326 24.879 1.00 95.81 325 ASP A N 1
ATOM 2485 C CA . ASP A 1 325 ? -15.258 -3.808 23.542 1.00 95.81 325 ASP A CA 1
ATOM 2486 C C . ASP A 1 325 ? -15.810 -2.393 23.239 1.00 95.81 325 ASP A C 1
ATOM 2488 O O . ASP A 1 325 ? -15.199 -1.654 22.465 1.00 95.81 325 ASP A O 1
ATOM 2492 N N . ASN A 1 326 ? -16.975 -1.998 23.777 1.00 94.56 326 ASN A N 1
ATOM 2493 C CA . ASN A 1 326 ? -17.594 -0.702 23.465 1.00 94.56 326 ASN A CA 1
ATOM 2494 C C . ASN A 1 326 ? -17.110 0.444 24.376 1.00 94.56 326 ASN A C 1
ATOM 2496 O O . ASN A 1 326 ? -17.300 1.619 24.031 1.00 94.56 326 ASN A O 1
ATOM 2500 N N . SER A 1 327 ? -16.479 0.126 25.511 1.00 95.25 327 SER A N 1
ATOM 2501 C CA . SER A 1 327 ? -15.888 1.084 26.460 1.00 95.25 327 SER A CA 1
ATOM 2502 C C . SER A 1 327 ? -14.359 1.033 26.525 1.00 95.25 327 SER A C 1
ATOM 2504 O O . SER A 1 327 ? -13.757 1.993 27.021 1.00 95.25 327 SER A O 1
ATOM 2506 N N . ASP A 1 328 ? -13.730 -0.045 26.055 1.00 95.88 328 ASP A N 1
ATOM 2507 C CA . ASP A 1 328 ? -12.278 -0.223 26.077 1.00 95.88 328 ASP A CA 1
ATOM 2508 C C . ASP A 1 328 ? -11.564 0.755 25.117 1.00 95.88 328 ASP A C 1
ATOM 2510 O O . ASP A 1 328 ? -11.929 0.847 23.942 1.00 95.88 328 ASP A O 1
ATOM 2514 N N . PRO A 1 329 ? -10.564 1.533 25.578 1.00 95.69 329 PRO A N 1
ATOM 2515 C CA . PRO A 1 329 ? -9.730 2.356 24.707 1.00 95.69 329 PRO A CA 1
ATOM 2516 C C . PRO A 1 329 ? -8.619 1.614 23.927 1.00 95.69 329 PRO A C 1
ATOM 2518 O O . PRO A 1 329 ? -7.998 2.283 23.099 1.00 95.69 329 PRO A O 1
ATOM 2521 N N . ASP A 1 330 ? -8.338 0.333 24.202 1.00 96.50 330 ASP A N 1
ATOM 2522 C CA . ASP A 1 330 ? -7.181 -0.468 23.728 1.00 96.50 330 ASP A CA 1
ATOM 2523 C C . ASP A 1 330 ? -7.597 -1.962 23.591 1.00 96.50 330 ASP A C 1
ATOM 2525 O O . ASP A 1 330 ? -7.085 -2.832 24.291 1.00 96.50 330 ASP A O 1
ATOM 2529 N N . ILE A 1 331 ? -8.594 -2.238 22.732 1.00 96.50 331 ILE A N 1
ATOM 2530 C CA . ILE A 1 331 ? -9.455 -3.452 22.739 1.00 96.50 331 ILE A CA 1
ATOM 2531 C C . ILE A 1 331 ? -8.697 -4.789 22.702 1.00 96.50 331 ILE A C 1
ATOM 2533 O O . ILE A 1 331 ? -9.192 -5.785 23.226 1.00 96.50 331 ILE A O 1
ATOM 2537 N N . ASP A 1 332 ? -7.534 -4.859 22.056 1.00 95.88 332 ASP A N 1
ATOM 2538 C CA . ASP A 1 332 ? -6.740 -6.092 21.977 1.00 95.88 332 ASP A CA 1
ATOM 2539 C C . ASP A 1 332 ? -5.426 -6.057 22.784 1.00 95.88 332 ASP A C 1
ATOM 2541 O O . ASP A 1 332 ? -4.723 -7.073 22.866 1.00 95.88 332 ASP A O 1
ATOM 2545 N N . ASN A 1 333 ? -5.167 -4.945 23.486 1.00 95.62 333 ASN A N 1
ATOM 2546 C CA . ASN A 1 333 ? -4.093 -4.761 24.465 1.00 95.62 333 ASN A CA 1
ATOM 2547 C C . ASN A 1 333 ? -2.677 -4.976 23.891 1.00 95.62 333 ASN A C 1
ATOM 2549 O O . ASN A 1 333 ? -1.766 -5.475 24.567 1.00 95.62 333 ASN A O 1
ATOM 2553 N N . ASP A 1 334 ? -2.471 -4.586 22.632 1.00 95.12 334 ASP A N 1
ATOM 2554 C CA . ASP A 1 334 ? -1.141 -4.475 22.030 1.00 95.12 334 ASP A CA 1
ATOM 2555 C C . ASP A 1 334 ? -0.391 -3.202 22.510 1.00 95.12 334 ASP A C 1
ATOM 2557 O O . ASP A 1 334 ? 0.848 -3.185 22.581 1.00 95.12 334 ASP A O 1
ATOM 2561 N N . GLY A 1 335 ? -1.143 -2.180 22.952 1.00 94.81 335 GLY A N 1
ATOM 2562 C CA . GLY A 1 335 ? -0.662 -0.901 23.477 1.00 94.81 335 GLY A CA 1
ATOM 2563 C C . GLY A 1 335 ? -0.935 0.324 22.591 1.00 94.81 335 GLY A C 1
ATOM 2564 O O . GLY A 1 335 ? -0.474 1.426 22.937 1.00 94.81 335 GLY A O 1
ATOM 2565 N N . TYR A 1 336 ? -1.640 0.169 21.467 1.00 95.31 336 TYR A N 1
ATOM 2566 C CA . TYR A 1 336 ? -2.088 1.246 20.588 1.00 95.31 336 TYR A CA 1
ATOM 2567 C C . TYR A 1 336 ? -3.596 1.502 20.746 1.00 95.31 336 TYR A C 1
ATOM 2569 O O . TYR A 1 336 ? -4.455 0.738 20.329 1.00 95.31 336 TYR A O 1
ATOM 2577 N N . LEU A 1 337 ? -3.943 2.667 21.309 1.00 96.75 337 LEU A N 1
ATOM 2578 C CA . LEU A 1 337 ? -5.348 3.030 21.534 1.00 96.75 337 LEU A CA 1
ATOM 2579 C C . LEU A 1 337 ? -6.151 3.053 20.220 1.00 96.75 337 LEU A C 1
ATOM 2581 O O . LEU A 1 337 ? -5.764 3.804 19.317 1.00 96.75 337 LEU A O 1
ATOM 2585 N N . ASN A 1 338 ? -7.330 2.413 20.188 1.00 94.00 338 ASN A N 1
ATOM 2586 C CA . ASN A 1 338 ? -8.215 2.194 19.020 1.00 94.00 338 ASN A CA 1
ATOM 2587 C C . ASN A 1 338 ? -8.402 3.410 18.086 1.00 94.00 338 ASN A C 1
ATOM 2589 O O . ASN A 1 338 ? -8.696 3.283 16.903 1.00 94.00 338 ASN A O 1
ATOM 2593 N N . ALA A 1 339 ? -8.310 4.628 18.629 1.00 95.12 339 ALA A N 1
ATOM 2594 C CA . ALA A 1 339 ? -8.466 5.884 17.893 1.00 95.12 339 ALA A CA 1
ATOM 2595 C C . ALA A 1 339 ? -7.238 6.298 17.050 1.00 95.12 339 ALA A C 1
ATOM 2597 O O . ALA A 1 339 ? -7.312 7.293 16.326 1.00 95.12 339 ALA A O 1
ATOM 2598 N N . ASN A 1 340 ? -6.113 5.590 17.178 1.00 94.81 340 ASN A N 1
ATOM 2599 C CA . ASN A 1 340 ? -4.883 5.766 16.394 1.00 94.81 340 ASN A CA 1
ATOM 2600 C C . ASN A 1 340 ? -4.416 4.445 15.761 1.00 94.81 340 ASN A C 1
ATOM 2602 O O . ASN A 1 340 ? -3.327 4.416 15.193 1.00 94.81 340 ASN A O 1
ATOM 2606 N N . ASP A 1 341 ? -5.219 3.395 15.904 1.00 95.50 341 ASP A N 1
ATOM 2607 C CA . ASP A 1 341 ? -4.926 2.036 15.485 1.00 95.50 341 ASP A CA 1
ATOM 2608 C C . ASP A 1 341 ? -5.706 1.697 14.201 1.00 95.50 341 ASP A C 1
ATOM 2610 O O . ASP A 1 341 ? -6.818 2.199 13.991 1.00 95.50 341 ASP A O 1
ATOM 2614 N N . ALA A 1 342 ? -5.100 0.911 13.312 1.00 95.81 342 ALA A N 1
ATOM 2615 C CA . ALA A 1 342 ? -5.699 0.508 12.042 1.00 95.81 342 ALA A CA 1
ATOM 2616 C C . ALA A 1 342 ? -6.536 -0.784 12.125 1.00 95.81 342 ALA A C 1
ATOM 2618 O O . ALA A 1 342 ? -7.518 -0.913 11.386 1.00 95.81 342 ALA A O 1
ATOM 2619 N N . PHE A 1 343 ? -6.209 -1.702 13.040 1.00 95.94 343 PHE A N 1
ATOM 2620 C CA . PHE A 1 343 ? -6.892 -2.982 13.232 1.00 95.94 343 PHE A CA 1
ATOM 2621 C C . PHE A 1 343 ? -7.156 -3.253 14.730 1.00 95.94 343 PHE A C 1
ATOM 2623 O O . PHE A 1 343 ? -6.583 -4.200 15.261 1.00 95.94 343 PHE A O 1
ATOM 2630 N N . PRO A 1 344 ? -8.091 -2.530 15.396 1.00 95.50 344 PRO A N 1
ATOM 2631 C CA . PRO A 1 344 ? -8.315 -2.599 16.856 1.00 95.50 344 PRO A CA 1
ATOM 2632 C C . PRO A 1 344 ? -8.956 -3.909 17.382 1.00 95.50 344 PRO A C 1
ATOM 2634 O O . PRO A 1 344 ? -9.804 -3.880 18.273 1.00 95.50 344 PRO A O 1
ATOM 2637 N N . PHE A 1 345 ? -8.661 -5.044 16.748 1.00 94.00 345 PHE A N 1
ATOM 2638 C CA . PHE A 1 345 ? -9.118 -6.396 17.072 1.00 94.00 345 PHE A CA 1
ATOM 2639 C C . PHE A 1 345 ? -8.095 -7.492 16.662 1.00 94.00 345 PHE A C 1
ATOM 2641 O O . PHE A 1 345 ? -8.448 -8.678 16.687 1.00 94.00 345 PHE A O 1
ATOM 2648 N N . ASP A 1 346 ? -6.872 -7.149 16.232 1.00 95.06 346 ASP A N 1
ATOM 2649 C CA . ASP A 1 346 ? -5.771 -8.108 16.057 1.00 95.06 346 ASP A CA 1
ATOM 2650 C C . ASP A 1 346 ? -4.453 -7.559 16.661 1.00 95.06 346 ASP A C 1
ATOM 2652 O O . ASP A 1 346 ? -3.770 -6.778 15.993 1.00 95.06 346 ASP A O 1
ATOM 2656 N N . PRO A 1 347 ? -4.013 -8.053 17.846 1.00 95.00 347 PRO A N 1
ATOM 2657 C CA . PRO A 1 347 ? -2.893 -7.514 18.637 1.00 95.00 347 PRO A CA 1
ATOM 2658 C C . PRO A 1 347 ? -1.508 -7.900 18.088 1.00 95.00 347 PRO A C 1
ATOM 2660 O O . PRO A 1 347 ? -0.624 -8.435 18.772 1.00 95.00 347 PRO A O 1
ATOM 2663 N N . LYS A 1 348 ? -1.351 -7.712 16.783 1.00 95.56 348 LYS A N 1
ATOM 2664 C CA . LYS A 1 348 ? -0.138 -7.865 15.982 1.00 95.56 348 LYS A CA 1
ATOM 2665 C C . LYS A 1 348 ? -0.035 -6.784 14.905 1.00 95.56 348 LYS A C 1
ATOM 2667 O O . LYS A 1 348 ? 1.038 -6.674 14.324 1.00 95.56 348 LYS A O 1
ATOM 2672 N N . GLU A 1 349 ? -1.104 -6.037 14.618 1.00 96.25 349 GLU A N 1
ATOM 2673 C CA . GLU A 1 349 ? -1.175 -5.083 13.511 1.00 96.25 349 GLU A CA 1
ATOM 2674 C C . GLU A 1 349 ? -1.836 -3.773 13.959 1.00 96.25 349 GLU A C 1
ATOM 2676 O O . GLU A 1 349 ? -3.049 -3.695 14.054 1.00 96.25 349 GLU A O 1
ATOM 2681 N N . TRP A 1 350 ? -1.043 -2.724 14.177 1.00 95.12 350 TRP A N 1
ATOM 2682 C CA . TRP A 1 350 ? -1.532 -1.413 14.640 1.00 95.12 350 TRP A CA 1
ATOM 2683 C C . TRP A 1 350 ? -1.482 -0.315 13.563 1.00 95.12 350 TRP A C 1
ATOM 2685 O O . TRP A 1 350 ? -1.874 0.836 13.784 1.00 95.12 350 TRP A O 1
ATOM 2695 N N . SER A 1 351 ? -0.917 -0.623 12.392 1.00 95.19 351 SER A N 1
ATOM 2696 C CA . SER A 1 351 ? -0.613 0.354 11.344 1.00 95.19 351 SER A CA 1
ATOM 2697 C C . SER A 1 351 ? -0.888 -0.188 9.948 1.00 95.19 351 SER A C 1
ATOM 2699 O O . SER A 1 351 ? -0.740 -1.380 9.699 1.00 95.19 351 SER A O 1
ATOM 2701 N N . ASP A 1 352 ? -1.318 0.736 9.094 1.00 95.19 352 ASP A N 1
ATOM 2702 C CA . ASP A 1 352 ? -1.796 0.546 7.725 1.00 95.19 352 ASP A CA 1
ATOM 2703 C C . ASP A 1 352 ? -1.421 1.824 6.953 1.00 95.19 352 ASP A C 1
ATOM 2705 O O . ASP A 1 352 ? -2.147 2.838 6.953 1.00 95.19 352 ASP A O 1
ATOM 2709 N N . ILE A 1 353 ? -0.183 1.865 6.454 1.00 94.31 353 ILE A N 1
ATOM 2710 C CA . ILE A 1 353 ? 0.400 3.081 5.871 1.00 94.31 353 ILE A CA 1
ATOM 2711 C C . ILE A 1 353 ? -0.271 3.424 4.529 1.00 94.31 353 ILE A C 1
ATOM 2713 O O . ILE A 1 353 ? -0.727 4.571 4.375 1.00 94.31 353 ILE A O 1
ATOM 2717 N N . ASP A 1 354 ? -0.421 2.458 3.619 1.00 93.88 354 ASP A N 1
ATOM 2718 C CA . ASP A 1 354 ? -0.977 2.650 2.269 1.00 93.88 354 ASP A CA 1
ATOM 2719 C C . ASP A 1 354 ? -2.529 2.662 2.229 1.00 93.88 354 ASP A C 1
ATOM 2721 O O . ASP A 1 354 ? -3.113 3.534 1.571 1.00 93.88 354 ASP A O 1
ATOM 2725 N N . LYS A 1 355 ? -3.184 1.824 3.052 1.00 94.88 355 LYS A N 1
ATOM 2726 C CA . LYS A 1 355 ? -4.640 1.564 3.157 1.00 94.88 355 LYS A CA 1
ATOM 2727 C C . LYS A 1 355 ? -5.217 0.545 2.176 1.00 94.88 355 LYS A C 1
ATOM 2729 O O . LYS A 1 355 ? -6.372 0.692 1.754 1.00 94.88 355 LYS A O 1
ATOM 2734 N N . ASP A 1 356 ? -4.469 -0.517 1.879 1.00 93.81 356 ASP A N 1
ATOM 2735 C CA . ASP A 1 356 ? -4.998 -1.742 1.261 1.00 93.81 356 ASP A CA 1
ATOM 2736 C C . ASP A 1 356 ? -5.849 -2.586 2.246 1.00 93.81 356 ASP A C 1
ATOM 2738 O O . ASP A 1 356 ? -6.860 -3.178 1.841 1.00 93.81 356 ASP A O 1
ATOM 2742 N N . GLY A 1 357 ? -5.520 -2.553 3.546 1.00 93.44 357 GLY A N 1
ATOM 2743 C CA . GLY A 1 357 ? -6.193 -3.315 4.605 1.00 93.44 357 GLY A CA 1
ATOM 2744 C C . GLY A 1 357 ? -5.453 -4.571 5.095 1.00 93.44 357 GLY A C 1
ATOM 2745 O O . GLY A 1 357 ? -6.079 -5.432 5.724 1.00 93.44 357 GLY A O 1
ATOM 2746 N N . ILE A 1 358 ? -4.153 -4.688 4.828 1.00 94.50 358 ILE A N 1
ATOM 2747 C CA . ILE A 1 358 ? -3.201 -5.613 5.453 1.00 94.50 358 ILE A CA 1
ATOM 2748 C C . ILE A 1 358 ? -2.320 -4.813 6.426 1.00 94.50 358 ILE A C 1
ATOM 2750 O O . ILE A 1 358 ? -1.933 -3.683 6.155 1.00 94.50 358 ILE A O 1
ATOM 2754 N N . GLY A 1 359 ? -2.017 -5.387 7.592 1.00 95.69 359 GLY A N 1
ATOM 2755 C CA . GLY A 1 359 ? -1.199 -4.717 8.602 1.00 95.69 359 GLY A CA 1
ATOM 2756 C C . GLY A 1 359 ? 0.293 -4.681 8.281 1.00 95.69 359 GLY A C 1
ATOM 2757 O O . GLY A 1 359 ? 0.856 -5.666 7.795 1.00 95.69 359 GLY A O 1
ATOM 2758 N N . ASP A 1 360 ? 0.935 -3.567 8.638 1.00 95.38 360 ASP A N 1
ATOM 2759 C CA . ASP A 1 360 ? 2.358 -3.275 8.440 1.00 95.38 360 ASP A CA 1
ATOM 2760 C C . ASP A 1 360 ? 3.327 -4.423 8.833 1.00 95.38 360 ASP A C 1
ATOM 2762 O O . ASP A 1 360 ? 4.410 -4.545 8.255 1.00 95.38 360 ASP A O 1
ATOM 2766 N N . ASN A 1 361 ? 3.010 -5.265 9.827 1.00 94.00 361 ASN A N 1
ATOM 2767 C CA . ASN A 1 361 ? 3.909 -6.348 10.255 1.00 94.00 361 ASN A CA 1
ATOM 2768 C C . ASN A 1 361 ? 3.720 -7.648 9.451 1.00 94.00 361 ASN A C 1
ATOM 2770 O O . ASN A 1 361 ? 4.622 -8.496 9.440 1.00 94.00 361 ASN A O 1
ATOM 2774 N N . ALA A 1 362 ? 2.571 -7.814 8.792 1.00 94.62 362 ALA A N 1
ATOM 2775 C CA . ALA A 1 362 ? 2.268 -8.926 7.894 1.00 94.62 362 ALA A CA 1
ATOM 2776 C C . ALA A 1 362 ? 2.555 -8.603 6.418 1.00 94.62 362 ALA A C 1
ATOM 2778 O O . ALA A 1 362 ? 2.774 -9.527 5.627 1.00 94.62 362 ALA A O 1
ATOM 2779 N N . ASP A 1 363 ? 2.537 -7.321 6.059 1.00 95.00 363 ASP A N 1
ATOM 2780 C CA . ASP A 1 363 ? 2.600 -6.847 4.684 1.00 95.00 363 ASP A CA 1
ATOM 2781 C C . ASP A 1 363 ? 4.015 -6.883 4.038 1.00 95.00 363 ASP A C 1
ATOM 2783 O O . ASP A 1 363 ? 5.069 -6.900 4.689 1.00 95.00 363 ASP A O 1
ATOM 2787 N N . LEU A 1 364 ? 4.040 -6.944 2.703 1.00 94.94 364 LEU A N 1
ATOM 2788 C CA . LEU A 1 364 ? 5.216 -7.052 1.847 1.00 94.94 364 LEU A CA 1
ATOM 2789 C C . LEU A 1 364 ? 5.516 -5.795 1.006 1.00 94.94 364 LEU A C 1
ATOM 2791 O O . LEU A 1 364 ? 6.569 -5.795 0.372 1.00 94.94 364 LEU A O 1
ATOM 2795 N N . GLU A 1 365 ? 4.677 -4.758 1.000 1.00 94.44 365 GLU A N 1
ATOM 2796 C CA . GLU A 1 365 ? 4.721 -3.575 0.118 1.00 94.44 365 GLU A CA 1
ATOM 2797 C C . GLU A 1 365 ? 4.068 -2.357 0.819 1.00 94.44 365 GLU A C 1
ATOM 2799 O O . GLU A 1 365 ? 2.972 -1.926 0.480 1.00 94.44 365 GLU A O 1
ATOM 2804 N N . ARG A 1 366 ? 4.706 -1.852 1.888 1.00 95.56 366 ARG A N 1
ATOM 2805 C CA . ARG A 1 366 ? 3.981 -1.173 2.984 1.00 95.56 366 ARG A CA 1
ATOM 2806 C C . ARG A 1 366 ? 3.428 0.213 2.699 1.00 95.56 366 ARG A C 1
ATOM 2808 O O . ARG A 1 366 ? 2.697 0.738 3.534 1.00 95.56 366 ARG A O 1
ATOM 2815 N N . ASP A 1 367 ? 3.832 0.859 1.616 1.00 94.81 367 ASP A N 1
ATOM 2816 C CA . ASP A 1 367 ? 3.478 2.256 1.366 1.00 94.81 367 ASP A CA 1
ATOM 2817 C C . ASP A 1 367 ? 2.806 2.530 0.012 1.00 94.81 367 ASP A C 1
ATOM 2819 O O . ASP A 1 367 ? 2.385 3.668 -0.237 1.00 94.81 367 ASP A O 1
ATOM 2823 N N . GLY A 1 368 ? 2.577 1.481 -0.785 1.00 94.31 368 GLY A N 1
ATOM 2824 C CA . GLY A 1 368 ? 1.801 1.521 -2.021 1.00 94.31 368 GLY A CA 1
ATOM 2825 C C . GLY A 1 368 ? 2.572 2.069 -3.224 1.00 94.31 368 GLY A C 1
ATOM 2826 O O . GLY A 1 368 ? 1.945 2.528 -4.189 1.00 94.31 368 GLY A O 1
ATOM 2827 N N . ASP A 1 369 ? 3.911 2.075 -3.179 1.00 94.00 369 ASP A N 1
ATOM 2828 C CA . ASP A 1 369 ? 4.764 2.444 -4.315 1.00 94.00 369 ASP A CA 1
ATOM 2829 C C . ASP A 1 369 ? 4.956 1.308 -5.344 1.00 94.00 369 ASP A C 1
ATOM 2831 O O . ASP A 1 369 ? 5.291 1.593 -6.497 1.00 94.00 369 ASP A O 1
ATOM 2835 N N . ASN A 1 370 ? 4.524 0.082 -5.008 1.00 92.88 370 ASN A N 1
ATOM 2836 C CA . ASN A 1 370 ? 4.597 -1.188 -5.760 1.00 92.88 370 ASN A CA 1
ATOM 2837 C C . ASN A 1 370 ? 5.945 -1.938 -5.657 1.00 92.88 370 ASN A C 1
ATOM 2839 O O . ASN A 1 370 ? 6.069 -3.031 -6.220 1.00 92.88 370 ASN A O 1
ATOM 2843 N N . ILE A 1 371 ? 6.937 -1.433 -4.914 1.00 95.25 371 ILE A N 1
ATOM 2844 C CA . ILE A 1 371 ? 8.215 -2.118 -4.677 1.00 95.25 371 ILE A CA 1
ATOM 2845 C C . ILE A 1 371 ? 8.207 -2.825 -3.321 1.00 95.25 371 ILE A C 1
ATOM 2847 O O . ILE A 1 371 ? 8.005 -2.234 -2.268 1.00 95.25 371 ILE A O 1
ATOM 2851 N N . SER A 1 372 ? 8.508 -4.127 -3.313 1.00 95.50 372 SER A N 1
ATOM 2852 C CA . SER A 1 372 ? 8.441 -4.883 -2.057 1.00 95.50 372 SER A CA 1
ATOM 2853 C C . SER A 1 372 ? 9.433 -4.399 -0.982 1.00 95.50 372 SER A C 1
ATOM 2855 O O . SER A 1 372 ? 10.625 -4.193 -1.251 1.00 95.50 372 SER A O 1
ATOM 2857 N N . ASN A 1 373 ? 8.968 -4.418 0.274 1.00 94.50 373 ASN A N 1
ATOM 2858 C CA . ASN A 1 373 ? 9.704 -4.211 1.530 1.00 94.50 373 ASN A CA 1
ATOM 2859 C C . ASN A 1 373 ? 11.097 -4.889 1.531 1.00 94.50 373 ASN A C 1
ATOM 2861 O O . ASN A 1 373 ? 12.048 -4.418 2.159 1.00 94.50 373 ASN A O 1
ATOM 2865 N N . ALA A 1 374 ? 11.235 -6.032 0.846 1.00 95.75 374 ALA A N 1
ATOM 2866 C CA . ALA A 1 374 ? 12.475 -6.796 0.747 1.00 95.75 374 ALA A CA 1
ATOM 2867 C C . ALA A 1 374 ? 13.495 -6.213 -0.252 1.00 95.75 374 ALA A C 1
ATOM 2869 O O . ALA A 1 374 ? 14.696 -6.239 0.033 1.00 95.75 374 ALA A O 1
ATOM 2870 N N . TYR A 1 375 ? 13.048 -5.699 -1.403 1.00 96.38 375 TYR A N 1
ATOM 2871 C CA . TYR A 1 375 ? 13.920 -5.042 -2.385 1.00 96.38 375 TYR A CA 1
ATOM 2872 C C . TYR A 1 375 ? 14.386 -3.679 -1.886 1.00 96.38 375 TYR A C 1
ATOM 2874 O O . TYR A 1 375 ? 15.568 -3.350 -1.990 1.00 96.38 375 TYR A O 1
ATOM 2882 N N . GLU A 1 376 ? 13.492 -2.937 -1.247 1.00 95.94 376 GLU A N 1
ATOM 2883 C CA . GLU A 1 376 ? 13.803 -1.660 -0.624 1.00 95.94 376 GLU A CA 1
ATOM 2884 C C . GLU A 1 376 ? 14.889 -1.754 0.450 1.00 95.94 376 GLU A C 1
ATOM 2886 O O . GLU A 1 376 ? 15.927 -1.093 0.361 1.00 95.94 376 GLU A O 1
ATOM 2891 N N . LEU A 1 377 ? 14.729 -2.665 1.417 1.00 94.81 377 LEU A N 1
ATOM 2892 C CA . LEU A 1 377 ? 15.747 -2.927 2.442 1.00 94.81 377 LEU A CA 1
ATOM 2893 C C . LEU A 1 377 ? 17.073 -3.446 1.854 1.00 94.81 377 LEU A C 1
ATOM 2895 O O . LEU A 1 377 ? 18.123 -3.312 2.491 1.00 94.81 377 LEU A O 1
ATOM 2899 N N . GLN A 1 378 ? 17.049 -4.030 0.652 1.00 96.44 378 GLN A N 1
ATOM 2900 C CA . GLN A 1 378 ? 18.241 -4.462 -0.080 1.00 96.44 378 GLN A CA 1
ATOM 2901 C C . GLN A 1 378 ? 18.945 -3.302 -0.813 1.00 96.44 378 GLN A C 1
ATOM 2903 O O . GLN A 1 378 ? 20.170 -3.347 -0.967 1.00 96.44 378 GLN A O 1
ATOM 2908 N N . LEU A 1 379 ? 18.212 -2.263 -1.226 1.00 95.75 379 LEU A N 1
ATOM 2909 C CA . LEU A 1 379 ? 18.738 -1.082 -1.926 1.00 95.75 379 LEU A CA 1
ATOM 2910 C C . LEU A 1 379 ? 19.018 0.111 -0.994 1.00 95.75 379 LEU A C 1
ATOM 2912 O O . LEU A 1 379 ? 19.856 0.957 -1.314 1.00 95.75 379 LEU A O 1
ATOM 2916 N N . GLY A 1 380 ? 18.405 0.134 0.190 1.00 94.25 380 GLY A N 1
ATOM 2917 C CA . GLY A 1 380 ? 18.574 1.167 1.213 1.00 94.25 380 GLY A CA 1
ATOM 2918 C C . GLY A 1 380 ? 17.568 2.318 1.129 1.00 94.25 380 GLY A C 1
ATOM 2919 O O . GLY A 1 380 ? 17.900 3.419 1.574 1.00 94.25 380 GLY A O 1
ATOM 2920 N N . THR A 1 381 ? 16.389 2.075 0.556 1.00 95.94 381 THR A N 1
ATOM 2921 C CA . THR A 1 381 ? 15.223 2.974 0.608 1.00 95.94 381 THR A CA 1
ATOM 2922 C C . THR A 1 381 ? 14.437 2.763 1.917 1.00 95.94 381 THR A C 1
ATOM 2924 O O . THR A 1 381 ? 14.852 1.960 2.763 1.00 95.94 381 THR A O 1
ATOM 2927 N N . ASP A 1 382 ? 13.402 3.569 2.164 1.00 95.75 382 ASP A N 1
ATOM 2928 C CA . ASP A 1 382 ? 12.648 3.593 3.426 1.00 95.75 382 ASP A CA 1
ATOM 2929 C C . ASP A 1 382 ? 11.223 3.041 3.228 1.00 95.75 382 ASP A C 1
ATOM 2931 O O . ASP A 1 382 ? 10.365 3.816 2.803 1.00 95.75 382 ASP A O 1
ATOM 2935 N N . PRO A 1 383 ? 10.968 1.759 3.574 1.00 95.88 383 PRO A N 1
ATOM 2936 C CA . PRO A 1 383 ? 9.741 1.022 3.246 1.00 95.88 383 PRO A CA 1
ATOM 2937 C C . PRO A 1 383 ? 8.564 1.372 4.165 1.00 95.88 383 PRO A C 1
ATOM 2939 O O . PRO A 1 383 ? 8.063 0.535 4.923 1.00 95.88 383 PRO A O 1
ATOM 2942 N N . ASN A 1 384 ? 8.271 2.666 4.225 1.00 95.75 384 ASN A N 1
ATOM 2943 C CA . ASN A 1 384 ? 7.285 3.355 5.060 1.00 95.75 384 ASN A CA 1
ATOM 2944 C C . ASN A 1 384 ? 6.971 4.766 4.476 1.00 95.75 384 ASN A C 1
ATOM 2946 O O . ASN A 1 384 ? 6.448 5.635 5.183 1.00 95.75 384 ASN A O 1
ATOM 2950 N N . ASN A 1 385 ? 7.416 5.062 3.250 1.00 95.94 385 ASN A N 1
ATOM 2951 C CA . ASN A 1 385 ? 7.432 6.368 2.599 1.00 95.94 385 ASN A CA 1
ATOM 2952 C C . ASN A 1 385 ? 7.517 6.215 1.053 1.00 95.94 385 ASN A C 1
ATOM 2954 O O . ASN A 1 385 ? 8.629 6.152 0.522 1.00 95.94 385 ASN A O 1
ATOM 2958 N N . PRO A 1 386 ? 6.403 6.354 0.305 1.00 94.38 386 PRO A N 1
ATOM 2959 C CA . PRO A 1 386 ? 6.332 6.022 -1.129 1.00 94.38 386 PRO A CA 1
ATOM 2960 C C . PRO A 1 386 ? 7.011 7.061 -2.045 1.00 94.38 386 PRO A C 1
ATOM 2962 O O . PRO A 1 386 ? 7.044 6.948 -3.267 1.00 94.38 386 PRO A O 1
ATOM 2965 N N . GLU A 1 387 ? 7.574 8.124 -1.462 1.00 95.25 387 GLU A N 1
ATOM 2966 C CA . GLU A 1 387 ? 8.489 9.054 -2.140 1.00 95.25 387 GLU A CA 1
ATOM 2967 C C . GLU A 1 387 ? 9.958 8.569 -2.046 1.00 95.25 387 GLU A C 1
ATOM 2969 O O . GLU A 1 387 ? 10.877 9.288 -2.448 1.00 95.25 387 GLU A O 1
ATOM 2974 N N . SER A 1 388 ? 10.205 7.383 -1.467 1.00 95.31 388 SER A N 1
ATOM 2975 C CA . SER A 1 388 ? 11.522 6.737 -1.383 1.00 95.31 388 SER A CA 1
ATOM 2976 C C . SER A 1 388 ? 11.809 5.752 -2.521 1.00 95.31 388 SER A C 1
ATOM 2978 O O . SER A 1 388 ? 12.941 5.260 -2.573 1.00 95.31 388 SER A O 1
ATOM 2980 N N . VAL A 1 389 ? 10.833 5.502 -3.401 1.00 92.94 389 VAL A N 1
ATOM 2981 C CA . VAL A 1 389 ? 10.847 4.473 -4.450 1.00 92.94 389 VAL A CA 1
ATOM 2982 C C . VAL A 1 389 ? 12.197 4.356 -5.187 1.00 92.94 389 VAL A C 1
ATOM 2984 O O . VAL A 1 389 ? 12.725 5.355 -5.703 1.00 92.94 389 VAL A O 1
ATOM 2987 N N . PRO A 1 390 ? 12.817 3.161 -5.244 1.00 94.88 390 PRO A N 1
ATOM 2988 C CA . PRO A 1 390 ? 13.960 2.922 -6.119 1.00 94.88 390 PRO A CA 1
ATOM 2989 C C . PRO A 1 390 ? 13.505 2.899 -7.593 1.00 94.88 390 PRO A C 1
ATOM 2991 O O . PRO A 1 390 ? 12.359 2.565 -7.868 1.00 94.88 390 PRO A O 1
ATOM 2994 N N . PRO A 1 391 ? 14.371 3.229 -8.571 1.00 93.88 391 PRO A N 1
ATOM 2995 C CA . PRO A 1 391 ? 13.986 3.172 -9.980 1.00 93.88 391 PRO A CA 1
ATOM 2996 C C . PRO A 1 391 ? 13.555 1.766 -10.408 1.00 93.88 391 PRO A C 1
ATOM 2998 O O . PRO A 1 391 ? 14.279 0.806 -10.156 1.00 93.88 391 PRO A O 1
ATOM 3001 N N . ASP A 1 392 ? 12.411 1.706 -11.075 1.00 93.75 392 ASP A N 1
ATOM 3002 C CA . ASP A 1 392 ? 11.824 0.585 -11.806 1.00 93.75 392 ASP A CA 1
ATOM 3003 C C . ASP A 1 392 ? 11.397 1.176 -13.170 1.00 93.75 392 ASP A C 1
ATOM 3005 O O . ASP A 1 392 ? 10.907 2.317 -13.225 1.00 93.75 392 ASP A O 1
ATOM 3009 N N . PHE A 1 393 ? 11.704 0.486 -14.271 1.00 93.62 393 PHE A N 1
ATOM 3010 C CA . PHE A 1 393 ? 11.610 1.024 -15.632 1.00 93.62 393 PHE A CA 1
ATOM 3011 C C . PHE A 1 393 ? 10.436 0.451 -16.439 1.00 93.62 393 PHE A C 1
ATOM 3013 O O . PHE A 1 393 ? 9.851 1.191 -17.241 1.00 93.62 393 PHE A O 1
ATOM 3020 N N . ASP A 1 394 ? 10.070 -0.816 -16.226 1.00 91.62 394 ASP A N 1
ATOM 3021 C CA . ASP A 1 394 ? 8.927 -1.470 -16.877 1.00 91.62 394 ASP A CA 1
ATOM 3022 C C . ASP A 1 394 ? 7.663 -1.498 -15.986 1.00 91.62 394 ASP A C 1
ATOM 3024 O O . ASP A 1 394 ? 6.546 -1.553 -16.517 1.00 91.62 394 ASP A O 1
ATOM 3028 N N . PHE A 1 395 ? 7.843 -1.334 -14.668 1.00 92.81 395 PHE A N 1
ATOM 3029 C CA . PHE A 1 395 ? 6.848 -1.388 -13.597 1.00 92.81 395 PHE A CA 1
ATOM 3030 C C . PHE A 1 395 ? 6.328 -2.803 -13.252 1.00 92.81 395 PHE A C 1
ATOM 3032 O O . PHE A 1 395 ? 5.137 -2.955 -12.948 1.00 92.81 395 PHE A O 1
ATOM 3039 N N . ASP A 1 396 ? 7.183 -3.838 -13.272 1.00 92.38 396 ASP A N 1
ATOM 3040 C CA . ASP A 1 396 ? 6.861 -5.189 -12.760 1.00 92.38 396 ASP A CA 1
ATOM 3041 C C . ASP A 1 396 ? 6.996 -5.350 -11.228 1.00 92.38 396 ASP A C 1
ATOM 3043 O O . ASP A 1 396 ? 6.443 -6.306 -10.666 1.00 92.38 396 ASP A O 1
ATOM 3047 N N . GLY A 1 397 ? 7.657 -4.406 -10.544 1.00 92.50 397 GLY A N 1
ATOM 3048 C CA . GLY A 1 397 ? 7.913 -4.431 -9.100 1.00 92.50 397 GLY A CA 1
ATOM 3049 C C . GLY A 1 397 ? 9.330 -4.879 -8.704 1.00 92.50 397 GLY A C 1
ATOM 3050 O O . GLY A 1 397 ? 9.634 -4.971 -7.506 1.00 92.50 397 GLY A O 1
ATOM 3051 N N . ILE A 1 398 ? 10.210 -5.167 -9.670 1.00 94.31 398 ILE A N 1
ATOM 3052 C CA . ILE A 1 398 ? 11.637 -5.448 -9.468 1.00 94.31 398 ILE A CA 1
ATOM 3053 C C . ILE A 1 398 ? 12.467 -4.218 -9.901 1.00 94.31 398 ILE A C 1
ATOM 3055 O O . ILE A 1 398 ? 12.574 -3.925 -11.083 1.00 94.31 398 ILE A O 1
ATOM 3059 N N . PRO A 1 399 ? 13.150 -3.509 -8.980 1.00 96.00 399 PRO A N 1
ATOM 3060 C CA . PRO A 1 399 ? 13.892 -2.297 -9.346 1.00 96.00 399 PRO A CA 1
ATOM 3061 C C . PRO A 1 399 ? 15.081 -2.531 -10.301 1.00 96.00 399 PRO A C 1
ATOM 3063 O O . PRO A 1 399 ? 15.800 -3.525 -10.145 1.00 96.00 399 PRO A O 1
ATOM 3066 N N . ASP A 1 400 ? 15.406 -1.533 -11.142 1.00 94.38 400 ASP A N 1
ATOM 3067 C CA . ASP A 1 400 ? 16.527 -1.422 -12.111 1.00 94.38 400 ASP A CA 1
ATOM 3068 C C . ASP A 1 400 ? 17.833 -2.120 -11.671 1.00 94.38 400 ASP A C 1
ATOM 3070 O O . ASP A 1 400 ? 18.619 -2.626 -12.471 1.00 94.38 400 ASP A O 1
ATOM 3074 N N . ALA A 1 401 ? 18.159 -2.023 -10.381 1.00 93.38 401 ALA A N 1
ATOM 3075 C CA . ALA A 1 401 ? 19.425 -2.480 -9.816 1.00 93.38 401 ALA A CA 1
ATOM 3076 C C . ALA A 1 401 ? 19.457 -3.986 -9.486 1.00 93.38 401 ALA A C 1
ATOM 3078 O O . ALA A 1 401 ? 20.531 -4.517 -9.184 1.00 93.38 401 ALA A O 1
ATOM 3079 N N . LEU A 1 402 ? 18.295 -4.644 -9.487 1.00 94.50 402 LEU A N 1
ATOM 3080 C CA . LEU A 1 402 ? 18.075 -6.052 -9.145 1.00 94.50 402 LEU A CA 1
ATOM 3081 C C . LEU A 1 402 ? 17.453 -6.847 -10.303 1.00 94.50 402 LEU A C 1
ATOM 3083 O O . LEU A 1 402 ? 17.609 -8.070 -10.340 1.00 94.50 402 LEU A O 1
ATOM 3087 N N . ASP A 1 403 ? 16.783 -6.153 -11.219 1.00 94.44 403 ASP A N 1
ATOM 3088 C CA . ASP A 1 403 ? 16.118 -6.706 -12.389 1.00 94.44 403 ASP A CA 1
ATOM 3089 C C . ASP A 1 403 ? 17.109 -7.324 -13.408 1.00 94.44 403 ASP A C 1
ATOM 3091 O O . ASP A 1 403 ? 18.126 -6.705 -13.759 1.00 94.44 403 ASP A O 1
ATOM 3095 N N . PRO A 1 404 ? 16.875 -8.565 -13.879 1.00 94.69 404 PRO A N 1
ATOM 3096 C CA . PRO A 1 404 ? 17.617 -9.155 -14.986 1.00 94.69 404 PRO A CA 1
ATOM 3097 C C . PRO A 1 404 ? 17.154 -8.754 -16.408 1.00 94.69 404 PRO A C 1
ATOM 3099 O O . PRO A 1 404 ? 17.901 -9.091 -17.326 1.00 94.69 404 PRO A O 1
ATOM 3102 N N . ASP A 1 405 ? 16.001 -8.103 -16.613 1.00 95.25 405 ASP A N 1
ATOM 3103 C CA . ASP A 1 405 ? 15.306 -7.877 -17.907 1.00 95.25 405 ASP A CA 1
ATOM 3104 C C . ASP A 1 405 ? 14.551 -6.513 -17.884 1.00 95.25 405 ASP A C 1
ATOM 3106 O O . ASP A 1 405 ? 13.327 -6.458 -17.863 1.00 95.25 405 ASP A O 1
ATOM 3110 N N . MET A 1 406 ? 15.306 -5.401 -17.838 1.00 94.75 406 MET A N 1
ATOM 3111 C CA . MET A 1 406 ? 14.896 -4.066 -17.333 1.00 94.75 406 MET A CA 1
ATOM 3112 C C . MET A 1 406 ? 13.776 -3.360 -18.103 1.00 94.75 406 MET A C 1
ATOM 3114 O O . MET A 1 406 ? 13.256 -2.349 -17.640 1.00 94.75 406 MET A O 1
ATOM 3118 N N . ASP A 1 407 ? 13.420 -3.839 -19.287 1.00 94.06 407 ASP A N 1
ATOM 3119 C CA . ASP A 1 407 ? 12.290 -3.315 -20.053 1.00 94.06 407 ASP A CA 1
ATOM 3120 C C . ASP A 1 407 ? 11.291 -4.395 -20.508 1.00 94.06 407 ASP A C 1
ATOM 3122 O O . ASP A 1 407 ? 10.297 -4.076 -21.169 1.00 94.06 407 ASP A O 1
ATOM 3126 N N . ASN A 1 408 ? 11.500 -5.638 -20.052 1.00 94.38 408 ASN A N 1
ATOM 3127 C CA . ASN A 1 408 ? 10.577 -6.766 -20.155 1.00 94.38 408 ASN A CA 1
ATOM 3128 C C . ASN A 1 408 ? 10.206 -7.142 -21.602 1.00 94.38 408 ASN A C 1
ATOM 3130 O O . ASN A 1 408 ? 9.069 -7.526 -21.910 1.00 94.38 408 ASN A O 1
ATOM 3134 N N . ASP A 1 409 ? 11.177 -7.049 -22.515 1.00 93.50 409 ASP A N 1
ATOM 3135 C CA . ASP A 1 409 ? 11.055 -7.569 -23.879 1.00 93.50 409 ASP A CA 1
ATOM 3136 C C . ASP A 1 409 ? 11.420 -9.067 -23.992 1.00 93.50 409 ASP A C 1
ATOM 3138 O O . ASP A 1 409 ? 11.021 -9.744 -24.953 1.00 93.50 409 ASP A O 1
ATOM 3142 N N . GLY A 1 410 ? 12.085 -9.609 -22.962 1.00 94.06 410 GLY A N 1
ATOM 3143 C CA . GLY A 1 410 ? 12.486 -11.008 -22.833 1.00 94.06 410 GLY A CA 1
ATOM 3144 C C . GLY A 1 410 ? 13.974 -11.279 -23.086 1.00 94.06 410 GLY A C 1
ATOM 3145 O O . GLY A 1 410 ? 14.375 -12.456 -23.115 1.00 94.06 410 GLY A O 1
ATOM 3146 N N . TYR A 1 411 ? 14.792 -10.244 -23.298 1.00 93.19 411 TYR A N 1
ATOM 3147 C CA . TYR A 1 411 ? 16.241 -10.338 -23.437 1.00 93.19 411 TYR A CA 1
ATOM 3148 C C . TYR A 1 411 ? 16.954 -9.770 -22.204 1.00 93.19 411 TYR A C 1
ATOM 3150 O O . TYR A 1 411 ? 16.948 -8.581 -21.922 1.00 93.19 411 TYR A O 1
ATOM 3158 N N . LEU A 1 412 ? 17.665 -10.641 -21.478 1.00 95.75 412 LEU A N 1
ATOM 3159 C CA . LEU A 1 412 ? 18.341 -10.228 -20.244 1.00 95.75 412 LEU A CA 1
ATOM 3160 C C . LEU A 1 412 ? 19.354 -9.089 -20.471 1.00 95.75 412 LEU A C 1
ATOM 3162 O O . LEU A 1 412 ? 20.181 -9.184 -21.382 1.00 95.75 412 LEU A O 1
ATOM 3166 N N . ASN A 1 413 ? 19.428 -8.159 -19.515 1.00 92.31 413 ASN A N 1
ATOM 3167 C CA . ASN A 1 413 ? 20.315 -6.981 -19.431 1.00 92.31 413 ASN A CA 1
ATOM 3168 C C . ASN A 1 413 ? 21.820 -7.241 -19.696 1.00 92.31 413 ASN A C 1
ATOM 3170 O O . ASN A 1 413 ? 22.599 -6.312 -19.890 1.00 92.31 413 ASN A O 1
ATOM 3174 N N . GLU A 1 414 ? 22.267 -8.500 -19.636 1.00 94.50 414 GLU A N 1
ATOM 3175 C CA . GLU A 1 414 ? 23.644 -8.942 -19.924 1.00 94.50 414 GLU A CA 1
ATOM 3176 C C . GLU A 1 414 ? 23.864 -9.473 -21.360 1.00 94.50 414 GLU A C 1
ATOM 3178 O O . GLU A 1 414 ? 24.960 -9.943 -21.679 1.00 94.50 414 GLU A O 1
ATOM 3183 N N . LYS A 1 415 ? 22.825 -9.465 -22.202 1.00 93.19 415 LYS A N 1
ATOM 3184 C CA . LYS A 1 415 ? 22.823 -9.956 -23.595 1.00 93.19 415 LYS A CA 1
ATOM 3185 C C . LYS A 1 415 ? 22.143 -9.006 -24.575 1.00 93.19 415 LYS A C 1
ATOM 3187 O O . LYS A 1 415 ? 22.442 -9.092 -25.759 1.00 93.19 415 LYS A O 1
ATOM 3192 N N . ASP A 1 416 ? 21.235 -8.182 -24.077 1.00 93.62 416 ASP A N 1
ATOM 3193 C CA . ASP A 1 416 ? 20.605 -7.097 -24.810 1.00 93.62 416 ASP A CA 1
ATOM 3194 C C . ASP A 1 416 ? 21.601 -5.940 -25.070 1.00 93.62 416 ASP A C 1
ATOM 3196 O O . ASP A 1 416 ? 22.449 -5.622 -24.228 1.00 93.62 416 ASP A O 1
ATOM 3200 N N . ALA A 1 417 ? 21.517 -5.347 -26.263 1.00 94.25 417 ALA A N 1
ATOM 3201 C CA . ALA A 1 417 ? 22.258 -4.162 -26.682 1.00 94.25 417 ALA A CA 1
ATOM 3202 C C . ALA A 1 417 ? 21.657 -2.838 -26.158 1.00 94.25 417 ALA A C 1
ATOM 3204 O O . ALA A 1 417 ? 22.414 -1.902 -25.882 1.00 94.25 417 ALA A O 1
ATOM 3205 N N . PHE A 1 418 ? 20.336 -2.760 -25.945 1.00 94.88 418 PHE A N 1
ATOM 3206 C CA . PHE A 1 418 ? 19.641 -1.574 -25.433 1.00 94.88 418 PHE A CA 1
ATOM 3207 C C . PHE A 1 418 ? 18.693 -1.874 -24.242 1.00 94.88 418 PHE A C 1
ATOM 3209 O O . PHE A 1 418 ? 17.501 -1.618 -24.396 1.00 94.88 418 PHE A O 1
ATOM 3216 N N . PRO A 1 419 ? 19.205 -2.223 -23.030 1.00 94.12 419 PRO A N 1
ATOM 3217 C CA . PRO A 1 419 ? 18.426 -2.605 -21.819 1.00 94.12 419 PRO A CA 1
ATOM 3218 C C . PRO A 1 419 ? 17.494 -1.559 -21.175 1.00 94.12 419 PRO A C 1
ATOM 3220 O O . PRO A 1 419 ? 17.402 -1.494 -19.949 1.00 94.12 419 PRO A O 1
ATOM 3223 N N . ARG A 1 420 ? 16.919 -0.653 -21.974 1.00 93.44 420 ARG A N 1
ATOM 3224 C CA . ARG A 1 420 ? 15.978 0.444 -21.662 1.00 93.44 420 ARG A CA 1
ATOM 3225 C C . ARG A 1 420 ? 15.145 0.841 -22.898 1.00 93.44 420 ARG A C 1
ATOM 3227 O O . ARG A 1 420 ? 14.756 2.006 -23.041 1.00 93.44 420 ARG A O 1
ATOM 3234 N N . ASN A 1 421 ? 14.945 -0.066 -23.846 1.00 93.44 421 ASN A N 1
ATOM 3235 C CA . ASN A 1 421 ? 14.178 0.123 -25.067 1.00 93.44 421 ASN A CA 1
ATOM 3236 C C . ASN A 1 421 ? 13.631 -1.219 -25.603 1.00 93.44 421 ASN A C 1
ATOM 3238 O O . ASN A 1 421 ? 14.155 -1.725 -26.593 1.00 93.44 421 ASN A O 1
ATOM 3242 N N . ALA A 1 422 ? 12.510 -1.684 -25.026 1.00 93.62 422 ALA A N 1
ATOM 3243 C CA . ALA A 1 422 ? 11.756 -2.933 -25.290 1.00 93.62 422 ALA A CA 1
ATOM 3244 C C . ALA A 1 422 ? 11.202 -3.151 -26.724 1.00 93.62 422 ALA A C 1
ATOM 3246 O O . ALA A 1 422 ? 10.032 -3.482 -26.959 1.00 93.62 422 ALA A O 1
ATOM 3247 N N . LYS A 1 423 ? 12.022 -2.836 -27.715 1.00 94.81 423 LYS A N 1
ATOM 3248 C CA . LYS A 1 423 ? 11.818 -2.903 -29.163 1.00 94.81 423 LYS A CA 1
ATOM 3249 C C . LYS A 1 423 ? 13.119 -3.224 -29.889 1.00 94.81 423 LYS A C 1
ATOM 3251 O O . LYS A 1 423 ? 13.055 -3.510 -31.077 1.00 94.81 423 LYS A O 1
ATOM 3256 N N . GLU A 1 424 ? 14.266 -3.119 -29.224 1.00 94.69 424 GLU A N 1
ATOM 3257 C CA . GLU A 1 424 ? 15.594 -3.200 -29.817 1.00 94.69 424 GLU A CA 1
ATOM 3258 C C . GLU A 1 424 ? 16.506 -4.006 -28.888 1.00 94.69 424 GLU A C 1
ATOM 3260 O O . GLU A 1 424 ? 17.161 -3.440 -28.028 1.00 94.69 424 GLU A O 1
ATOM 3265 N N . TRP A 1 425 ? 16.558 -5.324 -29.068 1.00 94.19 425 TRP A N 1
ATOM 3266 C CA . TRP A 1 425 ? 17.374 -6.225 -28.238 1.00 94.19 425 TRP A CA 1
ATOM 3267 C C . TRP A 1 425 ? 18.781 -6.505 -28.807 1.00 94.19 425 TRP A C 1
ATOM 3269 O O . TRP A 1 425 ? 19.545 -7.311 -28.269 1.00 94.19 425 TRP A O 1
ATOM 3279 N N . SER A 1 426 ? 19.094 -5.945 -29.980 1.00 93.38 426 SER A N 1
ATOM 3280 C CA . SER A 1 426 ? 20.240 -6.328 -30.813 1.00 93.38 426 SER A CA 1
ATOM 3281 C C . SER A 1 426 ? 20.730 -5.147 -31.652 1.00 93.38 426 SER A C 1
ATOM 3283 O O . SER A 1 426 ? 19.930 -4.313 -32.076 1.00 93.38 426 SER A O 1
ATOM 3285 N N . ASP A 1 427 ? 22.048 -5.108 -31.836 1.00 93.44 427 ASP A N 1
ATOM 3286 C CA . ASP A 1 427 ? 22.843 -4.087 -32.525 1.00 93.44 427 ASP A CA 1
ATOM 3287 C C . ASP A 1 427 ? 23.950 -4.841 -33.284 1.00 93.44 427 ASP A C 1
ATOM 3289 O O . ASP A 1 427 ? 24.988 -5.212 -32.712 1.00 93.44 427 ASP A O 1
ATOM 3293 N N . LEU A 1 428 ? 23.651 -5.250 -34.520 1.00 93.69 428 LEU A N 1
ATOM 3294 C CA . LEU A 1 428 ? 24.470 -6.209 -35.265 1.00 93.69 428 LEU A CA 1
ATOM 3295 C C . LEU A 1 428 ? 25.784 -5.601 -35.793 1.00 93.69 428 LEU A C 1
ATOM 3297 O O . LEU A 1 428 ? 26.819 -6.273 -35.719 1.00 93.69 428 LEU A O 1
ATOM 3301 N N . ASP A 1 429 ? 25.778 -4.351 -36.266 1.00 91.88 429 ASP A N 1
ATOM 3302 C CA . ASP A 1 429 ? 26.973 -3.649 -36.767 1.00 91.88 429 ASP A CA 1
ATOM 3303 C C . ASP A 1 429 ? 27.717 -2.845 -35.671 1.00 91.88 429 ASP A C 1
ATOM 3305 O O . ASP A 1 429 ? 28.946 -2.717 -35.732 1.00 91.88 429 ASP A O 1
ATOM 3309 N N . ASN A 1 430 ? 27.013 -2.460 -34.593 1.00 92.62 430 ASN A N 1
ATOM 3310 C CA . ASN A 1 430 ? 27.472 -1.669 -33.440 1.00 92.62 430 ASN A CA 1
ATOM 3311 C C . ASN A 1 430 ? 27.537 -0.138 -33.688 1.00 92.62 430 ASN A C 1
ATOM 3313 O O . ASN A 1 430 ? 28.378 0.542 -33.080 1.00 92.62 430 ASN A O 1
ATOM 3317 N N . ASP A 1 431 ? 26.663 0.426 -34.538 1.00 92.19 431 ASP A N 1
ATOM 3318 C CA . ASP A 1 431 ? 26.473 1.883 -34.708 1.00 92.19 431 ASP A CA 1
ATOM 3319 C C . ASP A 1 431 ? 25.687 2.546 -33.551 1.00 92.19 431 ASP A C 1
ATOM 3321 O O . ASP A 1 431 ? 25.934 3.718 -33.225 1.00 92.19 431 ASP A O 1
ATOM 3325 N N . GLY A 1 432 ? 24.817 1.791 -32.866 1.00 91.94 432 GLY A N 1
ATOM 3326 C CA . GLY A 1 432 ? 23.956 2.278 -31.783 1.00 91.94 432 GLY A CA 1
ATOM 3327 C C . GLY A 1 432 ? 22.497 2.571 -32.170 1.00 91.94 432 GLY A C 1
ATOM 3328 O O . GLY A 1 432 ? 21.790 3.240 -31.404 1.00 91.94 432 GLY A O 1
ATOM 3329 N N . ILE A 1 433 ? 22.033 2.085 -33.321 1.00 92.12 433 ILE A N 1
ATOM 3330 C CA . ILE A 1 433 ? 20.628 1.930 -33.713 1.00 92.12 433 ILE A CA 1
ATOM 3331 C C . ILE A 1 433 ? 20.274 0.435 -33.628 1.00 92.12 433 ILE A C 1
ATOM 3333 O O . ILE A 1 433 ? 21.080 -0.430 -33.939 1.00 92.12 433 ILE A O 1
ATOM 3337 N N . GLY A 1 434 ? 19.065 0.113 -33.167 1.00 94.25 434 GLY A N 1
ATOM 3338 C CA . GLY A 1 434 ? 18.643 -1.279 -33.009 1.00 94.25 434 GLY A CA 1
ATOM 3339 C C . GLY A 1 434 ? 18.147 -1.949 -34.288 1.00 94.25 434 GLY A C 1
ATOM 3340 O O . GLY A 1 434 ? 17.472 -1.316 -35.105 1.00 94.25 434 GLY A O 1
ATOM 3341 N N . ASP A 1 435 ? 18.407 -3.255 -34.396 1.00 93.44 435 ASP A N 1
ATOM 3342 C CA . ASP A 1 435 ? 18.115 -4.131 -35.540 1.00 93.44 435 ASP A CA 1
ATOM 3343 C C . ASP A 1 435 ? 16.670 -4.061 -36.095 1.00 93.44 435 ASP A C 1
ATOM 3345 O O . ASP A 1 435 ? 16.443 -4.473 -37.243 1.00 93.44 435 ASP A O 1
ATOM 3349 N N . ASN A 1 436 ? 15.675 -3.605 -35.317 1.00 92.31 436 ASN A N 1
ATOM 3350 C CA . ASN A 1 436 ? 14.275 -3.486 -35.751 1.00 92.31 436 ASN A CA 1
ATOM 3351 C C . ASN A 1 436 ? 13.903 -2.075 -36.243 1.00 92.31 436 ASN A C 1
ATOM 3353 O O . ASN A 1 436 ? 12.956 -1.934 -37.025 1.00 92.31 436 ASN A O 1
ATOM 3357 N N . SER A 1 437 ? 14.616 -1.038 -35.794 1.00 93.44 437 SER A N 1
ATOM 3358 C CA . SER A 1 437 ? 14.481 0.342 -36.290 1.00 93.44 437 SER A CA 1
ATOM 3359 C C . SER A 1 437 ? 15.459 0.669 -37.416 1.00 93.44 437 SER A C 1
ATOM 3361 O O . SER A 1 437 ? 15.220 1.621 -38.169 1.00 93.44 437 SER A O 1
ATOM 3363 N N . ASP A 1 438 ? 16.547 -0.089 -37.517 1.00 93.62 438 ASP A N 1
ATOM 3364 C CA . ASP A 1 438 ? 17.618 0.174 -38.458 1.00 93.62 438 ASP A CA 1
ATOM 3365 C C . ASP A 1 438 ? 17.281 -0.202 -39.918 1.00 93.62 438 ASP A C 1
ATOM 3367 O O . ASP A 1 438 ? 16.383 -0.997 -40.234 1.00 93.62 438 ASP A O 1
ATOM 3371 N N . LYS A 1 439 ? 17.990 0.447 -40.841 1.00 94.25 439 LYS A N 1
ATOM 3372 C CA . LYS A 1 439 ? 17.842 0.333 -42.286 1.00 94.25 439 LYS A CA 1
ATOM 3373 C C . LYS A 1 439 ? 18.977 -0.418 -42.969 1.00 94.25 439 LYS A C 1
ATOM 3375 O O . LYS A 1 439 ? 18.748 -0.748 -44.123 1.00 94.25 439 LYS A O 1
ATOM 3380 N N . ASP A 1 440 ? 20.115 -0.662 -42.335 1.00 93.44 440 ASP A N 1
ATOM 3381 C CA . ASP A 1 440 ? 21.344 -1.236 -42.910 1.00 93.44 440 ASP A CA 1
ATOM 3382 C C . ASP A 1 440 ? 21.997 -2.097 -41.813 1.00 93.44 440 ASP A C 1
ATOM 3384 O O . ASP A 1 440 ? 22.994 -1.720 -41.202 1.00 93.44 440 ASP A O 1
ATOM 3388 N N . ARG A 1 441 ? 21.330 -3.213 -41.470 1.00 94.38 441 ARG A N 1
ATOM 3389 C CA . ARG A 1 441 ? 21.479 -3.860 -40.149 1.00 94.38 441 ARG A CA 1
ATOM 3390 C C . ARG A 1 441 ? 22.893 -4.358 -39.879 1.00 94.38 441 ARG A C 1
ATOM 3392 O O . ARG A 1 441 ? 23.295 -4.460 -38.726 1.00 94.38 441 ARG A O 1
ATOM 3399 N N . ASP A 1 442 ? 23.623 -4.742 -40.918 1.00 93.44 442 ASP A N 1
ATOM 3400 C CA . ASP A 1 442 ? 24.993 -5.226 -40.780 1.00 93.44 442 ASP A CA 1
ATOM 3401 C C . ASP A 1 442 ? 26.073 -4.215 -41.204 1.00 93.44 442 ASP A C 1
ATOM 3403 O O . ASP A 1 442 ? 27.268 -4.521 -41.089 1.00 93.44 442 ASP A O 1
ATOM 3407 N N . GLY A 1 443 ? 25.663 -2.996 -41.574 1.00 92.94 443 GLY A N 1
ATOM 3408 C CA . GLY A 1 443 ? 26.539 -1.862 -41.845 1.00 92.94 443 GLY A CA 1
ATOM 3409 C C . GLY A 1 443 ? 27.388 -2.031 -43.105 1.00 92.94 443 GLY A C 1
ATOM 3410 O O . GLY A 1 443 ? 28.526 -1.545 -43.143 1.00 92.94 443 GLY A O 1
ATOM 3411 N N . ASP A 1 444 ? 26.892 -2.757 -44.115 1.00 92.75 444 ASP A N 1
ATOM 3412 C CA . ASP A 1 444 ? 27.612 -2.964 -45.377 1.00 92.75 444 ASP A CA 1
ATOM 3413 C C . ASP A 1 444 ? 27.484 -1.788 -46.362 1.00 92.75 444 ASP A C 1
ATOM 3415 O O . ASP A 1 444 ? 28.358 -1.615 -47.222 1.00 92.75 444 ASP A O 1
ATOM 3419 N N . GLY A 1 445 ? 26.485 -0.922 -46.150 1.00 91.56 445 GLY A N 1
ATOM 3420 C CA . GLY A 1 445 ? 26.197 0.282 -46.928 1.00 91.56 445 GLY A CA 1
ATOM 3421 C C . GLY A 1 445 ? 24.903 0.198 -47.741 1.00 91.56 445 GLY A C 1
ATOM 3422 O O . GLY A 1 445 ? 24.410 1.230 -48.207 1.00 91.56 445 GLY A O 1
ATOM 3423 N N . ILE A 1 446 ? 24.334 -1.000 -47.917 1.00 93.56 446 ILE A N 1
ATOM 3424 C CA . ILE A 1 446 ? 23.111 -1.222 -48.689 1.00 93.56 446 ILE A CA 1
ATOM 3425 C C . ILE A 1 446 ? 21.926 -1.421 -47.750 1.00 93.56 446 ILE A C 1
ATOM 3427 O O . ILE A 1 446 ? 21.910 -2.286 -46.884 1.00 93.56 446 ILE A O 1
ATOM 3431 N N . SER A 1 447 ? 20.850 -0.657 -47.959 1.00 94.25 447 SER A N 1
ATOM 3432 C CA . SER A 1 447 ? 19.706 -0.786 -47.056 1.00 94.25 447 SER A CA 1
ATOM 3433 C C . SER A 1 447 ? 19.011 -2.156 -47.154 1.00 94.25 447 SER A C 1
ATOM 3435 O O . SER A 1 447 ? 18.697 -2.621 -48.255 1.00 94.25 447 SER A O 1
ATOM 3437 N N . ASN A 1 448 ? 18.612 -2.693 -45.995 1.00 92.50 448 ASN A N 1
ATOM 3438 C CA . ASN A 1 448 ? 17.730 -3.842 -45.754 1.00 92.50 448 ASN A CA 1
ATOM 3439 C C . ASN A 1 448 ? 16.602 -3.968 -46.805 1.00 92.50 448 ASN A C 1
ATOM 3441 O O . ASN A 1 448 ? 16.229 -5.062 -47.222 1.00 92.50 448 ASN A O 1
ATOM 3445 N N . HIS A 1 449 ? 16.030 -2.836 -47.239 1.00 94.50 449 HIS A N 1
ATOM 3446 C CA . HIS A 1 449 ? 14.958 -2.799 -48.234 1.00 94.50 449 HIS A CA 1
ATOM 3447 C C . HIS A 1 449 ? 15.418 -3.165 -49.654 1.00 94.50 449 HIS A C 1
ATOM 3449 O O . HIS A 1 449 ? 14.697 -3.869 -50.364 1.00 94.50 449 HIS A O 1
ATOM 3455 N N . TYR A 1 450 ? 16.581 -2.676 -50.087 1.00 94.88 450 TYR A N 1
ATOM 3456 C CA . TYR A 1 450 ? 17.134 -3.015 -51.396 1.00 94.88 450 TYR A CA 1
ATOM 3457 C C . TYR A 1 450 ? 17.674 -4.440 -51.418 1.00 94.88 450 TYR A C 1
ATOM 3459 O O . TYR A 1 450 ? 17.461 -5.147 -52.402 1.00 94.88 450 TYR A O 1
ATOM 3467 N N . GLU A 1 451 ? 18.260 -4.896 -50.316 1.00 93.75 451 GLU A N 1
ATOM 3468 C CA . GLU A 1 451 ? 18.675 -6.285 -50.140 1.00 93.75 451 GLU A CA 1
ATOM 3469 C C . GLU A 1 451 ? 17.519 -7.284 -50.280 1.00 93.75 451 GLU A C 1
ATOM 3471 O O . GLU A 1 451 ? 17.601 -8.220 -51.080 1.00 93.75 451 GLU A O 1
ATOM 3476 N N . GLU A 1 452 ? 16.385 -7.037 -49.610 1.00 93.75 452 GLU A N 1
ATOM 3477 C CA . GLU A 1 452 ? 15.161 -7.833 -49.788 1.00 93.75 452 GLU A CA 1
ATOM 3478 C C . GLU A 1 452 ? 14.651 -7.844 -51.245 1.00 93.75 452 GLU A C 1
ATOM 3480 O O . GLU A 1 452 ? 14.014 -8.813 -51.673 1.00 93.75 452 GLU A O 1
ATOM 3485 N N . LEU A 1 453 ? 14.909 -6.780 -52.019 1.00 94.06 453 LEU A N 1
ATOM 3486 C CA . LEU A 1 453 ? 14.506 -6.672 -53.426 1.00 94.06 453 LEU A CA 1
ATOM 3487 C C . LEU A 1 453 ? 15.442 -7.432 -54.380 1.00 94.06 453 LEU A C 1
ATOM 3489 O O . LEU A 1 453 ? 14.950 -8.008 -55.356 1.00 94.06 453 LEU A O 1
ATOM 3493 N N . VAL A 1 454 ? 16.754 -7.457 -54.117 1.00 93.88 454 VAL A N 1
ATOM 3494 C CA . VAL A 1 454 ? 17.744 -8.176 -54.949 1.00 93.88 454 VAL A CA 1
ATOM 3495 C C . VAL A 1 454 ? 17.973 -9.628 -54.505 1.00 93.88 454 VAL A C 1
ATOM 3497 O O . VAL A 1 454 ? 18.394 -10.459 -55.313 1.00 93.88 454 VAL A O 1
ATOM 3500 N N . GLY A 1 455 ? 17.613 -9.967 -53.264 1.00 92.12 455 GLY A N 1
ATOM 3501 C CA . GLY A 1 455 ? 17.672 -11.317 -52.700 1.00 92.12 455 GLY A CA 1
ATOM 3502 C C . GLY A 1 455 ? 18.967 -11.649 -51.953 1.00 92.12 455 GLY A C 1
ATOM 3503 O O . GLY A 1 455 ? 19.371 -12.816 -51.960 1.00 92.12 455 GLY A O 1
ATOM 3504 N N . THR A 1 456 ? 19.608 -10.650 -51.349 1.00 94.44 456 THR A N 1
ATOM 3505 C CA . THR A 1 456 ? 20.738 -10.802 -50.416 1.00 94.44 456 THR A CA 1
ATOM 3506 C C . THR A 1 456 ? 20.231 -10.964 -48.967 1.00 94.44 456 THR A C 1
ATOM 3508 O O . THR A 1 456 ? 19.017 -11.027 -48.748 1.00 94.44 456 THR A O 1
ATOM 3511 N N . ASP A 1 457 ? 21.123 -11.192 -47.998 1.00 93.62 457 ASP A N 1
ATOM 3512 C CA . ASP A 1 457 ? 20.773 -11.486 -46.597 1.00 93.62 457 ASP A CA 1
ATOM 3513 C C . ASP A 1 457 ? 21.174 -10.312 -45.678 1.00 93.62 457 ASP A C 1
ATOM 3515 O O . ASP A 1 457 ? 22.363 -10.215 -45.374 1.00 93.62 457 ASP A O 1
ATOM 3519 N N . PRO A 1 458 ? 20.214 -9.481 -45.205 1.00 93.88 458 PRO A N 1
ATOM 3520 C CA . PRO A 1 458 ? 20.457 -8.265 -44.409 1.00 93.88 458 PRO A CA 1
ATOM 3521 C C . PRO A 1 458 ? 20.820 -8.551 -42.945 1.00 93.88 458 PRO A C 1
ATOM 3523 O O . PRO A 1 458 ? 20.187 -8.053 -42.005 1.00 93.88 458 PRO A O 1
ATOM 3526 N N . ASN A 1 459 ? 21.758 -9.480 -42.765 1.00 94.38 459 ASN A N 1
ATOM 3527 C CA . ASN A 1 459 ? 22.297 -9.983 -41.503 1.00 94.38 459 ASN A CA 1
ATOM 3528 C C . ASN A 1 459 ? 23.720 -10.597 -41.669 1.00 94.38 459 ASN A C 1
ATOM 3530 O O . ASN A 1 459 ? 24.224 -11.243 -40.742 1.00 94.38 459 ASN A O 1
ATOM 3534 N N . ASP A 1 460 ? 24.353 -10.488 -42.842 1.00 94.94 460 ASP A N 1
ATOM 3535 C CA . ASP A 1 460 ? 25.730 -10.916 -43.114 1.00 94.94 460 ASP A CA 1
ATOM 3536 C C . ASP A 1 460 ? 26.426 -9.878 -44.025 1.00 94.94 460 ASP A C 1
ATOM 3538 O O . ASP A 1 460 ? 26.218 -9.944 -45.238 1.00 94.94 460 ASP A O 1
ATOM 3542 N N . PRO A 1 461 ? 27.365 -9.038 -43.517 1.00 92.69 461 PRO A N 1
ATOM 3543 C CA . PRO A 1 461 ? 27.997 -7.914 -44.244 1.00 92.69 461 PRO A CA 1
ATOM 3544 C C . PRO A 1 461 ? 29.111 -8.385 -45.200 1.00 92.69 461 PRO A C 1
ATOM 3546 O O . PRO A 1 461 ? 30.271 -7.965 -45.189 1.00 92.69 461 PRO A O 1
ATOM 3549 N N . LYS A 1 462 ? 28.787 -9.453 -45.917 1.00 94.25 462 LYS A N 1
ATOM 3550 C CA . LYS A 1 462 ? 29.479 -10.144 -47.009 1.00 94.25 462 LYS A CA 1
ATOM 3551 C C . LYS A 1 462 ? 28.462 -10.611 -48.063 1.00 94.25 462 LYS A C 1
ATOM 3553 O O . LYS A 1 462 ? 28.887 -11.179 -49.071 1.00 94.25 462 LYS A O 1
ATOM 3558 N N . SER A 1 463 ? 27.162 -10.416 -47.821 1.00 93.81 463 SER A N 1
ATOM 3559 C CA . SER A 1 463 ? 26.091 -10.635 -48.781 1.00 93.81 463 SER A CA 1
ATOM 3560 C C . SER A 1 463 ? 25.881 -9.438 -49.712 1.00 93.81 463 SER A C 1
ATOM 3562 O O . SER A 1 463 ? 25.174 -9.638 -50.699 1.00 93.81 463 SER A O 1
ATOM 3564 N N . VAL A 1 464 ? 26.527 -8.289 -49.442 1.00 91.69 464 VAL A N 1
ATOM 3565 C CA . VAL A 1 464 ? 26.571 -7.064 -50.261 1.00 91.69 464 VAL A CA 1
ATOM 3566 C C . VAL A 1 464 ? 26.296 -7.331 -51.748 1.00 91.69 464 VAL A C 1
ATOM 3568 O O . VAL A 1 464 ? 27.067 -8.062 -52.396 1.00 91.69 464 VAL A O 1
ATOM 3571 N N . PRO A 1 465 ? 25.232 -6.758 -52.335 1.00 92.62 465 PRO A N 1
ATOM 3572 C CA . PRO A 1 465 ? 25.099 -6.713 -53.783 1.00 92.62 465 PRO A CA 1
ATOM 3573 C C . PRO A 1 465 ? 26.174 -5.801 -54.405 1.00 92.62 465 PRO A C 1
ATOM 3575 O O . PRO A 1 465 ? 27.024 -5.235 -53.725 1.00 92.62 465 PRO A O 1
ATOM 3578 N N . SER A 1 466 ? 26.193 -5.698 -55.734 1.00 91.38 466 SER A N 1
ATOM 3579 C CA . SER A 1 466 ? 27.047 -4.707 -56.404 1.00 91.38 466 SER A CA 1
ATOM 3580 C C . SER A 1 466 ? 26.380 -3.335 -56.380 1.00 91.38 466 SER A C 1
ATOM 3582 O O . SER A 1 466 ? 25.177 -3.249 -56.616 1.00 91.38 466 SER A O 1
ATOM 3584 N N . ASP A 1 467 ? 27.196 -2.333 -56.083 1.00 92.19 467 ASP A N 1
ATOM 3585 C CA . ASP A 1 467 ? 26.973 -0.889 -56.126 1.00 92.19 467 ASP A CA 1
ATOM 3586 C C . ASP A 1 467 ? 28.330 -0.317 -56.613 1.00 92.19 467 ASP A C 1
ATOM 3588 O O . ASP A 1 467 ? 29.387 -0.771 -56.143 1.00 92.19 467 ASP A O 1
ATOM 3592 N N . ILE A 1 468 ? 28.334 0.544 -57.640 1.00 91.69 468 ILE A N 1
ATOM 3593 C CA . ILE A 1 468 ? 29.563 1.076 -58.266 1.00 91.69 468 ILE A CA 1
ATOM 3594 C C . ILE A 1 468 ? 29.896 2.480 -57.756 1.00 91.69 468 ILE A C 1
ATOM 3596 O O . ILE A 1 468 ? 31.083 2.764 -57.553 1.00 91.69 468 ILE A O 1
ATOM 3600 N N . ASP A 1 469 ? 28.898 3.351 -57.588 1.00 89.56 469 ASP A N 1
ATOM 3601 C CA . ASP A 1 469 ? 29.094 4.761 -57.229 1.00 89.56 469 ASP A CA 1
ATOM 3602 C C . ASP A 1 469 ? 29.127 4.985 -55.702 1.00 89.56 469 ASP A C 1
ATOM 3604 O O . ASP A 1 469 ? 29.877 5.841 -55.213 1.00 89.56 469 ASP A O 1
ATOM 3608 N N . GLY A 1 470 ? 28.419 4.142 -54.944 1.00 90.56 470 GLY A N 1
ATOM 3609 C CA . GLY A 1 470 ? 28.302 4.175 -53.492 1.00 90.56 470 GLY A CA 1
ATOM 3610 C C . GLY A 1 470 ? 27.147 5.024 -52.947 1.00 90.56 470 GLY A C 1
ATOM 3611 O O . GLY A 1 470 ? 27.267 5.502 -51.813 1.00 90.56 470 GLY A O 1
ATOM 3612 N N . ASP A 1 471 ? 26.066 5.261 -53.703 1.00 90.25 471 ASP A N 1
ATOM 3613 C CA . ASP A 1 471 ? 24.861 5.958 -53.210 1.00 90.25 471 ASP A CA 1
ATOM 3614 C C . ASP A 1 471 ? 23.983 5.095 -52.274 1.00 90.25 471 ASP A C 1
ATOM 3616 O O . ASP A 1 471 ? 23.198 5.644 -51.487 1.00 90.25 471 ASP A O 1
ATOM 3620 N N . GLY A 1 472 ? 24.163 3.767 -52.295 1.00 90.56 472 GLY A N 1
ATOM 3621 C CA . GLY A 1 472 ? 23.407 2.796 -51.501 1.00 90.56 472 GLY A CA 1
ATOM 3622 C C . GLY A 1 472 ? 22.273 2.089 -52.258 1.00 90.56 472 GLY A C 1
ATOM 3623 O O . GLY A 1 472 ? 21.511 1.332 -51.641 1.00 90.56 472 GLY A O 1
ATOM 3624 N N . ILE A 1 473 ? 22.119 2.321 -53.568 1.00 92.38 473 ILE A N 1
ATOM 3625 C CA . ILE A 1 473 ? 21.217 1.589 -54.465 1.00 92.38 473 ILE A CA 1
ATOM 3626 C C . ILE A 1 473 ? 22.016 0.534 -55.258 1.00 92.38 473 ILE A C 1
ATOM 3628 O O . ILE A 1 473 ? 22.941 0.869 -55.986 1.00 92.38 473 ILE A O 1
ATOM 3632 N N . PRO A 1 474 ? 21.642 -0.760 -55.219 1.00 94.50 474 PRO A N 1
ATOM 3633 C CA . PRO A 1 474 ? 22.348 -1.780 -55.994 1.00 94.50 474 PRO A CA 1
ATOM 3634 C C . PRO A 1 474 ? 22.239 -1.607 -57.519 1.00 94.50 474 PRO A C 1
ATOM 3636 O O . PRO A 1 474 ? 21.136 -1.372 -58.021 1.00 94.50 474 PRO A O 1
ATOM 3639 N N . ASP A 1 475 ? 23.314 -1.940 -58.253 1.00 91.50 475 ASP A N 1
ATOM 3640 C CA . ASP A 1 475 ? 23.467 -1.998 -59.728 1.00 91.50 475 ASP A CA 1
ATOM 3641 C C . ASP A 1 475 ? 22.184 -2.377 -60.497 1.00 91.50 475 ASP A C 1
ATOM 3643 O O . ASP A 1 475 ? 21.899 -1.903 -61.594 1.00 91.50 475 ASP A O 1
ATOM 3647 N N . SER A 1 476 ? 21.446 -3.358 -59.971 1.00 90.81 476 SER A N 1
ATOM 3648 C CA . SER A 1 476 ? 20.287 -3.970 -60.636 1.00 90.81 476 SER A CA 1
ATOM 3649 C C . SER A 1 476 ? 18.964 -3.209 -60.469 1.00 90.81 476 SER A C 1
ATOM 3651 O O . SER A 1 476 ? 17.965 -3.588 -61.086 1.00 90.81 476 SER A O 1
ATOM 3653 N N . LEU A 1 477 ? 18.950 -2.183 -59.617 1.00 92.50 477 LEU A N 1
ATOM 3654 C CA . LEU A 1 477 ? 17.806 -1.325 -59.291 1.00 92.50 477 LEU A CA 1
ATOM 3655 C C . LEU A 1 477 ? 18.086 0.158 -59.579 1.00 92.50 477 LEU A C 1
ATOM 3657 O O . LEU A 1 477 ? 17.133 0.924 -59.736 1.00 92.50 477 LEU A O 1
ATOM 3661 N N . ASP A 1 478 ? 19.361 0.535 -59.648 1.00 92.38 478 ASP A N 1
ATOM 3662 C CA . ASP A 1 478 ? 19.823 1.893 -59.897 1.00 92.38 478 ASP A CA 1
ATOM 3663 C C . ASP A 1 478 ? 19.453 2.405 -61.313 1.00 92.38 478 ASP A C 1
ATOM 3665 O O . ASP A 1 478 ? 19.630 1.689 -62.309 1.00 92.38 478 ASP A O 1
ATOM 3669 N N . PRO A 1 479 ? 18.904 3.629 -61.443 1.00 92.56 479 PRO A N 1
ATOM 3670 C CA . PRO A 1 479 ? 18.775 4.335 -62.713 1.00 92.56 479 PRO A CA 1
ATOM 3671 C C . PRO A 1 479 ? 20.065 4.928 -63.322 1.00 92.56 479 PRO A C 1
ATOM 3673 O O . PRO A 1 479 ? 19.986 5.305 -64.492 1.00 92.56 479 PRO A O 1
ATOM 3676 N N . ASP A 1 480 ? 21.168 5.096 -62.585 1.00 93.38 480 ASP A N 1
ATOM 3677 C CA . ASP A 1 480 ? 22.349 5.934 -62.925 1.00 93.38 480 ASP A CA 1
ATOM 3678 C C . ASP A 1 480 ? 23.640 5.298 -62.342 1.00 93.38 480 ASP A C 1
ATOM 3680 O O . ASP A 1 480 ? 24.240 5.815 -61.408 1.00 93.38 480 ASP A O 1
ATOM 3684 N N . MET A 1 481 ? 24.010 4.112 -62.857 1.00 93.62 481 MET A N 1
ATOM 3685 C CA . MET A 1 481 ? 24.735 3.047 -62.126 1.00 93.62 481 MET A CA 1
ATOM 3686 C C . MET A 1 481 ? 26.116 3.410 -61.580 1.00 93.62 481 MET A C 1
ATOM 3688 O O . MET A 1 481 ? 26.612 2.723 -60.693 1.00 93.62 481 MET A O 1
ATOM 3692 N N . ASP A 1 482 ? 26.784 4.401 -62.161 1.00 92.38 482 ASP A N 1
ATOM 3693 C CA . ASP A 1 482 ? 28.108 4.845 -61.730 1.00 92.38 482 ASP A CA 1
ATOM 3694 C C . ASP A 1 482 ? 28.147 6.323 -61.289 1.00 92.38 482 ASP A C 1
ATOM 3696 O O . ASP A 1 482 ? 29.212 6.835 -60.924 1.00 92.38 482 ASP A O 1
ATOM 3700 N N . GLY A 1 483 ? 26.979 6.971 -61.210 1.00 92.25 483 GLY A N 1
ATOM 3701 C CA . GLY A 1 483 ? 26.797 8.287 -60.600 1.00 92.25 483 GLY A CA 1
ATOM 3702 C C . GLY A 1 483 ? 27.342 9.464 -61.416 1.00 92.25 483 GLY A C 1
ATOM 3703 O O . GLY A 1 483 ? 27.534 10.556 -60.865 1.00 92.25 483 GLY A O 1
ATOM 3704 N N . ASP A 1 484 ? 27.615 9.281 -62.711 1.00 91.31 484 ASP A N 1
ATOM 3705 C CA . ASP A 1 484 ? 28.098 10.350 -63.594 1.00 91.31 484 ASP A CA 1
ATOM 3706 C C . ASP A 1 484 ? 27.003 11.395 -63.928 1.00 91.31 484 ASP A C 1
ATOM 3708 O O . ASP A 1 484 ? 27.309 12.580 -64.138 1.00 91.31 484 ASP A O 1
ATOM 3712 N N . GLY A 1 485 ? 25.726 10.991 -63.868 1.00 91.88 485 GLY A N 1
ATOM 3713 C CA . GLY A 1 485 ? 24.549 11.831 -64.088 1.00 91.88 485 GLY A CA 1
ATOM 3714 C C . GLY A 1 485 ? 23.750 11.523 -65.361 1.00 91.88 485 GLY A C 1
ATOM 3715 O O . GLY A 1 485 ? 22.793 12.260 -65.655 1.00 91.88 485 GLY A O 1
ATOM 3716 N N . TYR A 1 486 ? 24.116 10.491 -66.129 1.00 90.50 486 TYR A N 1
ATOM 3717 C CA . TYR A 1 486 ? 23.377 10.016 -67.299 1.00 90.50 486 TYR A CA 1
ATOM 3718 C C . TYR A 1 486 ? 22.758 8.633 -67.055 1.00 90.50 486 TYR A C 1
ATOM 3720 O O . TYR A 1 486 ? 23.427 7.619 -66.930 1.00 90.50 486 TYR A O 1
ATOM 3728 N N . ASN A 1 487 ? 21.423 8.567 -67.073 1.00 91.94 487 ASN A N 1
ATOM 3729 C CA . ASN A 1 487 ? 20.714 7.319 -66.787 1.00 91.94 487 ASN A CA 1
ATOM 3730 C C . ASN A 1 487 ? 21.099 6.145 -67.711 1.00 91.94 487 ASN A C 1
ATOM 3732 O O . ASN A 1 487 ? 21.155 6.298 -68.931 1.00 91.94 487 ASN A O 1
ATOM 3736 N N . ASN A 1 488 ? 21.118 4.937 -67.139 1.00 89.88 488 ASN A N 1
ATOM 3737 C CA . ASN A 1 488 ? 21.404 3.633 -67.768 1.00 89.88 488 ASN A CA 1
ATOM 3738 C C . ASN A 1 488 ? 20.592 3.292 -69.047 1.00 89.88 488 ASN A C 1
ATOM 3740 O O . ASN A 1 488 ? 20.869 2.292 -69.711 1.00 89.88 488 ASN A O 1
ATOM 3744 N N . GLU A 1 489 ? 19.537 4.052 -69.375 1.00 92.12 489 GLU A N 1
ATOM 3745 C CA . GLU A 1 489 ? 18.749 3.913 -70.616 1.00 92.12 489 GLU A CA 1
ATOM 3746 C C . GLU A 1 489 ? 19.244 4.796 -71.783 1.00 92.12 489 GLU A C 1
ATOM 3748 O O . GLU A 1 489 ? 18.798 4.598 -72.917 1.00 92.12 489 GLU A O 1
ATOM 3753 N N . ILE A 1 490 ? 20.094 5.794 -71.514 1.00 90.88 490 ILE A N 1
ATOM 3754 C CA . ILE A 1 490 ? 20.598 6.779 -72.492 1.00 90.88 490 ILE A CA 1
ATOM 3755 C C . ILE A 1 490 ? 22.124 6.827 -72.585 1.00 90.88 490 ILE A C 1
ATOM 3757 O O . ILE A 1 490 ? 22.634 7.250 -73.620 1.00 90.88 490 ILE A O 1
ATOM 3761 N N . ASP A 1 491 ? 22.811 6.406 -71.531 1.00 91.06 491 ASP A N 1
ATOM 3762 C CA . ASP A 1 491 ? 24.259 6.251 -71.471 1.00 91.06 491 ASP A CA 1
ATOM 3763 C C . ASP A 1 491 ? 24.734 5.020 -72.283 1.00 91.06 491 ASP A C 1
ATOM 3765 O O . ASP A 1 491 ? 24.053 3.989 -72.358 1.00 91.06 491 ASP A O 1
ATOM 3769 N N . VAL A 1 492 ? 25.894 5.155 -72.934 1.00 92.38 492 VAL A N 1
ATOM 3770 C CA . VAL A 1 492 ? 26.563 4.112 -73.723 1.00 92.38 492 VAL A CA 1
ATOM 3771 C C . VAL A 1 492 ? 27.513 3.240 -72.883 1.00 92.38 492 VAL A C 1
ATOM 3773 O O . VAL A 1 492 ? 27.665 2.054 -73.202 1.00 92.38 492 VAL A O 1
ATOM 3776 N N . PHE A 1 493 ? 28.078 3.747 -71.780 1.00 92.56 493 PHE A N 1
ATOM 3777 C CA . PHE A 1 493 ? 28.975 2.999 -70.888 1.00 92.56 493 PHE A CA 1
ATOM 3778 C C . PHE A 1 493 ? 28.543 3.031 -69.400 1.00 92.56 493 PHE A C 1
ATOM 3780 O O . PHE A 1 493 ? 29.353 3.453 -68.579 1.00 92.56 493 PHE A O 1
ATOM 3787 N N . PRO A 1 494 ? 27.382 2.448 -69.001 1.00 91.62 494 PRO A N 1
ATOM 3788 C CA . PRO A 1 494 ? 26.815 2.575 -67.639 1.00 91.62 494 PRO A CA 1
ATOM 3789 C C . PRO A 1 494 ? 27.520 1.777 -66.531 1.00 91.62 494 PRO A C 1
ATOM 3791 O O . PRO A 1 494 ? 26.876 1.045 -65.777 1.00 91.62 494 PRO A O 1
ATOM 3794 N N . ARG A 1 495 ? 28.859 1.813 -66.527 1.00 91.50 495 ARG A N 1
ATOM 3795 C CA . ARG A 1 495 ? 29.825 1.228 -65.580 1.00 91.50 495 ARG A CA 1
ATOM 3796 C C . ARG A 1 495 ? 31.218 1.911 -65.625 1.00 91.50 495 ARG A C 1
ATOM 3798 O O . ARG A 1 495 ? 32.151 1.351 -65.036 1.00 91.50 495 ARG A O 1
ATOM 3805 N N . ASP A 1 496 ? 31.420 3.018 -66.348 1.00 91.19 496 ASP A N 1
ATOM 3806 C CA . ASP A 1 496 ? 32.621 3.861 -66.232 1.00 91.19 496 ASP A CA 1
ATOM 3807 C C . ASP A 1 496 ? 32.245 5.363 -66.123 1.00 91.19 496 ASP A C 1
ATOM 3809 O O . ASP A 1 496 ? 32.015 5.995 -67.157 1.00 91.19 496 ASP A O 1
ATOM 3813 N N . PRO A 1 497 ? 32.303 5.975 -64.914 1.00 92.00 497 PRO A N 1
ATOM 3814 C CA . PRO A 1 497 ? 31.783 7.322 -64.609 1.00 92.00 497 PRO A CA 1
ATOM 3815 C C . PRO A 1 497 ? 32.673 8.472 -65.110 1.00 92.00 497 PRO A C 1
ATOM 3817 O O . PRO A 1 497 ? 33.050 9.406 -64.390 1.00 92.00 497 PRO A O 1
ATOM 3820 N N . LYS A 1 498 ? 33.108 8.349 -66.359 1.00 92.38 498 LYS A N 1
ATOM 3821 C CA . LYS A 1 498 ? 33.869 9.321 -67.144 1.00 92.38 498 LYS A CA 1
ATOM 3822 C C . LYS A 1 498 ? 33.417 9.348 -68.605 1.00 92.38 498 LYS A C 1
ATOM 3824 O O . LYS A 1 498 ? 33.835 10.260 -69.311 1.00 92.38 498 LYS A O 1
ATOM 3829 N N . GLU A 1 499 ? 32.621 8.381 -69.063 1.00 92.75 499 GLU A N 1
ATOM 3830 C CA . GLU A 1 499 ? 32.250 8.207 -70.466 1.00 92.75 499 GLU A CA 1
ATOM 3831 C C . GLU A 1 499 ? 30.753 7.906 -70.586 1.00 92.75 499 GLU A C 1
ATOM 3833 O O . GLU A 1 499 ? 30.336 6.803 -70.277 1.00 92.75 499 GLU A O 1
ATOM 3838 N N . TRP A 1 500 ? 29.950 8.856 -71.074 1.00 91.50 500 TRP A N 1
ATOM 3839 C CA . TRP A 1 500 ? 28.492 8.674 -71.212 1.00 91.50 500 TRP A CA 1
ATOM 3840 C C . TRP A 1 500 ? 28.006 8.546 -72.671 1.00 91.50 500 TRP A C 1
ATOM 3842 O O . TRP A 1 500 ? 26.810 8.424 -72.950 1.00 91.50 500 TRP A O 1
ATOM 3852 N N . SER A 1 501 ? 28.920 8.704 -73.633 1.00 91.75 501 SER A N 1
ATOM 3853 C CA . SER A 1 501 ? 28.628 8.947 -75.050 1.00 91.75 501 SER A CA 1
ATOM 3854 C C . SER A 1 501 ? 29.753 8.408 -75.933 1.00 91.75 501 SER A C 1
ATOM 3856 O O . SER A 1 501 ? 30.909 8.388 -75.515 1.00 91.75 501 SER A O 1
ATOM 3858 N N . ASP A 1 502 ? 29.366 7.953 -77.121 1.00 91.31 502 ASP A N 1
ATOM 3859 C CA . ASP A 1 502 ? 30.164 7.279 -78.151 1.00 91.31 502 ASP A CA 1
ATOM 3860 C C . ASP A 1 502 ? 29.594 7.764 -79.495 1.00 91.31 502 ASP A C 1
ATOM 3862 O O . ASP A 1 502 ? 28.550 7.279 -79.957 1.00 91.31 502 ASP A O 1
ATOM 3866 N N . LEU A 1 503 ? 30.147 8.860 -80.018 1.00 91.56 503 LEU A N 1
ATOM 3867 C CA . LEU A 1 503 ? 29.523 9.622 -81.103 1.00 91.56 503 LEU A CA 1
ATOM 3868 C C . LEU A 1 503 ? 29.683 8.966 -82.489 1.00 91.56 503 LEU A C 1
ATOM 3870 O O . LEU A 1 503 ? 28.738 9.029 -83.288 1.00 91.56 503 LEU A O 1
ATOM 3874 N N . ASP A 1 504 ? 30.815 8.315 -82.772 1.00 89.62 504 ASP A N 1
ATOM 3875 C CA . ASP A 1 504 ? 31.060 7.585 -84.028 1.00 89.62 504 ASP A CA 1
ATOM 3876 C C . ASP A 1 504 ? 30.661 6.084 -83.964 1.00 89.62 504 ASP A C 1
ATOM 3878 O O . ASP A 1 504 ? 30.315 5.494 -84.999 1.00 89.62 504 ASP A O 1
ATOM 3882 N N . ALA A 1 505 ? 30.581 5.508 -82.753 1.00 90.56 505 ALA A N 1
ATOM 3883 C CA . ALA A 1 505 ? 30.331 4.097 -82.434 1.00 90.56 505 ALA A CA 1
ATOM 3884 C C . ALA A 1 505 ? 31.522 3.119 -82.625 1.00 90.56 505 ALA A C 1
ATOM 3886 O O . ALA A 1 505 ? 31.304 1.932 -82.920 1.00 90.56 505 ALA A O 1
ATOM 3887 N N . ASP A 1 506 ? 32.763 3.583 -82.440 1.00 90.12 506 ASP A N 1
ATOM 3888 C CA . ASP A 1 506 ? 33.996 2.784 -82.300 1.00 90.12 506 ASP A CA 1
ATOM 3889 C C . ASP A 1 506 ? 34.010 1.936 -81.006 1.00 90.12 506 ASP A C 1
ATOM 3891 O O . ASP A 1 506 ? 34.423 0.763 -81.032 1.00 90.12 506 ASP A O 1
ATOM 3895 N N . GLY A 1 507 ? 33.487 2.482 -79.901 1.00 89.56 507 GLY A N 1
ATOM 3896 C CA . GLY A 1 507 ? 33.490 1.858 -78.573 1.00 89.56 507 GLY A CA 1
ATOM 3897 C C . GLY A 1 507 ? 34.530 2.403 -77.580 1.00 89.56 507 GLY A C 1
ATOM 3898 O O . GLY A 1 507 ? 34.713 1.803 -76.512 1.00 89.56 507 GLY A O 1
ATOM 3899 N N . ILE A 1 508 ? 35.205 3.506 -77.901 1.00 89.31 508 ILE A N 1
ATOM 3900 C CA . ILE A 1 508 ? 35.880 4.410 -76.960 1.00 89.31 508 ILE A CA 1
ATOM 3901 C C . ILE A 1 508 ? 34.891 5.521 -76.563 1.00 89.31 508 ILE A C 1
ATOM 3903 O O . ILE A 1 508 ? 34.060 5.947 -77.354 1.00 89.31 508 ILE A O 1
ATOM 3907 N N . GLY A 1 509 ? 34.947 5.972 -75.309 1.00 91.44 509 GLY A N 1
ATOM 3908 C CA . GLY A 1 509 ? 34.091 7.059 -74.838 1.00 91.44 509 GLY A CA 1
ATOM 3909 C C . GLY A 1 509 ? 34.576 8.441 -75.266 1.00 91.44 509 GLY A C 1
ATOM 3910 O O . GLY A 1 509 ? 35.780 8.713 -75.233 1.00 91.44 509 GLY A O 1
ATOM 3911 N N . ASP A 1 510 ? 33.629 9.324 -75.591 1.00 90.25 510 ASP A N 1
ATOM 3912 C CA . ASP A 1 510 ? 33.835 10.690 -76.081 1.00 90.25 510 ASP A CA 1
ATOM 3913 C C . ASP A 1 510 ? 34.931 11.479 -75.329 1.00 90.25 510 ASP A C 1
ATOM 3915 O O . ASP A 1 510 ? 35.623 12.296 -75.942 1.00 90.25 510 ASP A O 1
ATOM 3919 N N . ASN A 1 511 ? 35.091 11.322 -74.008 1.00 89.38 511 ASN A N 1
ATOM 3920 C CA . ASN A 1 511 ? 36.055 12.096 -73.209 1.00 89.38 511 ASN A CA 1
ATOM 3921 C C . ASN A 1 511 ? 37.470 11.498 -73.193 1.00 89.38 511 ASN A C 1
ATOM 3923 O O . ASN A 1 511 ? 38.424 12.216 -72.868 1.00 89.38 511 ASN A O 1
ATOM 3927 N N . SER A 1 512 ? 37.609 10.217 -73.535 1.00 90.94 512 S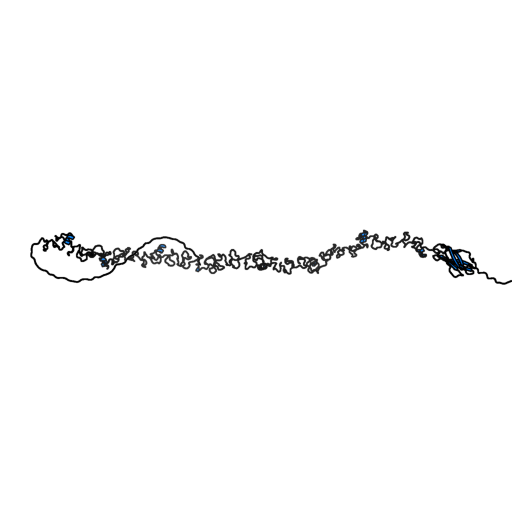ER A N 1
ATOM 3928 C CA . SER A 1 512 ? 38.892 9.531 -73.726 1.00 90.94 512 SER A CA 1
ATOM 3929 C C . SER A 1 512 ? 39.327 9.466 -75.192 1.00 90.94 512 SER A C 1
ATOM 3931 O O . SER A 1 512 ? 40.505 9.204 -75.447 1.00 90.94 512 SER A O 1
ATOM 3933 N N . ASP A 1 513 ? 38.409 9.691 -76.132 1.00 91.25 513 ASP A N 1
ATOM 3934 C CA . ASP A 1 513 ? 38.680 9.610 -77.563 1.00 91.25 513 ASP A CA 1
ATOM 3935 C C . ASP A 1 513 ? 39.481 10.808 -78.115 1.00 91.25 513 ASP A C 1
ATOM 3937 O O . ASP A 1 513 ? 39.398 11.949 -77.643 1.00 91.25 513 ASP A O 1
ATOM 3941 N N . ALA A 1 514 ? 40.275 10.521 -79.143 1.00 91.19 514 ALA A N 1
ATOM 3942 C CA . ALA A 1 514 ? 41.068 11.461 -79.912 1.00 91.19 514 ALA A CA 1
ATOM 3943 C C . ALA A 1 514 ? 40.392 11.899 -81.225 1.00 91.19 514 ALA A C 1
ATOM 3945 O O . ALA A 1 514 ? 40.729 12.979 -81.684 1.00 91.19 514 ALA A O 1
ATOM 3946 N N . ASP A 1 515 ? 39.449 11.142 -81.798 1.00 91.06 515 ASP A N 1
ATOM 3947 C CA . ASP A 1 515 ? 38.807 11.397 -83.112 1.00 91.06 515 ASP A CA 1
ATOM 3948 C C . ASP A 1 515 ? 37.283 11.201 -82.987 1.00 91.06 515 ASP A C 1
ATOM 3950 O O . ASP A 1 515 ? 36.707 10.252 -83.511 1.00 91.06 515 ASP A O 1
ATOM 3954 N N . ARG A 1 516 ? 36.630 12.071 -82.200 1.00 92.38 516 ARG A N 1
ATOM 3955 C CA . ARG A 1 516 ? 35.340 11.754 -81.550 1.00 92.38 516 ARG A CA 1
ATOM 3956 C C . ARG A 1 516 ? 34.191 11.476 -82.519 1.00 92.38 516 ARG A C 1
ATOM 3958 O O . ARG A 1 516 ? 33.265 10.745 -82.180 1.00 92.38 516 ARG A O 1
ATOM 3965 N N . ASP A 1 517 ? 34.187 12.112 -83.685 1.00 91.38 517 ASP A N 1
ATOM 3966 C CA . ASP A 1 517 ? 33.154 11.886 -84.697 1.00 91.38 517 ASP A CA 1
ATOM 3967 C C . ASP A 1 517 ? 33.606 11.003 -85.875 1.00 91.38 517 ASP A C 1
ATOM 3969 O O . ASP A 1 517 ? 32.800 10.710 -86.769 1.00 91.38 517 ASP A O 1
ATOM 3973 N N . GLY A 1 518 ? 34.842 10.490 -85.821 1.00 90.81 518 GLY A N 1
ATOM 3974 C CA . GLY A 1 518 ? 35.394 9.526 -86.768 1.00 90.81 518 GLY A CA 1
ATOM 3975 C C . GLY A 1 518 ? 35.726 10.115 -88.142 1.00 90.81 518 GLY A C 1
ATOM 3976 O O . GLY A 1 518 ? 35.657 9.394 -89.150 1.00 90.81 518 GLY A O 1
ATOM 3977 N N . ASP A 1 519 ? 36.037 11.415 -88.226 1.00 91.44 519 ASP A N 1
ATOM 3978 C CA . ASP A 1 519 ? 36.431 12.074 -89.479 1.00 91.44 519 ASP A CA 1
ATOM 3979 C C . ASP A 1 519 ? 37.918 11.885 -89.855 1.00 91.44 519 ASP A C 1
ATOM 3981 O O . ASP A 1 519 ? 38.262 12.026 -91.039 1.00 91.44 519 ASP A O 1
ATOM 3985 N N . LYS A 1 520 ? 38.724 11.384 -88.900 1.00 90.81 520 LYS A N 1
ATOM 3986 C CA . LYS A 1 520 ? 40.180 11.122 -88.901 1.00 90.81 520 LYS A CA 1
ATOM 3987 C C . LYS A 1 520 ? 41.076 12.242 -88.367 1.00 90.81 520 LYS A C 1
ATOM 3989 O O . LYS A 1 520 ? 42.283 12.006 -88.260 1.00 90.81 520 LYS A O 1
ATOM 3994 N N . ILE A 1 521 ? 40.561 13.424 -88.039 1.00 90.69 521 ILE A N 1
ATOM 3995 C CA . ILE A 1 521 ? 41.383 14.516 -87.501 1.00 90.69 521 ILE A CA 1
ATOM 3996 C C . ILE A 1 521 ? 41.318 14.530 -85.970 1.00 90.69 521 ILE A C 1
ATOM 3998 O O . ILE A 1 521 ? 40.247 14.544 -85.377 1.00 90.69 521 ILE A O 1
ATOM 4002 N N . ASP A 1 522 ? 42.479 14.582 -85.304 1.00 91.50 522 ASP A N 1
ATOM 4003 C CA . ASP A 1 522 ? 42.515 14.622 -83.835 1.00 91.50 522 ASP A CA 1
ATOM 4004 C C . ASP A 1 522 ? 41.775 15.871 -83.303 1.00 91.50 522 ASP A C 1
ATOM 4006 O O . ASP A 1 522 ? 42.075 17.009 -83.691 1.00 91.50 522 ASP A O 1
ATOM 4010 N N . ASN A 1 523 ? 40.857 15.653 -82.356 1.00 89.38 523 ASN A N 1
ATOM 4011 C CA . ASN A 1 523 ? 40.089 16.630 -81.578 1.00 89.38 523 ASN A CA 1
ATOM 4012 C C . ASN A 1 523 ? 40.940 17.848 -81.139 1.00 89.38 523 ASN A C 1
ATOM 4014 O O . ASN A 1 523 ? 40.454 18.981 -81.036 1.00 89.38 523 ASN A O 1
ATOM 4018 N N . HIS A 1 524 ? 42.231 17.640 -80.858 1.00 92.06 524 HIS A N 1
ATOM 4019 C CA . HIS A 1 524 ? 43.198 18.681 -80.523 1.00 92.06 524 HIS A CA 1
ATOM 4020 C C . HIS A 1 524 ? 43.519 19.617 -81.698 1.00 92.06 524 HIS A C 1
ATOM 4022 O O . HIS A 1 524 ? 43.577 20.839 -81.502 1.00 92.06 524 HIS A O 1
ATOM 4028 N N . TYR A 1 525 ? 43.744 19.068 -82.894 1.00 91.88 525 TYR A N 1
ATOM 4029 C CA . TYR A 1 525 ? 44.027 19.833 -84.107 1.00 91.88 525 TYR A CA 1
ATOM 4030 C C . TYR A 1 525 ? 42.789 20.578 -84.594 1.00 91.88 525 TYR A C 1
ATOM 4032 O O . TYR A 1 525 ? 42.889 21.767 -84.900 1.00 91.88 525 TYR A O 1
ATOM 4040 N N . GLU A 1 526 ? 41.629 19.926 -84.566 1.00 90.81 526 GLU A N 1
ATOM 4041 C CA . GLU A 1 526 ? 40.316 20.509 -84.856 1.00 90.81 526 GLU A CA 1
ATOM 4042 C C . GLU A 1 526 ? 40.056 21.800 -84.060 1.00 90.81 526 GLU A C 1
ATOM 4044 O O . GLU A 1 526 ? 39.892 22.893 -84.615 1.00 90.81 526 GLU A O 1
ATOM 4049 N N . VAL A 1 527 ? 40.151 21.719 -82.728 1.00 90.50 527 VAL A N 1
ATOM 4050 C CA . VAL A 1 527 ? 39.997 22.879 -81.831 1.00 90.50 527 VAL A CA 1
ATOM 4051 C C . VAL A 1 527 ? 41.077 23.946 -82.072 1.00 90.50 527 VAL A C 1
ATOM 4053 O O . VAL A 1 527 ? 40.845 25.133 -81.815 1.00 90.50 527 VAL A O 1
ATOM 4056 N N . GLN A 1 528 ? 42.253 23.563 -82.581 1.00 91.56 528 GLN A N 1
ATOM 4057 C CA . GLN A 1 528 ? 43.335 24.491 -82.911 1.00 91.56 528 GLN A CA 1
ATOM 4058 C C . GLN A 1 528 ? 43.118 25.227 -84.248 1.00 91.56 528 GLN A C 1
ATOM 4060 O O . GLN A 1 528 ? 43.501 26.399 -84.346 1.00 91.56 528 GLN A O 1
ATOM 4065 N N . VAL A 1 529 ? 42.491 24.600 -85.252 1.00 91.56 529 VAL A N 1
ATOM 4066 C CA . VAL A 1 529 ? 42.130 25.246 -86.533 1.00 91.56 529 VAL A CA 1
ATOM 4067 C C . VAL A 1 529 ? 40.761 25.939 -86.497 1.00 91.56 529 VAL A C 1
ATOM 4069 O O . VAL A 1 529 ? 40.538 26.895 -87.246 1.00 91.56 529 VAL A O 1
ATOM 4072 N N . GLY A 1 530 ? 39.884 25.544 -85.570 1.00 89.75 530 GLY A N 1
ATOM 4073 C CA . GLY A 1 530 ? 38.580 26.161 -85.316 1.00 89.75 530 GLY A CA 1
ATOM 4074 C C . GLY A 1 530 ? 37.396 25.455 -85.982 1.00 89.75 530 GLY A C 1
ATOM 4075 O O . GLY A 1 530 ? 36.414 26.128 -86.312 1.00 89.75 530 GLY A O 1
ATOM 4076 N N . THR A 1 531 ? 37.507 24.147 -86.194 1.00 92.44 531 THR A N 1
ATOM 4077 C CA . THR A 1 531 ? 36.421 23.233 -86.580 1.00 92.44 531 THR A CA 1
ATOM 4078 C C . THR A 1 531 ? 35.709 22.674 -85.327 1.00 92.44 531 THR A C 1
ATOM 4080 O O . THR A 1 531 ? 36.015 23.112 -84.211 1.00 92.44 531 THR A O 1
ATOM 4083 N N . ASP A 1 532 ? 34.668 21.848 -85.488 1.00 90.31 532 ASP A N 1
ATOM 4084 C CA . ASP A 1 532 ? 33.807 21.368 -84.391 1.00 90.31 532 ASP A CA 1
ATOM 4085 C C . ASP A 1 532 ? 33.903 19.832 -84.248 1.00 90.31 532 ASP A C 1
ATOM 4087 O O . ASP A 1 532 ? 33.258 19.152 -85.046 1.00 90.31 532 ASP A O 1
ATOM 4091 N N . PRO A 1 533 ? 34.628 19.302 -83.233 1.00 91.44 533 PRO A N 1
ATOM 4092 C CA . PRO A 1 533 ? 34.916 17.865 -83.044 1.00 91.44 533 PRO A CA 1
ATOM 4093 C C . PRO A 1 533 ? 33.729 17.089 -82.465 1.00 91.44 533 PRO A C 1
ATOM 4095 O O . PRO A 1 533 ? 33.822 16.412 -81.436 1.00 91.44 533 PRO A O 1
ATOM 4098 N N . ASN A 1 534 ? 32.558 17.337 -83.047 1.00 92.06 534 ASN A N 1
ATOM 4099 C CA . ASN A 1 534 ? 31.275 16.706 -82.758 1.00 92.06 534 ASN A CA 1
ATOM 4100 C C . ASN A 1 534 ? 30.336 16.750 -84.004 1.00 92.06 534 ASN A C 1
ATOM 4102 O O . ASN A 1 534 ? 29.119 16.577 -83.867 1.00 92.06 534 ASN A O 1
ATOM 4106 N N . ASP A 1 535 ? 30.857 17.049 -85.201 1.00 92.38 535 ASP A N 1
ATOM 4107 C CA . ASP A 1 535 ? 30.163 17.036 -86.496 1.00 92.38 535 ASP A CA 1
ATOM 4108 C C . ASP A 1 535 ? 31.138 16.555 -87.597 1.00 92.38 535 ASP A C 1
ATOM 4110 O O . ASP A 1 535 ? 31.879 17.382 -88.136 1.00 92.38 535 ASP A O 1
ATOM 4114 N N . PRO A 1 536 ? 31.053 15.287 -88.065 1.00 90.69 536 PRO A N 1
ATOM 4115 C CA . PRO A 1 536 ? 31.998 14.676 -89.021 1.00 90.69 536 PRO A CA 1
ATOM 4116 C C . PRO A 1 536 ? 31.810 15.169 -90.470 1.00 90.69 536 PRO A C 1
ATOM 4118 O O . PRO A 1 536 ? 32.060 14.486 -91.467 1.00 90.69 536 PRO A O 1
ATOM 4121 N N . ASN A 1 537 ? 31.261 16.374 -90.605 1.00 91.31 537 ASN A N 1
ATOM 4122 C CA . ASN A 1 537 ? 31.206 17.184 -91.812 1.00 91.31 537 ASN A CA 1
ATOM 4123 C C . ASN A 1 537 ? 32.039 18.474 -91.649 1.00 91.31 537 ASN A C 1
ATOM 4125 O O . ASN A 1 537 ? 32.054 19.294 -92.574 1.00 91.31 537 ASN A O 1
ATOM 4129 N N . SER A 1 538 ? 32.678 18.677 -90.487 1.00 92.62 538 SER A N 1
ATOM 4130 C CA . SER A 1 538 ? 33.490 19.846 -90.152 1.00 92.62 538 SER A CA 1
ATOM 4131 C C . SER A 1 538 ? 34.955 19.728 -90.596 1.00 92.62 538 SER A C 1
ATOM 4133 O O . SER A 1 538 ? 35.627 20.762 -90.584 1.00 92.62 538 SER A O 1
ATOM 4135 N N . VAL A 1 539 ? 35.391 18.541 -91.042 1.00 90.12 539 VAL A N 1
ATOM 4136 C CA . VAL A 1 539 ? 36.744 18.187 -91.512 1.00 90.12 539 VAL A CA 1
ATOM 4137 C C . VAL A 1 539 ? 37.550 19.374 -92.067 1.00 90.12 539 VAL A C 1
ATOM 4139 O O . VAL A 1 539 ? 37.181 19.948 -93.109 1.00 90.12 539 VAL A O 1
ATOM 4142 N N . PRO A 1 540 ? 38.666 19.767 -91.430 1.00 91.31 540 PRO A N 1
ATOM 4143 C CA . PRO A 1 540 ? 39.614 20.693 -92.029 1.00 91.31 540 PRO A CA 1
ATOM 4144 C C . PRO A 1 540 ? 40.369 20.031 -93.201 1.00 91.31 540 PRO A C 1
ATOM 4146 O O . PRO A 1 540 ? 40.401 18.809 -93.315 1.00 91.31 540 PRO A O 1
ATOM 4149 N N . PRO A 1 541 ? 40.995 20.815 -94.098 1.00 90.06 541 PRO A N 1
ATOM 4150 C CA . PRO A 1 541 ? 41.870 20.257 -95.123 1.00 90.06 541 PRO A CA 1
ATOM 4151 C C . PRO A 1 541 ? 43.105 19.577 -94.519 1.00 90.06 541 PRO A C 1
ATOM 4153 O O . PRO A 1 541 ? 43.811 20.185 -93.714 1.00 90.06 541 PRO A O 1
ATOM 4156 N N . ASP A 1 542 ? 43.341 18.357 -94.978 1.00 89.81 542 ASP A N 1
ATOM 4157 C CA . ASP A 1 542 ? 44.514 17.491 -94.843 1.00 89.81 542 ASP A CA 1
ATOM 4158 C C . ASP A 1 542 ? 44.769 16.981 -96.283 1.00 89.81 542 ASP A C 1
ATOM 4160 O O . ASP A 1 542 ? 43.802 16.750 -97.031 1.00 89.81 542 ASP A O 1
ATOM 4164 N N . MET A 1 543 ? 46.030 16.934 -96.727 1.00 88.94 543 MET A N 1
ATOM 4165 C CA . MET A 1 543 ? 46.386 16.718 -98.135 1.00 88.94 543 MET A CA 1
ATOM 4166 C C . MET A 1 543 ? 47.127 15.403 -98.418 1.00 88.94 543 MET A C 1
ATOM 4168 O O . MET A 1 543 ? 47.064 14.942 -99.565 1.00 88.94 543 MET A O 1
ATOM 4172 N N . ASP A 1 544 ? 47.757 14.772 -97.422 1.00 87.38 544 ASP A N 1
ATOM 4173 C CA . ASP A 1 544 ? 48.400 13.455 -97.549 1.00 87.38 544 ASP A CA 1
ATOM 4174 C C . ASP A 1 544 ? 47.665 12.321 -96.785 1.00 87.38 544 ASP A C 1
ATOM 4176 O O . ASP A 1 544 ? 47.996 11.147 -96.986 1.00 87.38 544 ASP A O 1
ATOM 4180 N N . ASP A 1 545 ? 46.593 12.650 -96.042 1.00 89.25 545 ASP A N 1
ATOM 4181 C CA . ASP A 1 545 ? 45.795 11.784 -95.154 1.00 89.25 545 ASP A CA 1
ATOM 4182 C C . ASP A 1 545 ? 46.553 11.320 -93.866 1.00 89.25 545 ASP A C 1
ATOM 4184 O O . ASP A 1 545 ? 46.243 10.234 -93.352 1.00 89.25 545 ASP A O 1
ATOM 4188 N N . ASP A 1 546 ? 47.528 12.077 -93.320 1.00 88.06 546 ASP A N 1
ATOM 4189 C CA . ASP A 1 546 ? 48.237 11.721 -92.061 1.00 88.06 546 ASP A CA 1
ATOM 4190 C C . ASP A 1 546 ? 47.459 12.005 -90.754 1.00 88.06 546 ASP A C 1
ATOM 4192 O O . ASP A 1 546 ? 47.727 11.349 -89.738 1.00 88.06 546 ASP A O 1
ATOM 4196 N N . GLY A 1 547 ? 46.462 12.899 -90.781 1.00 88.25 547 GLY A N 1
ATOM 4197 C CA . GLY A 1 547 ? 45.669 13.320 -89.618 1.00 88.25 547 GLY A CA 1
ATOM 4198 C C . GLY A 1 547 ? 46.024 14.705 -89.049 1.00 88.25 547 GLY A C 1
ATOM 4199 O O . GLY A 1 547 ? 45.370 15.163 -88.103 1.00 88.25 547 GLY A O 1
ATOM 4200 N N . ILE A 1 548 ? 47.031 15.396 -89.596 1.00 90.00 548 ILE A N 1
ATOM 4201 C CA . ILE A 1 548 ? 47.403 16.770 -89.238 1.00 90.00 548 ILE A CA 1
ATOM 4202 C C . ILE A 1 548 ? 46.898 17.746 -90.322 1.00 90.00 548 ILE A C 1
ATOM 4204 O O . ILE A 1 548 ? 47.325 17.687 -91.469 1.00 90.00 548 ILE A O 1
ATOM 4208 N N . PRO A 1 549 ? 46.051 18.740 -89.989 1.00 92.75 549 PRO A N 1
ATOM 4209 C CA . PRO A 1 549 ? 45.540 19.674 -90.992 1.00 92.75 549 PRO A CA 1
ATOM 4210 C C . PRO A 1 549 ? 46.619 20.543 -91.667 1.00 92.75 549 PRO A C 1
ATOM 4212 O O . PRO A 1 549 ? 47.476 21.108 -90.978 1.00 92.75 549 PRO A O 1
ATOM 4215 N N . ASP A 1 550 ? 46.444 20.819 -92.969 1.00 88.69 550 ASP A N 1
ATOM 4216 C CA . ASP A 1 550 ? 47.244 21.641 -93.913 1.00 88.69 550 ASP A CA 1
ATOM 4217 C C . ASP A 1 550 ? 47.958 22.872 -93.319 1.00 88.69 550 ASP A C 1
ATOM 4219 O O . ASP A 1 550 ? 48.968 23.361 -93.839 1.00 88.69 550 ASP A O 1
ATOM 4223 N N . SER A 1 551 ? 47.325 23.486 -92.319 1.00 88.25 551 SER A N 1
ATOM 4224 C CA . SER A 1 551 ? 47.705 24.766 -91.713 1.00 88.25 551 SER A CA 1
ATOM 4225 C C . SER A 1 551 ? 48.595 24.641 -90.472 1.00 88.25 551 SER A C 1
ATOM 4227 O O . SER A 1 551 ? 49.137 25.650 -90.010 1.00 88.25 551 SER A O 1
ATOM 4229 N N . LEU A 1 552 ? 48.727 23.426 -89.938 1.00 89.94 552 LEU A N 1
ATOM 4230 C CA . LEU A 1 552 ? 49.523 23.056 -88.765 1.00 89.94 552 LEU A CA 1
ATOM 4231 C C . LEU A 1 552 ? 50.665 22.099 -89.122 1.00 89.94 552 LEU A C 1
ATOM 4233 O O . LEU A 1 552 ? 51.689 22.092 -88.437 1.00 89.94 552 LEU A O 1
ATOM 4237 N N . ASP A 1 553 ? 50.464 21.331 -90.186 1.00 90.00 553 ASP A N 1
ATOM 4238 C CA . ASP A 1 553 ? 51.368 20.334 -90.734 1.00 90.00 553 ASP A CA 1
ATOM 4239 C C . ASP A 1 553 ? 52.763 20.900 -91.115 1.00 90.00 553 ASP A C 1
ATOM 4241 O O . ASP A 1 553 ? 52.862 21.945 -91.783 1.00 90.00 553 ASP A O 1
ATOM 4245 N N . PRO A 1 554 ? 53.870 20.260 -90.680 1.00 89.81 554 PRO A N 1
ATOM 4246 C CA . PRO A 1 554 ? 55.219 20.591 -91.121 1.00 89.81 554 PRO A CA 1
ATOM 4247 C C . PRO A 1 554 ? 55.607 20.117 -92.538 1.00 89.81 554 PRO A C 1
ATOM 4249 O O . PRO A 1 554 ? 56.571 20.688 -93.035 1.00 89.81 554 PRO A O 1
ATOM 4252 N N . ASP A 1 555 ? 54.924 19.171 -93.190 1.00 90.50 555 ASP A N 1
ATOM 4253 C CA . ASP A 1 555 ? 55.350 18.438 -94.410 1.00 90.50 555 ASP A CA 1
ATOM 4254 C C . ASP A 1 555 ? 54.123 18.116 -95.312 1.00 90.50 555 ASP A C 1
ATOM 4256 O O . ASP A 1 555 ? 53.702 16.970 -95.413 1.00 90.50 555 ASP A O 1
ATOM 4260 N N . ARG A 1 556 ? 53.495 19.143 -95.933 1.00 91.75 556 ARG A N 1
ATOM 4261 C CA . ARG A 1 556 ? 52.066 19.093 -96.366 1.00 91.75 556 ARG A CA 1
ATOM 4262 C C . ARG A 1 556 ? 51.713 18.012 -97.382 1.00 91.75 556 ARG A C 1
ATOM 4264 O O . ARG A 1 556 ? 50.549 17.653 -97.523 1.00 91.75 556 ARG A O 1
ATOM 4271 N N . ASP A 1 557 ? 52.671 17.574 -98.179 1.00 89.50 557 ASP A N 1
ATOM 4272 C CA . ASP A 1 557 ? 52.428 16.573 -99.212 1.00 89.50 557 ASP A CA 1
ATOM 4273 C C . ASP A 1 557 ? 53.098 15.220 -98.926 1.00 89.50 557 ASP A C 1
ATOM 4275 O O . ASP A 1 557 ? 52.984 14.296 -99.740 1.00 89.50 557 ASP A O 1
ATOM 4279 N N . GLY A 1 558 ? 53.699 15.070 -97.739 1.00 89.81 558 GLY A N 1
ATOM 4280 C CA . GLY A 1 558 ? 54.231 13.808 -97.230 1.00 89.81 558 GLY A CA 1
ATOM 4281 C C . GLY A 1 558 ? 55.443 13.281 -98.005 1.00 89.81 558 GLY A C 1
ATOM 4282 O O . GLY A 1 558 ? 55.719 12.074 -97.978 1.00 89.81 558 GLY A O 1
ATOM 4283 N N . ASP A 1 559 ? 56.158 14.144 -98.735 1.00 88.69 559 ASP A N 1
ATOM 4284 C CA . ASP A 1 559 ? 57.326 13.756 -99.532 1.00 88.69 559 ASP A CA 1
ATOM 4285 C C . ASP A 1 559 ? 58.595 13.547 -98.673 1.00 88.69 559 ASP A C 1
ATOM 4287 O O . ASP A 1 559 ? 59.482 12.764 -99.047 1.00 88.69 559 ASP A O 1
ATOM 4291 N N . GLY A 1 560 ? 58.628 14.141 -97.473 1.00 88.69 560 GLY A N 1
ATOM 4292 C CA . GLY A 1 560 ? 59.692 13.999 -96.480 1.00 88.69 560 GLY A CA 1
ATOM 4293 C C . GLY A 1 560 ? 60.579 15.234 -96.295 1.00 88.69 560 GLY A C 1
ATOM 4294 O O . GLY A 1 560 ? 61.639 15.111 -95.661 1.00 88.69 560 GLY A O 1
ATOM 4295 N N . TYR A 1 561 ? 60.203 16.393 -96.847 1.00 88.06 561 TYR A N 1
ATOM 4296 C CA . TYR A 1 561 ? 60.937 17.654 -96.739 1.00 88.06 561 TYR A CA 1
ATOM 4297 C C . TYR A 1 561 ? 60.071 18.765 -96.116 1.00 88.06 561 TYR A C 1
ATOM 4299 O O . TYR A 1 561 ? 59.174 19.291 -96.762 1.00 88.06 561 TYR A O 1
ATOM 4307 N N . ASP A 1 562 ? 60.405 19.218 -94.891 1.00 89.31 562 ASP A N 1
ATOM 4308 C CA . ASP A 1 562 ? 59.651 20.271 -94.185 1.00 89.31 562 ASP A CA 1
ATOM 4309 C C . ASP A 1 562 ? 59.250 21.448 -95.115 1.00 89.31 562 ASP A C 1
ATOM 4311 O O . ASP A 1 562 ? 60.112 22.052 -95.766 1.00 89.31 562 ASP A O 1
ATOM 4315 N N . ASN A 1 563 ? 57.983 21.881 -95.035 1.00 87.31 563 ASN A N 1
ATOM 4316 C CA . ASN A 1 563 ? 57.312 23.031 -95.680 1.00 87.31 563 ASN A CA 1
ATOM 4317 C C . ASN A 1 563 ? 58.105 24.369 -95.666 1.00 87.31 563 ASN A C 1
ATOM 4319 O O . ASN A 1 563 ? 57.698 25.351 -96.292 1.00 87.31 563 ASN A O 1
ATOM 4323 N N . GLY A 1 564 ? 59.171 24.472 -94.861 1.00 86.19 564 GLY A N 1
ATOM 4324 C CA . GLY A 1 564 ? 60.054 25.641 -94.740 1.00 86.19 564 GLY A CA 1
ATOM 4325 C C . GLY A 1 564 ? 61.467 25.464 -95.316 1.00 86.19 564 GLY A C 1
ATOM 4326 O O . GLY A 1 564 ? 62.241 26.426 -95.309 1.00 86.19 564 GLY A O 1
ATOM 4327 N N . THR A 1 565 ? 61.812 24.260 -95.773 1.00 85.69 565 THR A N 1
ATOM 4328 C CA . THR A 1 565 ? 63.028 23.930 -96.535 1.00 85.69 565 THR A CA 1
ATOM 4329 C C . THR A 1 565 ? 62.731 23.551 -97.976 1.00 85.69 565 THR A C 1
ATOM 4331 O O . THR A 1 565 ? 63.567 23.833 -98.832 1.00 85.69 565 THR A O 1
ATOM 4334 N N . ASP A 1 566 ? 61.567 22.961 -98.230 1.00 89.19 566 ASP A N 1
ATOM 4335 C CA . ASP A 1 566 ? 61.071 22.706 -99.572 1.00 89.19 566 ASP A CA 1
ATOM 4336 C C . ASP A 1 566 ? 60.686 24.015 -100.313 1.00 89.19 566 ASP A C 1
ATOM 4338 O O . ASP A 1 566 ? 60.298 25.028 -99.718 1.00 89.19 566 ASP A O 1
ATOM 4342 N N . LEU A 1 567 ? 60.852 23.993 -101.635 1.00 88.81 567 LEU A N 1
ATOM 4343 C CA . LEU A 1 567 ? 60.513 25.035 -102.595 1.00 88.81 567 LEU A CA 1
ATOM 4344 C C . LEU A 1 567 ? 59.152 24.813 -103.287 1.00 88.81 567 LEU A C 1
ATOM 4346 O O . LEU A 1 567 ? 58.590 25.793 -103.791 1.00 88.81 567 LEU A O 1
ATOM 4350 N N . PHE A 1 568 ? 58.587 23.597 -103.275 1.00 90.12 568 PHE A N 1
ATOM 4351 C CA . PHE A 1 568 ? 57.293 23.271 -103.893 1.00 90.12 568 PHE A CA 1
ATOM 4352 C C . PHE A 1 568 ? 56.260 22.596 -102.947 1.00 90.12 568 PHE A C 1
ATOM 4354 O O . PHE A 1 568 ? 55.616 21.657 -103.403 1.00 90.12 568 PHE A O 1
ATOM 4361 N N . PRO A 1 569 ? 55.958 23.131 -101.733 1.00 89.00 569 PRO A N 1
ATOM 4362 C CA . PRO A 1 569 ? 55.301 22.407 -100.611 1.00 89.00 569 PRO A CA 1
ATOM 4363 C C . PRO A 1 569 ? 53.791 22.134 -100.748 1.00 89.00 569 PRO A C 1
ATOM 4365 O O . PRO A 1 569 ? 52.985 22.455 -99.863 1.00 89.00 569 PRO A O 1
ATOM 4368 N N . ASN A 1 570 ? 53.390 21.699 -101.944 1.00 89.06 570 ASN A N 1
ATOM 4369 C CA . ASN A 1 570 ? 52.086 21.179 -102.352 1.00 89.06 570 ASN A CA 1
ATOM 4370 C C . ASN A 1 570 ? 52.203 20.285 -103.634 1.00 89.06 570 ASN A C 1
ATOM 4372 O O . ASN A 1 570 ? 51.232 20.189 -104.394 1.00 89.06 570 ASN A O 1
ATOM 4376 N N . ASP A 1 571 ? 53.376 19.722 -103.951 1.00 88.19 571 ASP A N 1
ATOM 4377 C CA . ASP A 1 571 ? 53.656 18.830 -105.094 1.00 88.19 571 ASP A CA 1
ATOM 4378 C C . ASP A 1 571 ? 54.696 17.759 -104.675 1.00 88.19 571 ASP A C 1
ATOM 4380 O O . ASP A 1 571 ? 55.896 18.000 -104.820 1.00 88.19 571 ASP A O 1
ATOM 4384 N N . PRO A 1 572 ? 54.265 16.557 -104.223 1.00 89.19 572 PRO A N 1
ATOM 4385 C CA . PRO A 1 572 ? 55.121 15.527 -103.606 1.00 89.19 572 PRO A CA 1
ATOM 4386 C C . PRO A 1 572 ? 55.988 14.752 -104.615 1.00 89.19 572 PRO A C 1
ATOM 4388 O O . PRO A 1 572 ? 56.105 13.521 -104.595 1.00 89.19 572 PRO A O 1
ATOM 4391 N N . THR A 1 573 ? 56.525 15.468 -105.599 1.00 89.12 573 THR A N 1
ATOM 4392 C CA . THR A 1 573 ? 57.416 14.963 -106.641 1.00 89.12 573 THR A CA 1
ATOM 4393 C C . THR A 1 573 ? 58.592 15.898 -106.950 1.00 89.12 573 THR A C 1
ATOM 4395 O O . THR A 1 573 ? 59.463 15.512 -107.733 1.00 89.12 573 THR A O 1
ATOM 4398 N N . GLU A 1 574 ? 58.665 17.085 -106.337 1.00 89.31 574 GLU A N 1
ATOM 4399 C CA . GLU A 1 574 ? 59.726 18.083 -106.531 1.00 89.31 574 GLU A CA 1
ATOM 4400 C C . GLU A 1 574 ? 60.030 18.786 -105.199 1.00 89.31 574 GLU A C 1
ATOM 4402 O O . GLU A 1 574 ? 59.142 19.429 -104.665 1.00 89.31 574 GLU A O 1
ATOM 4407 N N . TRP A 1 575 ? 61.271 18.745 -104.702 1.00 90.25 575 TRP A N 1
ATOM 4408 C CA . TRP A 1 575 ? 61.640 19.385 -103.419 1.00 90.25 575 TRP A CA 1
ATOM 4409 C C . TRP A 1 575 ? 62.773 20.430 -103.522 1.00 90.25 575 TRP A C 1
ATOM 4411 O O . TRP A 1 575 ? 63.254 20.979 -102.528 1.00 90.25 575 TRP A O 1
ATOM 4421 N N . SER A 1 576 ? 63.309 20.639 -104.729 1.00 89.25 576 SER A N 1
ATOM 4422 C CA . SER A 1 576 ? 64.557 21.379 -104.968 1.00 89.25 576 SER A CA 1
ATOM 4423 C C . SER A 1 576 ? 64.620 21.923 -106.399 1.00 89.25 576 SER A C 1
ATOM 4425 O O . SER A 1 576 ? 64.009 21.360 -107.305 1.00 89.25 576 SER A O 1
ATOM 4427 N N . ASP A 1 577 ? 65.331 23.036 -106.566 1.00 88.00 577 ASP A N 1
ATOM 4428 C CA . ASP A 1 577 ? 65.501 23.838 -107.786 1.00 88.00 577 ASP A CA 1
ATOM 4429 C C . ASP A 1 577 ? 66.885 24.511 -107.669 1.00 88.00 577 ASP A C 1
ATOM 4431 O O . ASP A 1 577 ? 67.063 25.462 -106.896 1.00 88.00 577 ASP A O 1
ATOM 4435 N N . ILE A 1 578 ? 67.903 23.918 -108.308 1.00 87.12 578 ILE A N 1
ATOM 4436 C CA . ILE A 1 578 ? 69.319 24.285 -108.111 1.00 87.12 578 ILE A CA 1
ATOM 4437 C C . ILE A 1 578 ? 69.715 25.585 -108.829 1.00 87.12 578 ILE A C 1
ATOM 4439 O O . ILE A 1 578 ? 70.429 26.401 -108.231 1.00 87.12 578 ILE A O 1
ATOM 4443 N N . ASP A 1 579 ? 69.281 25.805 -110.075 1.00 83.06 579 ASP A N 1
ATOM 4444 C CA . ASP A 1 579 ? 69.614 27.019 -110.842 1.00 83.06 579 ASP A CA 1
ATOM 4445 C C . ASP A 1 579 ? 68.695 28.219 -110.504 1.00 83.06 579 ASP A C 1
ATOM 4447 O O . ASP A 1 579 ? 69.099 29.380 -110.660 1.00 83.06 579 ASP A O 1
ATOM 4451 N N . THR A 1 580 ? 67.516 27.959 -109.922 1.00 86.50 580 THR A N 1
ATOM 4452 C CA . THR A 1 580 ? 66.455 28.909 -109.540 1.00 86.50 580 THR A CA 1
ATOM 4453 C C . THR A 1 580 ? 65.623 29.492 -110.698 1.00 86.50 580 THR A C 1
ATOM 4455 O O . THR A 1 580 ? 65.109 30.616 -110.600 1.00 86.50 580 THR A O 1
ATOM 4458 N N . ASP A 1 581 ? 65.454 28.734 -111.788 1.00 84.94 581 ASP A N 1
ATOM 4459 C CA . ASP A 1 581 ? 64.512 28.981 -112.898 1.00 84.94 581 ASP A CA 1
ATOM 4460 C C . ASP A 1 581 ? 63.029 28.908 -112.464 1.00 84.94 581 ASP A C 1
ATOM 4462 O O . ASP A 1 581 ? 62.201 29.695 -112.953 1.00 84.94 581 ASP A O 1
ATOM 4466 N N . GLY A 1 582 ? 62.698 28.032 -111.506 1.00 84.62 582 GLY A N 1
ATOM 4467 C CA . GLY A 1 582 ? 61.327 27.731 -111.078 1.00 84.62 582 GLY A CA 1
ATOM 4468 C C . GLY A 1 582 ? 60.751 26.404 -111.601 1.00 84.62 582 GLY A C 1
ATOM 4469 O O . GLY A 1 582 ? 59.529 26.211 -111.540 1.00 84.62 582 GLY A O 1
ATOM 4470 N N . ILE A 1 583 ? 61.591 25.500 -112.112 1.00 85.62 583 ILE A N 1
ATOM 4471 C CA . ILE A 1 583 ? 61.275 24.098 -112.424 1.00 85.62 583 ILE A CA 1
ATOM 4472 C C . ILE A 1 583 ? 62.074 23.200 -111.468 1.00 85.62 583 ILE A C 1
ATOM 4474 O O . ILE A 1 583 ? 63.259 23.413 -111.263 1.00 85.62 583 ILE A O 1
ATOM 4478 N N . GLY A 1 584 ? 61.426 22.184 -110.891 1.00 87.62 584 GLY A N 1
ATOM 4479 C CA . GLY A 1 584 ? 62.083 21.270 -109.955 1.00 87.62 584 GLY A CA 1
ATOM 4480 C C . GLY A 1 584 ? 63.119 20.332 -110.594 1.00 87.62 584 GLY A C 1
ATOM 4481 O O . GLY A 1 584 ? 62.989 19.902 -111.748 1.00 87.62 584 GLY A O 1
ATOM 4482 N N . ASP A 1 585 ? 64.140 19.988 -109.807 1.00 87.31 585 ASP A N 1
ATOM 4483 C CA . ASP A 1 585 ? 65.329 19.212 -110.186 1.00 87.31 585 ASP A CA 1
ATOM 4484 C C . ASP A 1 585 ? 65.032 17.829 -110.807 1.00 87.31 585 ASP A C 1
ATOM 4486 O O . ASP A 1 585 ? 65.893 17.277 -111.511 1.00 87.31 585 ASP A O 1
ATOM 4490 N N . ASN A 1 586 ? 63.857 17.232 -110.549 1.00 86.62 586 ASN A N 1
ATOM 4491 C CA . ASN A 1 586 ? 63.483 15.913 -111.085 1.00 86.62 586 ASN A CA 1
ATOM 4492 C C . ASN A 1 586 ? 62.923 15.987 -112.519 1.00 86.62 586 ASN A C 1
ATOM 4494 O O . ASN A 1 586 ? 62.766 14.958 -113.189 1.00 86.62 586 ASN A O 1
ATOM 4498 N N . LYS A 1 587 ? 62.624 17.197 -112.995 1.00 88.50 587 LYS A N 1
ATOM 4499 C CA . LYS A 1 587 ? 61.895 17.499 -114.237 1.00 88.50 587 LYS A CA 1
ATOM 4500 C C . LYS A 1 587 ? 62.629 18.471 -115.145 1.00 88.50 587 LYS A C 1
ATOM 4502 O O . LYS A 1 587 ? 62.319 18.504 -116.342 1.00 88.50 587 LYS A O 1
ATOM 4507 N N . ASP A 1 588 ? 63.569 19.233 -114.600 1.00 87.81 588 ASP A N 1
ATOM 4508 C CA . ASP A 1 588 ? 64.450 20.081 -115.385 1.00 87.81 588 ASP A CA 1
ATOM 4509 C C . ASP A 1 588 ? 65.495 19.284 -116.210 1.00 87.81 588 ASP A C 1
ATOM 4511 O O . ASP A 1 588 ? 65.749 18.092 -115.998 1.00 87.81 588 ASP A O 1
ATOM 4515 N N . ILE A 1 589 ? 66.044 19.945 -117.231 1.00 87.38 589 ILE A N 1
ATOM 4516 C CA . ILE A 1 589 ? 66.916 19.400 -118.270 1.00 87.38 589 ILE A CA 1
ATOM 4517 C C . ILE A 1 589 ? 68.340 19.991 -118.283 1.00 87.38 589 ILE A C 1
ATOM 4519 O O . ILE A 1 589 ? 69.146 19.484 -119.060 1.00 87.38 589 ILE A O 1
ATOM 4523 N N . ASP A 1 590 ? 68.638 21.022 -117.489 1.00 85.88 590 ASP A N 1
ATOM 4524 C CA . ASP A 1 590 ? 69.846 21.879 -117.498 1.00 85.88 590 ASP A CA 1
ATOM 4525 C C . ASP A 1 590 ? 70.089 22.357 -116.041 1.00 85.88 590 ASP A C 1
ATOM 4527 O O . ASP A 1 590 ? 70.031 23.547 -115.739 1.00 85.88 590 ASP A O 1
ATOM 4531 N N . ARG A 1 591 ? 70.237 21.400 -115.101 1.00 88.81 591 ARG A N 1
ATOM 4532 C CA . ARG A 1 591 ? 69.878 21.568 -113.668 1.00 88.81 591 ARG A CA 1
ATOM 4533 C C . ARG A 1 591 ? 70.699 22.628 -112.926 1.00 88.81 591 ARG A C 1
ATOM 4535 O O . ARG A 1 591 ? 70.252 23.152 -111.909 1.00 88.81 591 ARG A O 1
ATOM 4542 N N . ASP A 1 592 ? 71.905 22.930 -113.391 1.00 84.62 592 ASP A N 1
ATOM 4543 C CA . ASP A 1 592 ? 72.757 23.972 -112.811 1.00 84.62 592 ASP A CA 1
ATOM 4544 C C . ASP A 1 592 ? 72.889 25.240 -113.681 1.00 84.62 592 ASP A C 1
ATOM 4546 O O . ASP A 1 592 ? 73.552 26.206 -113.278 1.00 84.62 592 ASP A O 1
ATOM 4550 N N . GLY A 1 593 ? 72.204 25.273 -114.830 1.00 85.12 593 GLY A N 1
ATOM 4551 C CA . GLY A 1 593 ? 72.084 26.429 -115.713 1.00 85.12 593 GLY A CA 1
ATOM 4552 C C . GLY A 1 593 ? 73.357 26.802 -116.485 1.00 85.12 593 GLY A C 1
ATOM 4553 O O . GLY A 1 593 ? 73.471 27.945 -116.953 1.00 85.12 593 GLY A O 1
ATOM 4554 N N . ASP A 1 594 ? 74.332 25.894 -116.618 1.00 84.38 594 ASP A N 1
ATOM 4555 C CA . ASP A 1 594 ? 75.572 26.129 -117.377 1.00 84.38 594 ASP A CA 1
ATOM 4556 C C . ASP A 1 594 ? 75.358 26.212 -118.913 1.00 84.38 594 ASP A C 1
ATOM 4558 O O . ASP A 1 594 ? 76.174 26.837 -119.610 1.00 84.38 594 ASP A O 1
ATOM 4562 N N . LEU A 1 595 ? 74.204 25.729 -119.412 1.00 84.88 595 LEU A N 1
ATOM 4563 C CA . LEU A 1 595 ? 73.775 25.599 -120.818 1.00 84.88 595 LEU A CA 1
ATOM 4564 C C . LEU A 1 595 ? 74.161 24.281 -121.527 1.00 84.88 595 LEU A C 1
ATOM 4566 O O . LEU A 1 595 ? 73.949 24.166 -122.749 1.00 84.88 595 LEU A O 1
ATOM 4570 N N . PHE A 1 596 ? 74.686 23.284 -120.814 1.00 81.38 596 PHE A N 1
ATOM 4571 C CA . PHE A 1 596 ? 74.716 21.886 -121.243 1.00 81.38 596 PHE A CA 1
ATOM 4572 C C . PHE A 1 596 ? 73.579 21.096 -120.581 1.00 81.38 596 PHE A C 1
ATOM 4574 O O . PHE A 1 596 ? 73.382 21.116 -119.377 1.00 81.38 596 PHE A O 1
ATOM 4581 N N . ALA A 1 597 ? 72.813 20.355 -121.387 1.00 85.06 597 ALA A N 1
ATOM 4582 C CA . ALA A 1 597 ? 71.731 19.540 -120.846 1.00 85.06 597 ALA A CA 1
ATOM 4583 C C . ALA A 1 597 ? 72.277 18.341 -120.053 1.00 85.06 597 ALA A C 1
ATOM 4585 O O . ALA A 1 597 ? 73.271 17.731 -120.459 1.00 85.06 597 ALA A O 1
ATOM 4586 N N . ASN A 1 598 ? 71.558 17.934 -119.005 1.00 83.62 598 ASN A N 1
ATOM 4587 C CA . ASN A 1 598 ? 71.942 16.865 -118.075 1.00 83.62 598 ASN A CA 1
ATOM 4588 C C . ASN A 1 598 ? 72.363 15.556 -118.794 1.00 83.62 598 ASN A C 1
ATOM 4590 O O . ASN A 1 598 ? 73.289 14.868 -118.367 1.00 83.62 598 ASN A O 1
ATOM 4594 N N . ASP A 1 599 ? 71.715 15.216 -119.921 1.00 86.12 599 ASP A N 1
ATOM 4595 C CA . ASP A 1 599 ? 72.003 14.008 -120.718 1.00 86.12 599 ASP A CA 1
ATOM 4596 C C . ASP A 1 599 ? 73.220 14.130 -121.657 1.00 86.12 599 ASP A C 1
ATOM 4598 O O . ASP A 1 599 ? 73.728 13.123 -122.160 1.00 86.12 599 ASP A O 1
ATOM 4602 N N . VAL A 1 600 ? 73.702 15.352 -121.898 1.00 81.44 600 VAL A N 1
ATOM 4603 C CA . VAL A 1 600 ? 74.945 15.637 -122.625 1.00 81.44 600 VAL A CA 1
ATOM 4604 C C . VAL A 1 600 ? 76.138 15.486 -121.689 1.00 81.44 600 VAL A C 1
ATOM 4606 O O . VAL A 1 600 ? 77.125 14.862 -122.072 1.00 81.44 600 VAL A O 1
ATOM 4609 N N . GLU A 1 601 ? 76.037 16.004 -120.469 1.00 83.06 601 GLU A N 1
ATOM 4610 C CA . GLU A 1 601 ? 77.100 15.945 -119.464 1.00 83.06 601 GLU A CA 1
ATOM 4611 C C . GLU A 1 601 ? 77.411 14.523 -118.994 1.00 83.06 601 GLU A C 1
ATOM 4613 O O . GLU A 1 601 ? 78.563 14.086 -119.076 1.00 83.06 601 GLU A O 1
ATOM 4618 N N . GLU A 1 602 ? 76.381 13.739 -118.648 1.00 83.88 602 GLU A N 1
ATOM 4619 C CA . GLU A 1 602 ? 76.533 12.307 -118.340 1.00 83.88 602 GLU A CA 1
ATOM 4620 C C . GLU A 1 602 ? 77.180 11.512 -119.496 1.00 83.88 602 GLU A C 1
ATOM 4622 O O . GLU A 1 602 ? 77.756 10.444 -119.280 1.00 83.88 602 GLU A O 1
ATOM 4627 N N . MET A 1 603 ? 77.102 12.005 -120.740 1.00 81.44 603 MET A N 1
ATOM 4628 C CA . MET A 1 603 ? 77.732 11.371 -121.905 1.00 81.44 603 MET A CA 1
ATOM 4629 C C . MET A 1 603 ? 79.227 11.724 -122.056 1.00 81.44 603 MET A C 1
ATOM 4631 O O . MET A 1 603 ? 79.940 11.030 -122.789 1.00 81.44 603 MET A O 1
ATOM 4635 N N . PHE A 1 604 ? 79.704 12.778 -121.389 1.00 74.56 604 PHE A N 1
ATOM 4636 C CA . PHE A 1 604 ? 81.079 13.284 -121.469 1.00 74.56 604 PHE A CA 1
ATOM 4637 C C . PHE A 1 604 ? 81.855 13.223 -120.134 1.00 74.56 604 PHE A C 1
ATOM 4639 O O . PHE A 1 604 ? 82.972 13.732 -120.073 1.00 74.56 604 PHE A O 1
ATOM 4646 N N . ASP A 1 605 ? 81.308 12.557 -119.110 1.00 79.31 605 ASP A N 1
ATOM 4647 C CA . ASP A 1 605 ? 81.874 12.445 -117.753 1.00 79.31 605 ASP A CA 1
ATOM 4648 C C . ASP A 1 605 ? 82.048 13.811 -117.023 1.00 79.31 605 ASP A C 1
ATOM 4650 O O . ASP A 1 605 ? 82.925 13.944 -116.164 1.00 79.31 605 ASP A O 1
ATOM 4654 N N . SER A 1 606 ? 81.208 14.814 -117.331 1.00 80.75 606 SER A N 1
ATOM 4655 C CA . SER A 1 606 ? 81.013 16.019 -116.495 1.00 80.75 606 SER A CA 1
ATOM 4656 C C . SER A 1 606 ? 79.826 15.838 -115.517 1.00 80.75 606 SER A C 1
ATOM 4658 O O . SER A 1 606 ? 79.316 14.721 -115.391 1.00 80.75 606 SER A O 1
ATOM 4660 N N . ASP A 1 607 ? 79.471 16.850 -114.713 1.00 82.25 607 ASP A N 1
ATOM 4661 C CA . ASP A 1 607 ? 78.617 16.681 -113.514 1.00 82.25 607 ASP A CA 1
ATOM 4662 C C . ASP A 1 607 ? 77.432 17.666 -113.542 1.00 82.25 607 ASP A C 1
ATOM 4664 O O . ASP A 1 607 ? 77.657 18.834 -113.231 1.00 82.25 607 ASP A O 1
ATOM 4668 N N . PRO A 1 608 ? 76.197 17.208 -113.854 1.00 85.94 608 PRO A N 1
ATOM 4669 C CA . PRO A 1 608 ? 75.011 18.052 -114.079 1.00 85.94 608 PRO A CA 1
ATOM 4670 C C . PRO A 1 608 ? 74.371 18.568 -112.782 1.00 85.94 608 PRO A C 1
ATOM 4672 O O . PRO A 1 608 ? 73.169 18.407 -112.536 1.00 85.94 608 PRO A O 1
ATOM 4675 N N . ASN A 1 609 ? 75.228 19.076 -111.897 1.00 86.75 609 ASN A N 1
ATOM 4676 C CA . ASN A 1 609 ? 74.947 19.673 -110.593 1.00 86.75 609 ASN A CA 1
ATOM 4677 C C . ASN A 1 609 ? 76.085 20.639 -110.139 1.00 86.75 609 ASN A C 1
ATOM 4679 O O . ASN A 1 609 ? 76.046 21.125 -109.004 1.00 86.75 609 ASN A O 1
ATOM 4683 N N . ASP A 1 610 ? 77.124 20.879 -110.955 1.00 83.81 610 ASP A N 1
ATOM 4684 C CA . ASP A 1 610 ? 78.213 21.840 -110.711 1.00 83.81 610 ASP A CA 1
ATOM 4685 C C . ASP A 1 610 ? 78.543 22.610 -112.013 1.00 83.81 610 ASP A C 1
ATOM 4687 O O . ASP A 1 610 ? 79.308 22.095 -112.840 1.00 83.81 610 ASP A O 1
ATOM 4691 N N . PRO A 1 611 ? 78.108 23.887 -112.154 1.00 82.31 611 PRO A N 1
ATOM 4692 C CA . PRO A 1 611 ? 78.179 24.680 -113.393 1.00 82.31 611 PRO A CA 1
ATOM 4693 C C . PRO A 1 611 ? 79.593 25.240 -113.667 1.00 82.31 611 PRO A C 1
ATOM 4695 O O . PRO A 1 611 ? 79.808 26.388 -114.074 1.00 82.31 611 PRO A O 1
ATOM 4698 N N . ASN A 1 612 ? 80.599 24.433 -113.339 1.00 79.75 612 ASN A N 1
ATOM 4699 C CA . ASN A 1 612 ? 82.023 24.603 -113.588 1.00 79.75 612 ASN A CA 1
ATOM 4700 C C . ASN A 1 612 ? 82.636 23.341 -114.241 1.00 79.75 612 ASN A C 1
ATOM 4702 O O . ASN A 1 612 ? 83.835 23.345 -114.538 1.00 79.75 612 ASN A O 1
ATOM 4706 N N . SER A 1 613 ? 81.846 22.277 -114.431 1.00 81.94 613 SER A N 1
ATOM 4707 C CA . SER A 1 613 ? 82.219 20.996 -115.035 1.00 81.94 613 SER A CA 1
ATOM 4708 C C . SER A 1 613 ? 81.845 21.008 -116.521 1.00 81.94 613 SER A C 1
ATOM 4710 O O . SER A 1 613 ? 80.700 21.267 -116.847 1.00 81.94 613 SER A O 1
ATOM 4712 N N . PHE A 1 614 ? 82.785 20.792 -117.452 1.00 73.50 614 PHE A N 1
ATOM 4713 C CA . PHE A 1 614 ? 82.459 20.796 -118.891 1.00 73.50 614 PHE A CA 1
ATOM 4714 C C . PHE A 1 614 ? 83.498 20.054 -119.763 1.00 73.50 614 PHE A C 1
ATOM 4716 O O . PHE A 1 614 ? 84.665 19.961 -119.369 1.00 73.50 614 PHE A O 1
ATOM 4723 N N . PRO A 1 615 ? 83.132 19.560 -120.969 1.00 74.62 615 PRO A N 1
ATOM 4724 C CA . PRO A 1 615 ? 83.998 18.668 -121.761 1.00 74.62 615 PRO A CA 1
ATOM 4725 C C . PRO A 1 615 ? 85.093 19.351 -122.611 1.00 74.62 615 PRO A C 1
ATOM 4727 O O . PRO A 1 615 ? 84.850 20.375 -123.256 1.00 74.62 615 PRO A O 1
ATOM 4730 N N . ASP A 1 616 ? 86.262 18.703 -122.736 1.00 70.69 616 ASP A N 1
ATOM 4731 C CA . ASP A 1 616 ? 87.343 19.015 -123.697 1.00 70.69 616 ASP A CA 1
ATOM 4732 C C . ASP A 1 616 ? 87.865 17.729 -124.391 1.00 70.69 616 ASP A C 1
ATOM 4734 O O . ASP A 1 616 ? 87.759 16.627 -123.858 1.00 70.69 616 ASP A O 1
ATOM 4738 N N . ASP A 1 617 ? 88.377 17.852 -125.622 1.00 68.25 617 ASP A N 1
ATOM 4739 C CA . ASP A 1 617 ? 88.792 16.732 -126.502 1.00 68.25 617 ASP A CA 1
ATOM 4740 C C . ASP A 1 617 ? 89.853 17.170 -127.551 1.00 68.25 617 ASP A C 1
ATOM 4742 O O . ASP A 1 617 ? 89.995 16.592 -128.637 1.00 68.25 617 ASP A O 1
ATOM 4746 N N . LEU A 1 618 ? 90.582 18.268 -127.295 1.00 74.81 618 LEU A N 1
ATOM 4747 C CA . LEU A 1 618 ? 91.506 18.879 -128.262 1.00 74.81 618 LEU A CA 1
ATOM 4748 C C . LEU A 1 618 ? 92.985 18.583 -127.969 1.00 74.81 618 LEU A C 1
ATOM 4750 O O . LEU A 1 618 ? 93.406 18.385 -126.842 1.00 74.81 618 LEU A O 1
ATOM 4754 N N . LYS A 1 619 ? 93.809 18.513 -129.028 1.00 81.06 619 LYS A N 1
ATOM 4755 C CA . LYS A 1 619 ? 95.238 18.162 -128.912 1.00 81.06 619 LYS A CA 1
ATOM 4756 C C . LYS A 1 619 ? 96.144 19.388 -128.729 1.00 81.06 619 LYS A C 1
ATOM 4758 O O . LYS A 1 619 ? 96.004 20.343 -129.501 1.00 81.06 619 LYS A O 1
ATOM 4763 N N . PRO A 1 620 ? 97.195 19.299 -127.889 1.00 83.12 620 PRO A N 1
ATOM 4764 C CA . PRO A 1 620 ? 98.143 20.385 -127.675 1.00 83.12 620 PRO A CA 1
ATOM 4765 C C . PRO A 1 620 ? 98.984 20.682 -128.921 1.00 83.12 620 PRO A C 1
ATOM 4767 O O . PRO A 1 620 ? 99.360 19.784 -129.680 1.00 83.12 620 PRO A O 1
ATOM 4770 N N . ALA A 1 621 ? 99.364 21.947 -129.093 1.00 84.31 621 ALA A N 1
ATOM 4771 C CA . ALA A 1 621 ? 100.284 22.405 -130.128 1.00 84.31 621 ALA A CA 1
ATOM 4772 C C . ALA A 1 621 ? 101.752 22.346 -129.664 1.00 84.31 621 ALA A C 1
ATOM 4774 O O . ALA A 1 621 ? 102.078 22.597 -128.503 1.00 84.31 621 ALA A O 1
ATOM 4775 N N . LEU A 1 622 ? 102.662 22.054 -130.601 1.00 86.50 622 LEU A N 1
ATOM 4776 C CA . LEU A 1 622 ? 104.101 21.896 -130.368 1.00 86.50 622 LEU A CA 1
ATOM 4777 C C . LEU A 1 622 ? 104.903 22.460 -131.553 1.00 86.50 622 LEU A C 1
ATOM 4779 O O . LEU A 1 622 ? 104.627 22.133 -132.703 1.00 86.50 622 LEU A O 1
ATOM 4783 N N . GLU A 1 623 ? 105.939 23.254 -131.278 1.00 85.88 623 GLU A N 1
ATOM 4784 C CA . GLU A 1 623 ? 106.890 23.785 -132.264 1.00 85.88 623 GLU A CA 1
ATOM 4785 C C . GLU A 1 623 ? 108.346 23.648 -131.783 1.00 85.88 623 GLU A C 1
ATOM 4787 O O . GLU A 1 623 ? 108.636 23.747 -130.589 1.00 85.88 623 GLU A O 1
ATOM 4792 N N . LEU A 1 624 ? 109.291 23.478 -132.718 1.00 86.31 624 LEU A N 1
ATOM 4793 C CA . LEU A 1 624 ? 110.739 23.409 -132.459 1.00 86.31 624 LEU A CA 1
ATOM 4794 C C . LEU A 1 624 ? 111.520 24.437 -133.286 1.00 86.31 624 LEU A C 1
ATOM 4796 O O . LEU A 1 624 ? 111.138 24.787 -134.399 1.00 86.31 624 LEU A O 1
ATOM 4800 N N . SER A 1 625 ? 112.659 24.885 -132.752 1.00 80.62 625 SER A N 1
ATOM 4801 C CA . SER A 1 625 ? 113.535 25.879 -133.385 1.00 80.62 625 SER A CA 1
ATOM 4802 C C . SER A 1 625 ? 114.881 25.301 -133.854 1.00 80.62 625 SER A C 1
ATOM 4804 O O . SER A 1 625 ? 115.452 24.416 -133.218 1.00 80.62 625 SER A O 1
ATOM 4806 N N . GLY A 1 626 ? 115.392 25.845 -134.967 1.00 72.88 626 GLY A N 1
ATOM 4807 C CA . GLY A 1 626 ? 116.621 25.418 -135.656 1.00 72.88 626 GLY A CA 1
ATOM 4808 C C . GLY A 1 626 ? 116.347 24.681 -136.977 1.00 72.88 626 GLY A C 1
ATOM 4809 O O . GLY A 1 626 ? 115.254 24.165 -137.190 1.00 72.88 626 GLY A O 1
ATOM 4810 N N . SER A 1 627 ? 117.332 24.588 -137.874 1.00 73.44 627 SER A N 1
ATOM 4811 C CA . SER A 1 627 ? 117.215 23.889 -139.174 1.00 73.44 627 SER A CA 1
ATOM 4812 C C . SER A 1 627 ? 117.560 22.404 -139.073 1.00 73.44 627 SER A C 1
ATOM 4814 O O . SER A 1 627 ? 118.555 22.078 -138.436 1.00 73.44 627 SER A O 1
ATOM 4816 N N . ASP A 1 628 ? 116.768 21.526 -139.684 1.00 73.69 628 ASP A N 1
ATOM 4817 C CA . ASP A 1 628 ? 116.964 20.069 -139.629 1.00 73.69 628 ASP A CA 1
ATOM 4818 C C . ASP A 1 628 ? 118.236 19.611 -140.375 1.00 73.69 628 ASP A C 1
ATOM 4820 O O . ASP A 1 628 ? 118.666 20.283 -141.316 1.00 73.69 628 ASP A O 1
ATOM 4824 N N . GLY A 1 629 ? 118.849 18.498 -139.951 1.00 70.94 629 GLY A N 1
ATOM 4825 C CA . GLY A 1 629 ? 120.116 18.008 -140.522 1.00 70.94 629 GLY A CA 1
ATOM 4826 C C . GLY A 1 629 ? 121.338 18.848 -140.119 1.00 70.94 629 GLY A C 1
ATOM 4827 O O . GLY A 1 629 ? 122.248 19.070 -140.916 1.00 70.94 629 GLY A O 1
ATOM 4828 N N . GLU A 1 630 ? 121.344 19.378 -138.894 1.00 78.31 630 GLU A N 1
ATOM 4829 C CA . GLU A 1 630 ? 122.356 20.327 -138.411 1.00 78.31 630 GLU A CA 1
ATOM 4830 C C . GLU A 1 630 ? 123.717 19.644 -138.161 1.00 78.31 630 GLU A C 1
ATOM 4832 O O . GLU A 1 630 ? 123.846 18.829 -137.245 1.00 78.31 630 GLU A O 1
ATOM 4837 N N . GLU A 1 631 ? 124.743 19.976 -138.956 1.00 79.69 631 GLU A N 1
ATOM 4838 C CA . GLU A 1 631 ? 126.118 19.502 -138.732 1.00 79.69 631 GLU A CA 1
ATOM 4839 C C . GLU A 1 631 ? 126.783 20.231 -137.552 1.00 79.69 631 GLU A C 1
ATOM 4841 O O . GLU A 1 631 ? 127.050 21.435 -137.610 1.00 79.69 631 GLU A O 1
ATOM 4846 N N . VAL A 1 632 ? 127.119 19.485 -136.496 1.00 80.44 632 VAL A N 1
ATOM 4847 C CA . VAL A 1 632 ? 127.854 19.982 -135.324 1.00 80.44 632 VAL A CA 1
ATOM 4848 C C . VAL A 1 632 ? 129.304 19.482 -135.292 1.00 80.44 632 VAL A C 1
ATOM 4850 O O . VAL A 1 632 ? 129.654 18.402 -135.791 1.00 80.44 632 VAL A O 1
ATOM 4853 N N . ALA A 1 633 ? 130.173 20.296 -134.689 1.00 74.12 633 ALA A N 1
ATOM 4854 C CA . ALA A 1 633 ? 131.602 20.024 -134.574 1.00 74.12 633 ALA A CA 1
ATOM 4855 C C . ALA A 1 633 ? 131.905 18.828 -133.650 1.00 74.12 633 ALA A C 1
ATOM 4857 O O . ALA A 1 633 ? 131.148 18.507 -132.734 1.00 74.12 633 ALA A O 1
ATOM 4858 N N . THR A 1 634 ? 133.046 18.175 -133.878 1.00 73.12 634 THR A N 1
ATOM 4859 C CA . THR A 1 634 ? 133.485 16.950 -133.183 1.00 73.12 634 THR A CA 1
ATOM 4860 C C . THR A 1 634 ? 133.467 17.037 -131.650 1.00 73.12 634 THR A C 1
ATOM 4862 O O . THR A 1 634 ? 133.214 16.036 -130.974 1.00 73.12 634 THR A O 1
ATOM 4865 N N . ASP A 1 635 ? 133.734 18.216 -131.091 1.00 77.56 635 ASP A N 1
ATOM 4866 C CA . ASP A 1 635 ? 133.785 18.505 -129.656 1.00 77.56 635 ASP A CA 1
ATOM 4867 C C . ASP A 1 635 ? 132.410 18.746 -129.004 1.00 77.56 635 ASP A C 1
ATOM 4869 O O . ASP A 1 635 ? 132.301 18.677 -127.781 1.00 77.56 635 ASP A O 1
ATOM 4873 N N . VAL A 1 636 ? 131.347 18.940 -129.792 1.00 81.69 636 VAL A N 1
ATOM 4874 C CA . VAL A 1 636 ? 129.969 19.090 -129.297 1.00 81.69 636 VAL A CA 1
ATOM 4875 C C . VAL A 1 636 ? 129.393 17.719 -128.931 1.00 81.69 636 VAL A C 1
ATOM 4877 O O . VAL A 1 636 ? 129.098 16.910 -129.805 1.00 81.69 636 VAL A O 1
ATOM 4880 N N . THR A 1 637 ? 129.234 17.438 -127.634 1.00 82.69 637 THR A N 1
ATOM 4881 C CA . THR A 1 637 ? 128.725 16.149 -127.112 1.00 82.69 637 THR A CA 1
ATOM 4882 C C . THR A 1 637 ? 127.218 16.113 -126.841 1.00 82.69 637 THR A C 1
ATOM 4884 O O . THR A 1 637 ? 126.682 15.046 -126.558 1.00 82.69 637 THR A O 1
ATOM 4887 N N . GLU A 1 638 ? 126.533 17.253 -126.899 1.00 84.81 638 GLU A N 1
ATOM 4888 C CA . GLU A 1 638 ? 125.091 17.396 -126.661 1.00 84.81 638 GLU A CA 1
ATOM 4889 C C . GLU A 1 638 ? 124.517 18.531 -127.521 1.00 84.81 638 GLU A C 1
ATOM 4891 O O . GLU A 1 638 ? 125.221 19.499 -127.814 1.00 84.81 638 GLU A O 1
ATOM 4896 N N . ILE A 1 639 ? 123.236 18.445 -127.887 1.00 88.12 639 ILE A N 1
ATOM 4897 C CA . ILE A 1 639 ? 122.473 19.568 -128.446 1.00 88.12 639 ILE A CA 1
ATOM 4898 C C . ILE A 1 639 ? 121.428 20.051 -127.441 1.00 88.12 639 ILE A C 1
ATOM 4900 O O . ILE A 1 639 ? 120.824 19.261 -126.714 1.00 88.12 639 ILE A O 1
ATOM 4904 N N . ARG A 1 640 ? 121.179 21.366 -127.425 1.00 88.56 640 ARG A N 1
ATOM 4905 C CA . ARG A 1 640 ? 120.047 21.966 -126.713 1.00 88.56 640 ARG A CA 1
ATOM 4906 C C . ARG A 1 640 ? 118.951 22.367 -127.692 1.00 88.56 640 ARG A C 1
ATOM 4908 O O . ARG A 1 640 ? 118.999 23.466 -128.244 1.00 88.56 640 ARG A O 1
ATOM 4915 N N . LEU A 1 641 ? 117.955 21.502 -127.853 1.00 87.75 641 LEU A N 1
ATOM 4916 C CA . LEU A 1 641 ? 116.727 21.840 -128.568 1.00 87.75 641 LEU A CA 1
ATOM 4917 C C . LEU A 1 641 ? 115.930 22.879 -127.770 1.00 87.75 641 LEU A C 1
ATOM 4919 O O . LEU A 1 641 ? 115.971 22.900 -126.537 1.00 87.75 641 LEU A O 1
ATOM 4923 N N . ARG A 1 642 ? 115.202 23.749 -128.473 1.00 88.38 642 ARG A N 1
ATOM 4924 C CA . ARG A 1 642 ? 114.268 24.717 -127.881 1.00 88.38 642 ARG A CA 1
ATOM 4925 C C . ARG A 1 642 ? 113.003 24.793 -128.715 1.00 88.38 642 ARG A C 1
ATOM 4927 O O . ARG A 1 642 ? 113.088 24.692 -129.940 1.00 88.38 642 ARG A O 1
ATOM 4934 N N . GLY A 1 643 ? 111.876 25.039 -128.067 1.00 89.75 643 GLY A N 1
ATOM 4935 C CA . GLY A 1 643 ? 110.573 25.067 -128.717 1.00 89.75 643 GLY A CA 1
ATOM 4936 C C . GLY A 1 643 ? 109.528 25.842 -127.929 1.00 89.75 643 GLY A C 1
ATOM 4937 O O . GLY A 1 643 ? 109.853 26.508 -126.941 1.00 89.75 643 GLY A O 1
ATOM 4938 N N . GLN A 1 644 ? 108.283 25.739 -128.378 1.00 88.19 644 GLN A N 1
ATOM 4939 C CA . GLN A 1 644 ? 107.096 26.157 -127.639 1.00 88.19 644 GLN A CA 1
ATOM 4940 C C . GLN A 1 644 ? 106.068 25.027 -127.667 1.00 88.19 644 GLN A C 1
ATOM 4942 O O . GLN A 1 644 ? 105.932 24.354 -128.683 1.00 88.19 644 GLN A O 1
ATOM 4947 N N . ALA A 1 645 ? 105.369 24.819 -126.559 1.00 86.75 645 ALA A N 1
ATOM 4948 C CA . ALA A 1 645 ? 104.179 23.988 -126.478 1.00 86.75 645 ALA A CA 1
ATOM 4949 C C . ALA A 1 645 ? 103.071 24.809 -125.818 1.00 86.75 645 ALA A C 1
ATOM 4951 O O . ALA A 1 645 ? 103.347 25.570 -124.891 1.00 86.75 645 ALA A O 1
ATOM 4952 N N . TYR A 1 646 ? 101.849 24.705 -126.318 1.00 83.44 646 TYR A N 1
ATOM 4953 C CA . TYR A 1 646 ? 100.688 25.382 -125.750 1.00 83.44 646 TYR A CA 1
ATOM 4954 C C . TYR A 1 646 ? 99.427 24.614 -126.114 1.00 83.44 646 TYR A C 1
ATOM 4956 O O . TYR A 1 646 ? 99.368 23.960 -127.152 1.00 83.44 646 TYR A O 1
ATOM 4964 N N . ASP A 1 647 ? 98.431 24.724 -125.258 1.00 80.81 647 ASP A N 1
ATOM 4965 C CA . ASP A 1 647 ? 97.100 24.184 -125.471 1.00 80.81 647 ASP A CA 1
ATOM 4966 C C . ASP A 1 647 ? 96.063 25.309 -125.262 1.00 80.81 647 ASP A C 1
ATOM 4968 O O . ASP A 1 647 ? 96.426 26.398 -124.798 1.00 80.81 647 ASP A O 1
ATOM 4972 N N . ILE A 1 648 ? 94.825 25.092 -125.711 1.00 74.19 648 ILE A N 1
ATOM 4973 C CA . ILE A 1 648 ? 93.728 26.067 -125.697 1.00 74.19 648 ILE A CA 1
ATOM 4974 C C . ILE A 1 648 ? 92.586 25.723 -124.731 1.00 74.19 648 ILE A C 1
ATOM 4976 O O . ILE A 1 648 ? 91.739 26.593 -124.526 1.00 74.19 648 ILE A O 1
ATOM 4980 N N . GLY A 1 649 ? 92.576 24.521 -124.153 1.00 75.06 649 GLY A N 1
ATOM 4981 C CA . GLY A 1 649 ? 91.632 24.086 -123.130 1.00 75.06 649 GLY A CA 1
ATOM 4982 C C . GLY A 1 649 ? 92.347 23.855 -121.800 1.00 75.06 649 GLY A C 1
ATOM 4983 O O . GLY A 1 649 ? 92.875 24.808 -121.213 1.00 75.06 649 GLY A O 1
ATOM 4984 N N . VAL A 1 650 ? 92.380 22.610 -121.317 1.00 75.50 650 VAL A N 1
ATOM 4985 C CA . VAL A 1 650 ? 92.898 22.263 -119.975 1.00 75.50 650 VAL A CA 1
ATOM 4986 C C . VAL A 1 650 ? 94.397 22.531 -119.748 1.00 75.50 650 VAL A C 1
ATOM 4988 O O . VAL A 1 650 ? 94.836 22.613 -118.596 1.00 75.50 650 VAL A O 1
ATOM 4991 N N . GLY A 1 651 ? 95.207 22.725 -120.795 1.00 77.94 651 GLY A N 1
ATOM 4992 C CA . GLY A 1 651 ? 96.598 23.180 -120.675 1.00 77.94 651 GLY A CA 1
ATOM 4993 C C . GLY A 1 651 ? 97.671 22.080 -120.600 1.00 77.94 651 GLY A C 1
ATOM 4994 O O . GLY A 1 651 ? 97.401 20.911 -120.358 1.00 77.94 651 GLY A O 1
ATOM 4995 N N . ILE A 1 652 ? 98.937 22.467 -120.816 1.00 83.38 652 ILE A N 1
ATOM 4996 C CA . ILE A 1 652 ? 100.083 21.545 -120.963 1.00 83.38 652 ILE A CA 1
ATOM 4997 C C . ILE A 1 652 ? 100.569 20.963 -119.622 1.00 83.38 652 ILE A C 1
ATOM 4999 O O . ILE A 1 652 ? 101.052 21.713 -118.773 1.00 83.38 652 ILE A O 1
ATOM 5003 N N . ASP A 1 653 ? 100.591 19.631 -119.507 1.00 85.81 653 ASP A N 1
ATOM 5004 C CA . ASP A 1 653 ? 101.261 18.886 -118.429 1.00 85.81 653 ASP A CA 1
ATOM 5005 C C . ASP A 1 653 ? 102.783 18.824 -118.659 1.00 85.81 653 ASP A C 1
ATOM 5007 O O . ASP A 1 653 ? 103.575 19.353 -117.871 1.00 85.81 653 ASP A O 1
ATOM 5011 N N . LYS A 1 654 ? 103.233 18.198 -119.762 1.00 88.19 654 LYS A N 1
ATOM 5012 C CA . LYS A 1 654 ? 104.666 17.890 -119.947 1.00 88.19 654 LYS A CA 1
ATOM 5013 C C . LYS A 1 654 ? 105.162 17.863 -121.388 1.00 88.19 654 LYS A C 1
ATOM 5015 O O . LYS A 1 654 ? 104.440 17.563 -122.333 1.00 88.19 654 LYS A O 1
ATOM 5020 N N . VAL A 1 655 ? 106.468 18.106 -121.523 1.00 90.56 655 VAL A N 1
ATOM 5021 C CA . VAL A 1 655 ? 107.246 17.997 -122.766 1.00 90.56 655 VAL A CA 1
ATOM 5022 C C . VAL A 1 655 ? 108.548 17.241 -122.493 1.00 90.56 655 VAL A C 1
ATOM 5024 O O . VAL A 1 655 ? 109.220 17.520 -121.501 1.00 90.56 655 VAL A O 1
ATOM 5027 N N . TYR A 1 656 ? 108.942 16.314 -123.369 1.00 90.88 656 TYR A N 1
ATOM 5028 C CA . TYR A 1 656 ? 110.181 15.525 -123.244 1.00 90.88 656 TYR A CA 1
ATOM 5029 C C . TYR A 1 656 ? 110.726 15.082 -124.613 1.00 90.88 656 TYR A C 1
ATOM 5031 O O . TYR A 1 656 ? 110.039 15.211 -125.625 1.00 90.88 656 TYR A O 1
ATOM 5039 N N . ALA A 1 657 ? 111.960 14.566 -124.670 1.00 91.44 657 ALA A N 1
ATOM 5040 C CA . ALA A 1 657 ? 112.545 13.999 -125.890 1.00 91.44 657 ALA A CA 1
ATOM 5041 C C . ALA A 1 657 ? 113.193 12.622 -125.703 1.00 91.44 657 ALA A C 1
ATOM 5043 O O . ALA A 1 657 ? 113.656 12.279 -124.621 1.00 91.44 657 ALA A O 1
ATOM 5044 N N . THR A 1 658 ? 113.314 11.877 -126.799 1.00 88.44 658 THR A N 1
ATOM 5045 C CA . THR A 1 658 ? 114.022 10.591 -126.913 1.00 88.44 658 THR A CA 1
ATOM 5046 C C . THR A 1 658 ? 114.992 10.615 -128.104 1.00 88.44 658 THR A C 1
ATOM 5048 O O . THR A 1 658 ? 114.812 11.410 -129.026 1.00 88.44 658 THR A O 1
ATOM 5051 N N . SER A 1 659 ? 116.036 9.775 -128.099 1.00 87.25 659 SER A N 1
ATOM 5052 C CA . SER A 1 659 ? 117.072 9.705 -129.154 1.00 87.25 659 SER A CA 1
ATOM 5053 C C . SER A 1 659 ? 117.267 8.273 -129.665 1.00 87.25 659 SER A C 1
ATOM 5055 O O . SER A 1 659 ? 117.195 7.320 -128.888 1.00 87.25 659 SER A O 1
ATOM 5057 N N . ASP A 1 660 ? 117.526 8.109 -130.966 1.00 87.88 660 ASP A N 1
ATOM 5058 C CA . ASP A 1 660 ? 117.784 6.805 -131.598 1.00 87.88 660 ASP A CA 1
ATOM 5059 C C . ASP A 1 660 ? 119.190 6.242 -131.312 1.00 87.88 660 ASP A C 1
ATOM 5061 O O . ASP A 1 660 ? 119.371 5.022 -131.272 1.00 87.88 660 ASP A O 1
ATOM 5065 N N . ARG A 1 661 ? 120.190 7.109 -131.094 1.00 84.31 661 ARG A N 1
ATOM 5066 C CA . ARG A 1 661 ? 121.569 6.712 -130.754 1.00 84.31 661 ARG A CA 1
ATOM 5067 C C . ARG A 1 661 ? 121.804 6.569 -129.259 1.00 84.31 661 ARG A C 1
ATOM 5069 O O . ARG A 1 661 ? 122.623 5.744 -128.859 1.00 84.31 661 ARG A O 1
ATOM 5076 N N . VAL A 1 662 ? 121.125 7.376 -128.443 1.00 80.81 662 VAL A N 1
ATOM 5077 C CA . VAL A 1 662 ? 121.372 7.456 -126.997 1.00 80.81 662 VAL A CA 1
ATOM 5078 C C . VAL A 1 662 ? 120.101 7.096 -126.239 1.00 80.81 662 VAL A C 1
ATOM 5080 O O . VAL A 1 662 ? 119.131 7.847 -126.221 1.00 80.81 662 VAL A O 1
ATOM 5083 N N . SER A 1 663 ? 120.112 5.926 -125.601 1.00 77.50 663 SER A N 1
ATOM 5084 C CA . SER A 1 663 ? 118.960 5.396 -124.874 1.00 77.50 663 SER A CA 1
ATOM 5085 C C . SER A 1 663 ? 118.642 6.229 -123.626 1.00 77.50 663 SER A C 1
ATOM 5087 O O . SER A 1 663 ? 119.360 6.148 -122.626 1.00 77.50 663 SER A O 1
ATOM 5089 N N . GLY A 1 664 ? 117.540 6.974 -123.670 1.00 80.94 664 GLY A N 1
ATOM 5090 C CA . GLY A 1 664 ? 117.015 7.747 -122.549 1.00 80.94 664 GLY A CA 1
ATOM 5091 C C . GLY A 1 664 ? 115.777 8.558 -122.936 1.00 80.94 664 GLY A C 1
ATOM 5092 O O . GLY A 1 664 ? 115.503 8.751 -124.122 1.00 80.94 664 GLY A O 1
ATOM 5093 N N . SER A 1 665 ? 115.055 9.031 -121.919 1.00 84.00 665 SER A N 1
ATOM 5094 C CA . SER A 1 665 ? 114.146 10.175 -122.038 1.00 84.00 665 SER A CA 1
ATOM 5095 C C . SER A 1 665 ? 114.822 11.402 -121.425 1.00 84.00 665 SER A C 1
ATOM 5097 O O . SER A 1 665 ? 115.590 11.274 -120.467 1.00 84.00 665 SER A O 1
ATOM 5099 N N . TYR A 1 666 ? 114.554 12.572 -121.992 1.00 89.44 666 TYR A N 1
ATOM 5100 C CA . TYR A 1 666 ? 115.174 13.844 -121.646 1.00 89.44 666 TYR A CA 1
ATOM 5101 C C . TYR A 1 666 ? 114.078 14.892 -121.457 1.00 89.44 666 TYR A C 1
ATOM 5103 O O . TYR A 1 666 ? 113.522 15.399 -122.432 1.00 89.44 666 TYR A O 1
ATOM 5111 N N . ASP A 1 667 ? 113.749 15.199 -120.205 1.00 86.88 667 ASP A N 1
ATOM 5112 C CA . ASP A 1 667 ? 112.620 16.073 -119.884 1.00 86.88 667 ASP A CA 1
ATOM 5113 C C . ASP A 1 667 ? 112.882 17.530 -120.295 1.00 86.88 667 ASP A C 1
ATOM 5115 O O . ASP A 1 667 ? 113.976 18.083 -120.111 1.00 86.88 667 ASP A O 1
ATOM 5119 N N . GLY A 1 668 ? 111.853 18.167 -120.847 1.00 86.25 668 GLY A N 1
ATOM 5120 C CA . GLY A 1 668 ? 111.853 19.576 -121.198 1.00 86.25 668 GLY A CA 1
ATOM 5121 C C . GLY A 1 668 ? 111.717 20.452 -119.968 1.00 86.25 668 GLY A C 1
ATOM 5122 O O . GLY A 1 668 ? 110.835 20.268 -119.134 1.00 86.25 668 GLY A O 1
ATOM 5123 N N . LYS A 1 669 ? 112.586 21.457 -119.866 1.00 86.06 669 LYS A N 1
ATOM 5124 C CA . LYS A 1 669 ? 112.423 22.521 -118.876 1.00 86.06 669 LYS A CA 1
ATOM 5125 C C . LYS A 1 669 ? 111.698 23.680 -119.527 1.00 86.06 669 LYS A C 1
ATOM 5127 O O . LYS A 1 669 ? 112.217 24.266 -120.478 1.00 86.06 669 LYS A O 1
ATOM 5132 N N . PHE A 1 670 ? 110.518 23.994 -119.007 1.00 83.00 670 PHE A N 1
ATOM 5133 C CA . PHE A 1 670 ? 109.769 25.180 -119.391 1.00 83.00 670 PHE A CA 1
ATOM 5134 C C . PHE A 1 670 ? 110.444 26.463 -118.885 1.00 83.00 670 PHE A C 1
ATOM 5136 O O . PHE A 1 670 ? 111.075 26.509 -117.826 1.00 83.00 670 PHE A O 1
ATOM 5143 N N . PHE A 1 671 ? 110.303 27.512 -119.682 1.00 74.56 671 PHE A N 1
ATOM 5144 C CA . PHE A 1 671 ? 110.697 28.886 -119.428 1.00 74.56 671 PHE A CA 1
ATOM 5145 C C . PHE A 1 671 ? 109.456 29.727 -119.740 1.00 74.56 671 PHE A C 1
ATOM 5147 O O . PHE A 1 671 ? 109.124 29.923 -120.909 1.00 74.56 671 PHE A O 1
ATOM 5154 N N . TYR A 1 672 ? 108.772 30.213 -118.699 1.00 71.19 672 TYR A N 1
ATOM 5155 C CA . TYR A 1 672 ? 107.396 30.733 -118.800 1.00 71.19 672 TYR A CA 1
ATOM 5156 C C . TYR A 1 672 ? 106.392 29.638 -119.233 1.00 71.19 672 TYR A C 1
ATOM 5158 O O . TYR A 1 672 ? 106.756 28.469 -119.317 1.00 71.19 672 TYR A O 1
ATOM 5166 N N . HIS A 1 673 ? 105.128 30.005 -119.467 1.00 70.88 673 HIS A N 1
ATOM 5167 C CA . HIS A 1 673 ? 104.009 29.062 -119.637 1.00 70.88 673 HIS A CA 1
ATOM 5168 C C . HIS A 1 673 ? 104.037 28.183 -120.904 1.00 70.88 673 HIS A C 1
ATOM 5170 O O . HIS A 1 673 ? 103.210 27.290 -121.011 1.00 70.88 673 HIS A O 1
ATOM 5176 N N . SER A 1 674 ? 104.928 28.432 -121.874 1.00 78.44 674 SER A N 1
ATOM 5177 C CA . SER A 1 674 ? 104.898 27.713 -123.163 1.00 78.44 674 SER A CA 1
ATOM 5178 C C . SER A 1 674 ? 106.258 27.401 -123.786 1.00 78.44 674 SER A C 1
ATOM 5180 O O . SER A 1 674 ? 106.426 26.357 -124.412 1.00 78.44 674 SER A O 1
ATOM 5182 N N . ALA A 1 675 ? 107.269 28.264 -123.642 1.00 85.62 675 ALA A N 1
ATOM 5183 C CA . ALA A 1 675 ? 108.586 27.993 -124.217 1.00 85.62 675 ALA A CA 1
ATOM 5184 C C . ALA A 1 675 ? 109.344 26.937 -123.403 1.00 85.62 675 ALA A C 1
ATOM 5186 O O . ALA A 1 675 ? 109.324 26.970 -122.178 1.00 85.62 675 ALA A O 1
ATOM 5187 N N . PHE A 1 676 ? 110.080 26.039 -124.058 1.00 89.56 676 PHE A N 1
ATOM 5188 C CA . PHE A 1 676 ? 110.867 25.000 -123.383 1.00 89.56 676 PHE A CA 1
ATOM 5189 C C . PHE A 1 676 ? 112.261 24.821 -123.996 1.00 89.56 676 PHE A C 1
ATOM 5191 O O . PHE A 1 676 ? 112.542 25.257 -125.117 1.00 89.56 676 PHE A O 1
ATOM 5198 N N . ALA A 1 677 ? 113.147 24.140 -123.266 1.00 89.06 677 ALA A N 1
ATOM 5199 C CA . ALA A 1 677 ? 114.378 23.580 -123.818 1.00 89.06 677 ALA A CA 1
ATOM 5200 C C . ALA A 1 677 ? 114.669 22.180 -123.270 1.00 89.06 677 ALA A C 1
ATOM 5202 O O . ALA A 1 677 ? 114.467 21.912 -122.086 1.00 89.06 677 ALA A O 1
ATOM 5203 N N . ILE A 1 678 ? 115.213 21.325 -124.134 1.00 89.69 678 ILE A N 1
ATOM 5204 C CA . ILE A 1 678 ? 115.636 19.953 -123.830 1.00 89.69 678 ILE A CA 1
ATOM 5205 C C . ILE A 1 678 ? 117.119 19.835 -124.188 1.00 89.69 678 ILE A C 1
ATOM 5207 O O . ILE A 1 678 ? 117.568 20.438 -125.164 1.00 89.69 678 ILE A O 1
ATOM 5211 N N . VAL A 1 679 ? 117.893 19.080 -123.409 1.00 90.06 679 VAL A N 1
ATOM 5212 C CA . VAL A 1 679 ? 119.301 18.780 -123.709 1.00 90.06 679 VAL A CA 1
ATOM 5213 C C . VAL A 1 679 ? 119.439 17.288 -123.969 1.00 90.06 679 VAL A C 1
ATOM 5215 O O . VAL A 1 679 ? 119.072 16.486 -123.116 1.00 90.06 679 VAL A O 1
ATOM 5218 N N . VAL A 1 680 ? 119.958 16.932 -125.145 1.00 87.69 680 VAL A N 1
ATOM 5219 C CA . VAL A 1 680 ? 120.058 15.548 -125.622 1.00 87.69 680 VAL A CA 1
ATOM 5220 C C . VAL A 1 680 ? 121.511 15.257 -126.027 1.00 87.69 680 VAL A C 1
ATOM 5222 O O . VAL A 1 680 ? 122.067 16.014 -126.831 1.00 87.69 680 VAL A O 1
ATOM 5225 N N . PRO A 1 681 ? 122.156 14.201 -125.495 1.00 87.06 681 PRO A N 1
ATOM 5226 C CA . PRO A 1 681 ? 123.504 13.805 -125.904 1.00 87.06 681 PRO A CA 1
ATOM 5227 C C . PRO A 1 681 ? 123.564 13.339 -127.368 1.00 87.06 681 PRO A C 1
ATOM 5229 O O . PRO A 1 681 ? 122.585 12.817 -127.900 1.00 87.06 681 PRO A O 1
ATOM 5232 N N . LEU A 1 682 ? 124.731 13.493 -128.001 1.00 86.31 682 LEU A N 1
ATOM 5233 C CA . LEU A 1 682 ? 124.976 13.136 -129.403 1.00 86.31 682 LEU A CA 1
ATOM 5234 C C . LEU A 1 682 ? 126.142 12.154 -129.549 1.00 86.31 682 LEU A C 1
ATOM 5236 O O . LEU A 1 682 ? 127.268 12.449 -129.136 1.00 86.31 682 LEU A O 1
ATOM 5240 N N . GLU A 1 683 ? 125.910 11.042 -130.240 1.00 85.06 683 GLU A N 1
ATOM 5241 C CA . GLU A 1 683 ? 126.972 10.160 -130.736 1.00 85.06 683 GLU A CA 1
ATOM 5242 C C . GLU A 1 683 ? 127.487 10.614 -132.109 1.00 85.06 683 GLU A C 1
ATOM 5244 O O . GLU A 1 683 ? 126.874 11.450 -132.771 1.00 85.06 683 GLU A O 1
ATOM 5249 N N . PHE A 1 684 ? 128.639 10.095 -132.546 1.00 84.62 684 PHE A N 1
ATOM 5250 C CA . PHE A 1 684 ? 129.189 10.425 -133.869 1.00 84.62 684 PHE A CA 1
ATOM 5251 C C . PHE A 1 684 ? 128.326 9.867 -135.015 1.00 84.62 684 PHE A C 1
ATOM 5253 O O . PHE A 1 684 ? 128.006 8.678 -135.039 1.00 84.62 684 PHE A O 1
ATOM 5260 N N . GLY A 1 685 ? 128.022 10.714 -136.004 1.00 83.75 685 GLY A N 1
ATOM 5261 C CA . GLY A 1 685 ? 127.096 10.427 -137.106 1.00 83.75 685 GLY A CA 1
ATOM 5262 C C . GLY A 1 685 ? 125.736 11.120 -136.953 1.00 83.75 685 GLY A C 1
ATOM 5263 O O . GLY A 1 685 ? 125.603 12.091 -136.211 1.00 83.75 685 GLY A O 1
ATOM 5264 N N . GLU A 1 686 ? 124.742 10.636 -137.696 1.00 83.94 686 GLU A N 1
ATOM 5265 C CA . GLU A 1 686 ? 123.353 11.125 -137.692 1.00 83.94 686 GLU A CA 1
ATOM 5266 C C . GLU A 1 686 ? 122.624 10.684 -136.411 1.00 83.94 686 GLU A C 1
ATOM 5268 O O . GLU A 1 686 ? 122.591 9.490 -136.113 1.00 83.94 686 GLU A O 1
ATOM 5273 N N . ASN A 1 687 ? 122.024 11.612 -135.666 1.00 85.69 687 ASN A N 1
ATOM 5274 C CA . ASN A 1 687 ? 121.206 11.355 -134.476 1.00 85.69 687 ASN A CA 1
ATOM 5275 C C . ASN A 1 687 ? 119.777 11.849 -134.747 1.00 85.69 687 ASN A C 1
ATOM 5277 O O . ASN A 1 687 ? 119.591 13.021 -135.074 1.00 85.69 687 ASN A O 1
ATOM 5281 N N . ASN A 1 688 ? 118.779 10.983 -134.571 1.00 87.56 688 ASN A N 1
ATOM 5282 C CA . ASN A 1 688 ? 117.361 11.303 -134.716 1.00 87.56 688 ASN A CA 1
ATOM 5283 C C . ASN A 1 688 ? 116.713 11.439 -133.337 1.00 87.56 688 ASN A C 1
ATOM 5285 O O . ASN A 1 688 ? 116.616 10.475 -132.575 1.00 87.56 688 ASN A O 1
ATOM 5289 N N . ILE A 1 689 ? 116.233 12.640 -133.038 1.00 89.25 689 ILE A N 1
ATOM 5290 C CA . ILE A 1 689 ? 115.592 13.006 -131.778 1.00 89.25 689 ILE A CA 1
ATOM 5291 C C . ILE A 1 689 ? 114.086 13.153 -132.026 1.00 89.25 689 ILE A C 1
ATOM 5293 O O . ILE A 1 689 ? 113.677 13.778 -133.003 1.00 89.25 689 ILE A O 1
ATOM 5297 N N . THR A 1 690 ? 113.249 12.591 -131.153 1.00 90.12 690 THR A N 1
ATOM 5298 C CA . THR A 1 690 ? 111.788 12.809 -131.154 1.00 90.12 690 THR A CA 1
ATOM 5299 C C . THR A 1 690 ? 111.405 13.592 -129.904 1.00 90.12 690 THR A C 1
ATOM 5301 O O . THR A 1 690 ? 111.879 13.257 -128.825 1.00 90.12 690 THR A O 1
ATOM 5304 N N . VAL A 1 691 ? 110.579 14.627 -130.043 1.00 90.56 691 VAL A N 1
ATOM 5305 C CA . VAL A 1 691 ? 110.061 15.480 -128.964 1.00 90.56 691 VAL A CA 1
ATOM 5306 C C . VAL A 1 691 ? 108.550 15.286 -128.856 1.00 90.56 691 VAL A C 1
ATOM 5308 O O . VAL A 1 691 ? 107.875 15.168 -129.876 1.00 90.56 691 VAL A O 1
ATOM 5311 N N . HIS A 1 692 ? 108.044 15.257 -127.631 1.00 90.38 692 HIS A N 1
ATOM 5312 C CA . HIS A 1 692 ? 106.666 14.955 -127.254 1.00 90.38 692 HIS A CA 1
ATOM 5313 C C . HIS A 1 692 ? 106.076 16.115 -126.437 1.00 90.38 692 HIS A C 1
ATOM 5315 O O . HIS A 1 692 ? 106.823 16.763 -125.701 1.00 90.38 692 HIS A O 1
ATOM 5321 N N . ALA A 1 693 ? 104.767 16.349 -126.537 1.00 89.56 693 ALA A N 1
ATOM 5322 C CA . ALA A 1 693 ? 103.986 17.265 -125.702 1.00 89.56 693 ALA A CA 1
ATOM 5323 C C . ALA A 1 693 ? 102.641 16.622 -125.336 1.00 89.56 693 ALA A C 1
ATOM 5325 O O . ALA A 1 693 ? 102.027 16.005 -126.207 1.00 89.56 693 ALA A O 1
ATOM 5326 N N . ILE A 1 694 ? 102.208 16.768 -124.081 1.00 86.75 694 ILE A N 1
ATOM 5327 C CA . ILE A 1 694 ? 100.948 16.223 -123.549 1.00 86.75 694 ILE A CA 1
ATOM 5328 C C . ILE A 1 694 ? 100.254 17.289 -122.684 1.00 86.75 694 ILE A C 1
ATOM 5330 O O . ILE A 1 694 ? 100.944 18.008 -121.953 1.00 86.75 694 ILE A O 1
ATOM 5334 N N . ASP A 1 695 ? 98.930 17.399 -122.783 1.00 84.62 695 ASP A N 1
ATOM 5335 C CA . ASP A 1 695 ? 98.071 18.223 -121.917 1.00 84.62 695 ASP A CA 1
ATOM 5336 C C . ASP A 1 695 ? 97.605 17.480 -120.645 1.00 84.62 695 ASP A C 1
ATOM 5338 O O . ASP A 1 695 ? 98.079 16.376 -120.355 1.00 84.62 695 ASP A O 1
ATOM 5342 N N . ASN A 1 696 ? 96.748 18.121 -119.847 1.00 80.38 696 ASN A N 1
ATOM 5343 C CA . ASN A 1 696 ? 96.256 17.580 -118.578 1.00 80.38 696 ASN A CA 1
ATOM 5344 C C . ASN A 1 696 ? 95.278 16.399 -118.747 1.00 80.38 696 ASN A C 1
ATOM 5346 O O . ASN A 1 696 ? 95.349 15.470 -117.941 1.00 80.38 696 ASN A O 1
ATOM 5350 N N . ASP A 1 697 ? 94.467 16.371 -119.811 1.00 76.12 697 ASP A N 1
ATOM 5351 C CA . ASP A 1 697 ? 93.528 15.265 -120.091 1.00 76.12 697 ASP A CA 1
ATOM 5352 C C . ASP A 1 697 ? 94.198 14.093 -120.836 1.00 76.12 697 ASP A C 1
ATOM 5354 O O . ASP A 1 697 ? 93.672 12.980 -120.912 1.00 76.12 697 ASP A O 1
ATOM 5358 N N . GLY A 1 698 ? 95.432 14.290 -121.312 1.00 75.94 698 GLY A N 1
ATOM 5359 C CA . GLY A 1 698 ? 96.334 13.229 -121.761 1.00 75.94 698 GLY A CA 1
ATOM 5360 C C . GLY A 1 698 ? 96.543 13.149 -123.275 1.00 75.94 698 GLY A C 1
ATOM 5361 O O . GLY A 1 698 ? 97.151 12.188 -123.764 1.00 75.94 698 GLY A O 1
ATOM 5362 N N . ASN A 1 699 ? 96.099 14.142 -124.042 1.00 82.00 699 ASN A N 1
ATOM 5363 C CA . ASN A 1 699 ? 96.287 14.188 -125.483 1.00 82.00 699 ASN A CA 1
ATOM 5364 C C . ASN A 1 699 ? 97.747 14.463 -125.859 1.00 82.00 699 ASN A C 1
ATOM 5366 O O . ASN A 1 699 ? 98.313 15.504 -125.546 1.00 82.00 699 ASN A O 1
ATOM 5370 N N . GLU A 1 700 ? 98.359 13.559 -126.630 1.00 85.38 700 GLU A N 1
ATOM 5371 C CA . GLU A 1 700 ? 99.753 13.714 -127.076 1.00 85.38 700 GLU A CA 1
ATOM 5372 C C . GLU A 1 700 ? 99.898 14.238 -128.525 1.00 85.38 700 GLU A C 1
ATOM 5374 O O . GLU A 1 700 ? 99.140 13.840 -129.426 1.00 85.38 700 GLU A O 1
ATOM 5379 N N . LEU A 1 701 ? 100.933 15.065 -128.754 1.00 88.31 701 LEU A N 1
ATOM 5380 C CA . LEU A 1 701 ? 101.500 15.456 -130.056 1.00 88.31 701 LEU A CA 1
ATOM 5381 C C . LEU A 1 701 ? 103.036 15.253 -130.075 1.00 88.31 701 LEU A C 1
ATOM 5383 O O . LEU A 1 701 ? 103.709 15.449 -129.064 1.00 88.31 701 LEU A O 1
ATOM 5387 N N . THR A 1 702 ? 103.624 14.884 -131.228 1.00 89.00 702 THR A N 1
ATOM 5388 C CA . THR A 1 702 ? 105.078 14.611 -131.355 1.00 89.00 702 THR A CA 1
ATOM 5389 C C . THR A 1 702 ? 105.718 15.177 -132.635 1.00 89.00 702 THR A C 1
ATOM 5391 O O . THR A 1 702 ? 105.083 15.231 -133.688 1.00 89.00 702 THR A O 1
ATOM 5394 N N . ILE A 1 703 ? 106.997 15.579 -132.564 1.00 88.56 703 ILE A N 1
ATOM 5395 C CA . ILE A 1 703 ? 107.807 16.142 -133.671 1.00 88.56 703 ILE A CA 1
ATOM 5396 C C . ILE A 1 703 ? 109.218 15.522 -133.678 1.00 88.56 703 ILE A C 1
ATOM 5398 O O . ILE A 1 703 ? 109.718 15.105 -132.638 1.00 88.56 703 ILE A O 1
ATOM 5402 N N . LYS A 1 704 ? 109.888 15.448 -134.840 1.00 88.19 704 LYS A N 1
ATOM 5403 C CA . LYS A 1 704 ? 111.246 14.876 -134.993 1.00 88.19 704 LYS A CA 1
ATOM 5404 C C . LYS A 1 704 ? 112.299 15.892 -135.447 1.00 88.19 704 LYS A C 1
ATOM 5406 O O . LYS A 1 704 ? 111.954 16.936 -135.994 1.00 88.19 704 LYS A O 1
ATOM 5411 N N . ARG A 1 705 ? 113.573 15.572 -135.188 1.00 87.69 705 ARG A N 1
ATOM 5412 C CA . ARG A 1 705 ? 114.753 16.417 -135.429 1.00 87.69 705 ARG A CA 1
ATOM 5413 C C . ARG A 1 705 ? 116.016 15.582 -135.683 1.00 87.69 705 ARG A C 1
ATOM 5415 O O . ARG A 1 705 ? 116.407 14.806 -134.816 1.00 87.69 705 ARG A O 1
ATOM 5422 N N . GLU A 1 706 ? 116.689 15.791 -136.811 1.00 85.88 706 GLU A N 1
ATOM 5423 C CA . GLU A 1 706 ? 117.991 15.193 -137.148 1.00 85.88 706 GLU A CA 1
ATOM 5424 C C . GLU A 1 706 ? 119.176 16.140 -136.854 1.00 85.88 706 GLU A C 1
ATOM 5426 O O . GLU A 1 706 ? 119.127 17.344 -137.130 1.00 85.88 706 GLU A O 1
ATOM 5431 N N . VAL A 1 707 ? 120.264 15.590 -136.297 1.00 85.19 707 VAL A N 1
ATOM 5432 C CA . VAL A 1 707 ? 121.511 16.305 -135.956 1.00 85.19 707 VAL A CA 1
ATOM 5433 C C . VAL A 1 707 ? 122.727 15.428 -136.268 1.00 85.19 707 VAL A C 1
ATOM 5435 O O . VAL A 1 707 ? 122.790 14.278 -135.833 1.00 85.19 707 VAL A O 1
ATOM 5438 N N . ILE A 1 708 ? 123.726 15.958 -136.978 1.00 84.00 708 ILE A N 1
ATOM 5439 C CA . ILE A 1 708 ? 124.871 15.181 -137.480 1.00 84.00 708 ILE A CA 1
ATOM 5440 C C . ILE A 1 708 ? 126.163 15.608 -136.773 1.00 84.00 708 ILE A C 1
ATOM 5442 O O . ILE A 1 708 ? 126.628 16.733 -136.932 1.00 84.00 708 ILE A O 1
ATOM 5446 N N . ARG A 1 709 ? 126.795 14.709 -136.010 1.00 84.62 709 ARG A N 1
ATOM 5447 C CA . ARG A 1 709 ? 128.045 14.996 -135.283 1.00 84.62 709 ARG A CA 1
ATOM 5448 C C . ARG A 1 709 ? 129.275 14.464 -136.023 1.00 84.62 709 ARG A C 1
ATOM 5450 O O . ARG A 1 709 ? 129.457 13.253 -136.162 1.00 84.62 709 ARG A O 1
ATOM 5457 N N . THR A 1 710 ? 130.155 15.365 -136.454 1.00 79.12 710 THR A N 1
ATOM 5458 C CA . THR A 1 710 ? 131.299 15.043 -137.333 1.00 79.12 710 THR A CA 1
ATOM 5459 C C . THR A 1 710 ? 132.505 14.407 -136.599 1.00 79.12 710 THR A C 1
ATOM 5461 O O . THR A 1 710 ? 132.912 14.904 -135.547 1.00 79.12 710 THR A O 1
ATOM 5464 N N . PRO A 1 711 ? 133.129 13.326 -137.119 1.00 73.50 711 PRO A N 1
ATOM 5465 C CA . PRO A 1 711 ? 134.299 12.680 -136.502 1.00 73.50 711 PRO A CA 1
ATOM 5466 C C . PRO A 1 711 ? 135.637 13.396 -136.819 1.00 73.50 711 PRO A C 1
ATOM 5468 O O . PRO A 1 711 ? 135.728 14.121 -137.810 1.00 73.50 711 PRO A O 1
ATOM 5471 N N . PRO A 1 712 ? 136.708 13.180 -136.023 1.00 70.19 712 PRO A N 1
ATOM 5472 C CA . PRO A 1 712 ? 137.992 13.869 -136.196 1.00 70.19 712 PRO A CA 1
ATOM 5473 C C . PRO A 1 712 ? 138.824 13.347 -137.392 1.00 70.19 712 PRO A C 1
ATOM 5475 O O . PRO A 1 712 ? 138.742 12.163 -137.732 1.00 70.19 712 PRO A O 1
ATOM 5478 N N . PRO A 1 713 ? 139.694 14.184 -137.996 1.00 65.25 713 PRO A N 1
ATOM 5479 C CA . PRO A 1 713 ? 140.563 13.780 -139.103 1.00 65.25 713 PRO A CA 1
ATOM 5480 C C . PRO A 1 713 ? 141.707 12.831 -138.670 1.00 65.25 713 PRO A C 1
ATOM 5482 O O . PRO A 1 713 ? 142.181 12.903 -137.532 1.00 65.25 713 PRO A O 1
ATOM 5485 N N . PRO A 1 714 ? 142.196 11.954 -139.571 1.00 61.12 714 PRO A N 1
ATOM 5486 C CA . PRO A 1 714 ? 143.238 10.971 -139.261 1.00 61.12 714 PRO A CA 1
ATOM 5487 C C . PRO A 1 714 ? 144.649 11.592 -139.133 1.00 61.12 714 PRO A C 1
ATOM 5489 O O . PRO A 1 714 ? 144.932 12.616 -139.756 1.00 61.12 714 PRO A O 1
ATOM 5492 N N . PRO A 1 715 ? 145.570 10.968 -138.368 1.00 53.97 715 PRO A N 1
ATOM 5493 C CA . PRO A 1 715 ? 146.911 11.503 -138.113 1.00 53.97 715 PRO A CA 1
ATOM 5494 C C . PRO A 1 715 ? 147.908 11.265 -139.264 1.00 53.97 715 PRO A C 1
ATOM 5496 O O . PRO A 1 715 ? 148.007 10.160 -139.800 1.00 53.97 715 PRO A O 1
ATOM 5499 N N . GLU A 1 716 ? 148.722 12.276 -139.588 1.00 58.28 716 GLU A N 1
ATOM 5500 C CA . GLU A 1 716 ? 149.771 12.185 -140.618 1.00 58.28 716 GLU A CA 1
ATOM 5501 C C . GLU A 1 716 ? 151.050 11.448 -140.164 1.00 58.28 716 GLU A C 1
ATOM 5503 O O . GLU A 1 716 ? 151.465 11.487 -139.002 1.00 58.28 716 GLU A O 1
ATOM 5508 N N . SER A 1 717 ? 151.724 10.800 -141.120 1.00 51.59 717 SER A N 1
ATOM 5509 C CA . SER A 1 717 ? 152.910 9.957 -140.908 1.00 51.59 717 SER A CA 1
ATOM 5510 C C . SER A 1 717 ? 154.227 10.601 -141.367 1.00 51.59 717 SER A C 1
ATOM 5512 O O . SER A 1 717 ? 154.292 11.201 -142.437 1.00 51.59 717 SER A O 1
ATOM 5514 N N . LYS A 1 718 ? 155.326 10.381 -140.629 1.00 53.81 718 LYS A N 1
ATOM 5515 C CA . LYS A 1 718 ? 156.679 10.844 -141.005 1.00 53.81 718 LYS A CA 1
ATOM 5516 C C . LYS A 1 718 ? 157.353 9.975 -142.082 1.00 53.81 718 LYS A C 1
ATOM 5518 O O . LYS A 1 718 ? 157.666 8.823 -141.788 1.00 53.81 718 LYS A O 1
ATOM 5523 N N . GLN A 1 719 ? 157.715 10.572 -143.225 1.00 43.19 719 GLN A N 1
ATOM 5524 C CA . GLN A 1 719 ? 158.897 10.282 -144.078 1.00 43.19 719 GLN A CA 1
ATOM 5525 C C . GLN A 1 719 ? 158.864 11.202 -145.328 1.00 43.19 719 GLN A C 1
ATOM 5527 O O . GLN A 1 719 ? 157.795 11.393 -145.889 1.00 43.19 719 GLN A O 1
ATOM 5532 N N . GLY A 1 720 ? 159.955 11.788 -145.838 1.00 48.97 720 GLY A N 1
ATOM 5533 C CA . GLY A 1 720 ? 161.297 11.917 -145.258 1.00 48.97 720 GLY A CA 1
ATOM 5534 C C . GLY A 1 720 ? 162.412 12.215 -146.277 1.00 48.97 720 GLY A C 1
ATOM 5535 O O . GLY A 1 720 ? 163.046 11.271 -146.743 1.00 48.97 720 GLY A O 1
ATOM 5536 N N . GLN A 1 721 ? 162.709 13.496 -146.542 1.00 44.50 721 GLN A N 1
ATOM 5537 C CA . GLN A 1 721 ? 164.050 13.979 -146.920 1.00 44.50 721 GLN A CA 1
ATOM 5538 C C . GLN A 1 721 ? 164.217 15.467 -146.578 1.00 44.50 721 GLN A C 1
ATOM 5540 O O . GLN A 1 721 ? 163.188 16.176 -146.621 1.00 44.50 721 GLN A O 1
#

Secondary structure (DSSP, 8-state):
---------------------------------------------------------SS-SSS-GGG-SSSSSSSS-HHHHHHHT--TT-TT-PPP-SS-SSS-TTT-SSTTSSSS-TTT-SSTT-TT----SSSSSS-TTT-SSTT-SSS-HHHHHHHT--TT-TT-PPP-SSSSSS-GGG-SSTT-SSS-TTT-S-TT-TT----SSSSSS-TTT-SSSS-SSS-HHHHHHHT--TT-TT-----SSSSSS-TTT-SSTTSSSS-TTT-S-TTSTT----SSSSSS-TTT-SSTTSSSS-TTT-S-TT-TT----SSSSSS-TTT-SSTT-SS--TTS-S-TT-TT----SS-SSS-TTT-SSTTSSSS-HHHHHHHT--TT-TTS----SS-SSS-TTT-SSTT-SS--TTT-S-TT-TT----SSSSSS-TTT-SSTT-SSS-HHHHHHHT--TT-TT-----SS-SS--TTT-SSTTSSSS-TTT-S-TT-TT----SSSSSS-TTT-SSTTSSSS-HHHHHHHT--TT-TT-----SSSSSS-TTT-SSTTSSSS-TTT-S-TT-TT----SS-SSS-TTT-SSTTSSSS-HHHHTTTT--TT-TT-----PPPEEEE-S-SSEEE-TT--EEEEEEEEE-SSS-EEEEEEEESSS--EEEPEEETTTEEEEEEE--SEEEEEEEEEEESS--EEEEEEEEEEPPPPPPP-----

pLDDT: mean 84.46, std 15.54, range [29.19, 96.75]

Organism: NCBI:txid1473156

Radius of gyration: 115.37 Å; chains: 1; bounding box: 231×49×335 Å

Foldseek 3Di:
DDDDDDDDDDDDDDDDDDDDDDDDDDDDDDDDDDDDDDDDDDDDDDDDDDDDDDDDQQCPPPDHQVPDQQRNPLPDGPVVCVVVVFDSNDSVRDADAQCPPPDHPVPDQQRNVLPDGPVQAPCSNDNPARDQQCPPSDGCVPDQQRNVLLDGPVVCVVVPFDSRDSVTDADQQCPPSDHCVRDQQRNPLPDGPVQAPDSRDSPARDQLCPPPDGPRPDQQRNPLLAGPVQCVVVPFDSRDSVRDADQACRNRHHPVPDQQRNPLPAGPVQAPCSRDNPARAQQCNPPDGQVPDQQRNPLPHGPVQAPDSRDSQARDQQCPPSDGPRPDQQRNPLPAGPVQALCSRDSPARDQQCPPNDGPRPDQQRHPLLAGPVQCVVVVFDSRDSVRDADQQCRPRHHPVGDQQRNPLPAGPVQAPDSRDSQARDQQCPPSDGPRPDQQRNPLLAGPVQCVVVVFDSRDSVSDADAQCRPRHHCVGDQQRNPLPDGPVQAPCSRDSQARDQQCPPPDGQRPDQQRNVLLAGPVQCVVVPFDSRDSVRDADQACSPRHHPVGDQQRNPLPDGPVQAPCRRDSPAGDQQCPPPDGPVPDQQRVVLPDGPVRQVVQVFDSRDSVTDHDDDAKDKFWDDDFAAEDEQPQFKDKIKIWIWDDPQIWDFKWKAKPVDGDIWGWDDDPRTITITIGTDDAAKMKMKMWTAGPVGHIDIDIGIYHYHHDDDDDDDDDD

Sequence (721 aa):
MPNLPFTLKKRHFKQIAIVAVSSVSIVLAAPAVMKSELFRKLTEGSHLQLAANVGPDMDNDGIPDHRDIDMDGDGIDNHYELQTGYDPRRANSTPPDLDKDGLPDEIDVDRDGDRVNNLLDKFPDNNREWGDLDGDGIGDNADTEKDGDGFSDKVEIQLGTNPYDPNDYPKDTDGDGIPDVLDDDIDNDGYANDKDVFPTDPKEWADLDGDGIGDNSDPDRDNDGIRNDYEEQVGTDPNDASSVPLDSDGDGIPDAIDDDRDGDGCLNTEDAFPDDPKYCKDADGDGIPDQNDKDQDGDGYNNDVDAFPLDPKEWKDTDGDGIGDNSDPDIDNDGYLNANDAFPFDPKEWSDIDKDGIGDNADLERDGDNISNAYELQLGTDPNNPESVPPDFDFDGIPDALDPDMDNDGYLNEKDAFPRNAKEWSDLDNDGIGDNSDKDRDGDGISNHYEELVGTDPNDPKSVPSDIDGDGIPDSLDPDMDGDGYNNEIDVFPRDPKEWSDLDADGIGDNSDADRDGDKIDNHYEVQVGTDPNDPNSVPPDMDDDGIPDSLDPDRDGDGYDNGTDLFPNDPTEWSDIDTDGIGDNKDIDRDGDLFANDVEEMFDSDPNDPNSFPDDLKPALELSGSDGEEVATDVTEIRLRGQAYDIGVGIDKVYATSDRVSGSYDGKFFYHSAFAIVVPLEFGENNITVHAIDNDGNELTIKREVIRTPPPPPESKQGQ